Protein AF-0000000075319280 (afdb_homodimer)

Nearest PDB structures (foldseek):
  3gr5-assembly1_A  TM=8.467E-01  e=1.156E-09  Escherichia coli
  8axn-assembly1_0  TM=8.362E-01  e=7.769E-09  Shigella flexneri
  5tcr-assembly1_A  TM=8.462E-01  e=6.026E-09  Salmonella enterica subsp. enterica serovar Typhimurium
  7ahi-assembly1_5K  TM=8.072E-01  e=2.287E-08  Salmonella enterica subsp. enterica serovar Typhimurium str. LT2
  7ah9-assembly1_5N  TM=7.441E-01  e=2.437E-08  Salmonella enterica subsp. enterica serovar Typhimurium str. LT2

Solvent-accessible surface area (backbone atoms only — not comparable to full-atom values): 23270 Å² total; per-residue (Å²): 140,77,71,71,74,65,65,75,68,62,71,75,70,76,74,75,73,73,74,72,71,71,66,71,66,64,70,77,68,60,62,79,66,30,44,37,76,28,94,54,75,45,68,75,36,48,44,57,60,52,50,50,49,51,19,60,76,70,72,43,48,70,46,69,43,89,67,50,65,56,66,34,84,50,79,38,72,19,73,16,39,38,48,32,51,52,51,49,25,49,78,60,48,36,31,42,39,31,63,79,66,43,40,38,36,33,29,50,82,56,42,40,71,43,81,43,81,27,45,71,67,53,34,52,50,50,52,50,50,61,69,64,49,66,61,34,66,55,44,43,44,78,38,59,35,64,82,56,45,27,36,38,38,32,24,45,59,69,61,52,49,53,53,48,53,52,54,55,59,68,68,42,69,66,72,67,72,67,66,73,67,71,67,69,70,73,72,79,60,85,80,84,85,71,83,76,83,126,139,77,81,84,68,67,69,87,70,62,75,84,67,76,73,74,72,72,71,70,69,72,63,70,63,61,77,80,70,66,63,78,68,28,44,36,77,28,93,52,73,45,68,76,35,48,42,57,59,51,50,50,49,50,20,63,76,69,70,43,48,70,47,66,44,90,68,52,64,58,66,35,86,50,78,38,74,20,73,18,39,39,48,32,50,51,50,51,25,49,76,60,48,37,33,40,40,32,63,79,67,44,40,38,37,33,30,49,82,57,40,39,70,44,81,43,80,27,43,71,70,54,33,52,49,51,52,51,50,61,70,64,49,65,60,37,67,54,44,43,44,79,36,61,35,64,82,54,45,26,36,38,38,33,24,44,60,70,60,52,49,52,52,49,52,53,55,55,58,68,68,43,68,68,72,66,72,66,66,74,67,71,69,70,72,75,72,80,61,86,80,87,87,72,83,75,84,125

Sequence (396 aa):
MGKNYLVVCLLMLLMITTIARAQDEQADANPDWFAKPYAYVLVEQDVRSALEEFGHNLGLIVVMSDKVRGKSRSNVRGESAGEFLTLLCDSNGLSWYFDGNILHLTADSETGTRLFKAQGQALVQLQDYLASLDVYGKQMSVRPGPDGNELFVSGPPAYLAMIQQHVDHQQRPAPVQQVARERGVRVFRGGVVTEVSNMGKNYLVVCLLMLLMITTIARAQDEQADANPDWFAKPYAYVLVEQDVRSALEEFGHNLGLIVVMSDKVRGKSRSNVRGESAGEFLTLLCDSNGLSWYFDGNILHLTADSETGTRLFKAQGQALVQLQDYLASLDVYGKQMSVRPGPDGNELFVSGPPAYLAMIQQHVDHQQRPAPVQQVARERGVRVFRGGVVTEVSN

Structure (mmCIF, N/CA/C/O backbone):
data_AF-0000000075319280-model_v1
#
loop_
_entity.id
_entity.type
_entity.pdbx_description
1 polymer 'Type III secretion protein'
#
loop_
_atom_site.group_PDB
_atom_site.id
_atom_site.type_symbol
_atom_site.label_atom_id
_atom_site.label_alt_id
_atom_site.label_comp_id
_atom_site.label_asym_id
_atom_site.label_entity_id
_atom_site.label_seq_id
_atom_site.pdbx_PDB_ins_code
_atom_site.Cartn_x
_atom_site.Cartn_y
_atom_site.Cartn_z
_atom_site.occupancy
_atom_site.B_iso_or_equiv
_atom_site.auth_seq_id
_atom_site.auth_comp_id
_atom_site.auth_asym_id
_atom_site.auth_atom_id
_atom_site.pdbx_PDB_model_num
ATOM 1 N N . MET A 1 1 ? 69.75 13.477 35.125 1 29.97 1 MET A N 1
ATOM 2 C CA . MET A 1 1 ? 69.125 14.07 33.938 1 29.97 1 MET A CA 1
ATOM 3 C C . MET A 1 1 ? 67.875 13.258 33.531 1 29.97 1 MET A C 1
ATOM 5 O O . MET A 1 1 ? 67.938 12.594 32.5 1 29.97 1 MET A O 1
ATOM 9 N N . GLY A 1 2 ? 67.25 12.516 34.469 1 36.31 2 GLY A N 1
ATOM 10 C CA . GLY A 1 2 ? 66.25 11.492 34.656 1 36.31 2 GLY A CA 1
ATOM 11 C C . GLY A 1 2 ? 64.812 12 34.312 1 36.31 2 GLY A C 1
ATOM 12 O O . GLY A 1 2 ? 63.844 11.273 34.5 1 36.31 2 GLY A O 1
ATOM 13 N N . LYS A 1 3 ? 64.625 13.344 34.281 1 43 3 LYS A N 1
ATOM 14 C CA . LYS A 1 3 ? 63.344 14 34.375 1 43 3 LYS A CA 1
ATOM 15 C C . LYS A 1 3 ? 62.5 13.773 33.125 1 43 3 LYS A C 1
ATOM 17 O O . LYS A 1 3 ? 61.281 13.914 33.125 1 43 3 LYS A O 1
ATOM 22 N N . ASN A 1 4 ? 63.219 13.508 32 1 40.47 4 ASN A N 1
ATOM 23 C CA . ASN A 1 4 ? 62.5 13.781 30.766 1 40.47 4 ASN A CA 1
ATOM 24 C C . ASN A 1 4 ? 61.469 12.711 30.469 1 40.47 4 ASN A C 1
ATOM 26 O O . ASN A 1 4 ? 60.719 12.82 29.5 1 40.47 4 ASN A O 1
ATOM 30 N N . TYR A 1 5 ? 61.625 11.453 31.078 1 43.09 5 TYR A N 1
ATOM 31 C CA . TYR A 1 5 ? 60.812 10.391 30.484 1 43.09 5 TYR A CA 1
ATOM 32 C C . TYR A 1 5 ? 59.375 10.5 30.938 1 43.09 5 TYR A C 1
ATOM 34 O O . TYR A 1 5 ? 58.562 9.633 30.625 1 43.09 5 TYR A O 1
ATOM 42 N N . LEU A 1 6 ? 59.125 11.406 32 1 40.16 6 LEU A N 1
ATOM 43 C CA . LEU A 1 6 ? 57.812 11.477 32.594 1 40.16 6 LEU A CA 1
ATOM 44 C C . LEU A 1 6 ? 56.781 12 31.578 1 40.16 6 LEU A C 1
ATOM 46 O O . LEU A 1 6 ? 55.625 11.586 31.594 1 40.16 6 LEU A O 1
ATOM 50 N N . VAL A 1 7 ? 57.281 12.93 30.719 1 38.81 7 VAL A N 1
ATOM 51 C CA . VAL A 1 7 ? 56.312 13.805 30.078 1 38.81 7 VAL A CA 1
ATOM 52 C C . VAL A 1 7 ? 55.531 13.023 29.016 1 38.81 7 VAL A C 1
ATOM 54 O O . VAL A 1 7 ? 54.406 13.383 28.656 1 38.81 7 VAL A O 1
ATOM 57 N N . VAL A 1 8 ? 56.219 12 28.438 1 37.34 8 VAL A N 1
ATOM 58 C CA . VAL A 1 8 ? 55.625 11.555 27.188 1 37.34 8 VAL A CA 1
ATOM 59 C C . VAL A 1 8 ? 54.312 10.805 27.484 1 37.34 8 VAL A C 1
ATOM 61 O O . VAL A 1 8 ? 53.562 10.445 26.562 1 37.34 8 VAL A O 1
ATOM 64 N N . CYS A 1 9 ? 54.156 10.383 28.797 1 35.06 9 CYS A N 1
ATOM 65 C CA . CYS A 1 9 ? 53 9.484 29 1 35.06 9 CYS A CA 1
ATOM 66 C C . CYS A 1 9 ? 51.688 10.227 28.797 1 35.06 9 CYS A C 1
ATOM 68 O O . CYS A 1 9 ? 50.625 9.625 28.875 1 35.06 9 CYS A O 1
ATOM 70 N N . LEU A 1 10 ? 51.75 11.586 29.031 1 35.44 10 LEU A N 1
ATOM 71 C CA . LEU A 1 10 ? 50.438 12.172 29.312 1 35.44 10 LEU A CA 1
ATOM 72 C C . LEU A 1 10 ? 49.531 12.047 28.109 1 35.44 10 LEU A C 1
ATOM 74 O O . LEU A 1 10 ? 48.344 11.75 28.25 1 35.44 10 LEU A O 1
ATOM 78 N N . LEU A 1 11 ? 49.969 12.477 26.922 1 34.62 11 LEU A N 1
ATOM 79 C CA . LEU A 1 11 ? 48.969 13.031 26.031 1 34.62 11 LEU A CA 1
ATOM 80 C C . LEU A 1 11 ? 48.125 11.93 25.391 1 34.62 11 LEU A C 1
ATOM 82 O O . LEU A 1 11 ? 47.531 12.133 24.344 1 34.62 11 LEU A O 1
ATOM 86 N N . MET A 1 12 ? 48.281 10.648 25.828 1 35.75 12 MET A N 1
ATOM 87 C CA . MET A 1 12 ? 47.375 9.773 25.094 1 35.75 12 MET A CA 1
ATOM 88 C C . MET A 1 12 ? 45.938 10.266 25.234 1 35.75 12 MET A C 1
ATOM 90 O O . MET A 1 12 ? 45.375 10.203 26.328 1 35.75 12 MET A O 1
ATOM 94 N N . LEU A 1 13 ? 45.594 11.461 24.594 1 36.03 13 LEU A N 1
ATOM 95 C CA . LEU A 1 13 ? 44.281 11.992 24.25 1 36.03 13 LEU A CA 1
ATOM 96 C C . LEU A 1 13 ? 43.344 10.883 23.797 1 36.03 13 LEU A C 1
ATOM 98 O O . LEU A 1 13 ? 43.594 10.234 22.781 1 36.03 13 LEU A O 1
ATOM 102 N N . LEU A 1 14 ? 42.75 10.172 24.766 1 39.03 14 LEU A N 1
ATOM 103 C CA . LEU A 1 14 ? 41.531 9.352 24.641 1 39.03 14 LEU A CA 1
ATOM 104 C C . LEU A 1 14 ? 40.531 10.016 23.734 1 39.03 14 LEU A C 1
ATOM 106 O O . LEU A 1 14 ? 39.938 11.047 24.078 1 39.03 14 LEU A O 1
ATOM 110 N N . MET A 1 15 ? 40.875 10.117 22.391 1 35.78 15 MET A N 1
ATOM 111 C CA . MET A 1 15 ? 39.875 10.438 21.406 1 35.78 15 MET A CA 1
ATOM 112 C C . MET A 1 15 ? 38.594 9.633 21.656 1 35.78 15 MET A C 1
ATOM 114 O O . MET A 1 15 ? 38.594 8.414 21.5 1 35.78 15 MET A O 1
ATOM 118 N N . ILE A 1 16 ? 37.812 9.914 22.734 1 41 16 ILE A N 1
ATOM 119 C CA . ILE A 1 16 ? 36.438 9.492 22.828 1 41 16 ILE A CA 1
ATOM 120 C C . ILE A 1 16 ? 35.719 9.711 21.5 1 41 16 ILE A C 1
ATOM 122 O O . ILE A 1 16 ? 35.531 10.852 21.078 1 41 16 ILE A O 1
ATOM 126 N N . THR A 1 17 ? 36.094 8.906 20.438 1 40.72 17 THR A N 1
ATOM 127 C CA . THR A 1 17 ? 35.281 8.828 19.234 1 40.72 17 THR A CA 1
ATOM 128 C C . THR A 1 17 ? 33.812 8.727 19.609 1 40.72 17 THR A C 1
ATOM 130 O O . THR A 1 17 ? 33.375 7.773 20.281 1 40.72 17 THR A O 1
ATOM 133 N N . THR A 1 18 ? 33.188 9.805 20.047 1 43.16 18 THR A N 1
ATOM 134 C CA . THR A 1 18 ? 31.719 9.906 20.016 1 43.16 18 THR A CA 1
ATOM 135 C C . THR A 1 18 ? 31.172 9.32 18.703 1 43.16 18 THR A C 1
ATOM 137 O O . THR A 1 18 ? 31.422 9.859 17.625 1 43.16 18 THR A O 1
ATOM 140 N N . ILE A 1 19 ? 31.328 8.039 18.531 1 39.75 19 ILE A N 1
ATOM 141 C CA . ILE A 1 19 ? 30.484 7.477 17.484 1 39.75 19 ILE A CA 1
ATOM 142 C C . ILE A 1 19 ? 29.047 7.969 17.672 1 39.75 19 ILE A C 1
ATOM 144 O O . ILE A 1 19 ? 28.375 7.582 18.625 1 39.75 19 ILE A O 1
ATOM 148 N N . ALA A 1 20 ? 28.703 9.242 17.391 1 35.44 20 ALA A N 1
ATOM 149 C CA . ALA A 1 20 ? 27.328 9.617 17.125 1 35.44 20 ALA A CA 1
ATOM 150 C C . ALA A 1 20 ? 26.625 8.562 16.266 1 35.44 20 ALA A C 1
ATOM 152 O O . ALA A 1 20 ? 26.969 8.375 15.102 1 35.44 20 ALA A O 1
ATOM 153 N N . ARG A 1 21 ? 26.156 7.48 16.875 1 34.28 21 ARG A N 1
ATOM 154 C CA . ARG A 1 21 ? 25.172 6.66 16.188 1 34.28 21 ARG A CA 1
ATOM 155 C C . ARG A 1 21 ? 24.156 7.527 15.453 1 34.28 21 ARG A C 1
ATOM 157 O O . ARG A 1 21 ? 23.422 8.289 16.094 1 34.28 21 ARG A O 1
ATOM 164 N N . ALA A 1 22 ? 24.5 8.055 14.281 1 33.81 22 ALA A N 1
ATOM 165 C CA . ALA A 1 22 ? 23.438 8.539 13.391 1 33.81 22 ALA A CA 1
ATOM 166 C C . ALA A 1 22 ? 22.156 7.727 13.555 1 33.81 22 ALA A C 1
ATOM 168 O O . ALA A 1 22 ? 22.141 6.531 13.258 1 33.81 22 ALA A O 1
ATOM 169 N N . GLN A 1 23 ? 21.484 8.031 14.633 1 35.56 23 GLN A N 1
ATOM 170 C CA . GLN A 1 23 ? 20.125 7.48 14.656 1 35.56 23 GLN A CA 1
ATOM 171 C C . GLN A 1 23 ? 19.484 7.551 13.273 1 35.56 23 GLN A C 1
ATOM 173 O O . GLN A 1 23 ? 19.453 8.617 12.648 1 35.56 23 GLN A O 1
ATOM 178 N N . ASP A 1 24 ? 19.875 6.598 12.492 1 36.09 24 ASP A N 1
ATOM 179 C CA . ASP A 1 24 ? 19 6.492 11.32 1 36.09 24 ASP A CA 1
ATOM 180 C C . ASP A 1 24 ? 17.609 7.062 11.609 1 36.09 24 ASP A C 1
ATOM 182 O O . ASP A 1 24 ? 16.844 6.469 12.367 1 36.09 24 ASP A O 1
ATOM 186 N N . GLU A 1 25 ? 17.656 8.406 11.977 1 35.75 25 GLU A N 1
ATOM 187 C CA . GLU A 1 25 ? 16.312 8.977 11.898 1 35.75 25 GLU A CA 1
ATOM 188 C C . GLU A 1 25 ? 15.477 8.258 10.852 1 35.75 25 GLU A C 1
ATOM 190 O O . GLU A 1 25 ? 15.758 8.352 9.656 1 35.75 25 GLU A O 1
ATOM 195 N N . GLN A 1 26 ? 15.281 7.07 11.078 1 39.19 26 GLN A N 1
ATOM 196 C CA . GLN A 1 26 ? 14.211 6.504 10.273 1 39.19 26 GLN A CA 1
ATOM 197 C C . GLN A 1 26 ? 13.281 7.598 9.758 1 39.19 26 GLN A C 1
ATOM 199 O O . GLN A 1 26 ? 12.812 8.438 10.523 1 39.19 26 GLN A O 1
ATOM 204 N N . ALA A 1 27 ? 13.633 8.312 8.57 1 43.31 27 ALA A N 1
ATOM 205 C CA . ALA A 1 27 ? 12.797 9.258 7.848 1 43.31 27 ALA A CA 1
ATOM 206 C C . ALA A 1 27 ? 11.391 9.328 8.453 1 43.31 27 ALA A C 1
ATOM 208 O O . ALA A 1 27 ? 10.758 8.289 8.68 1 43.31 27 ALA A O 1
ATOM 209 N N . ASP A 1 28 ? 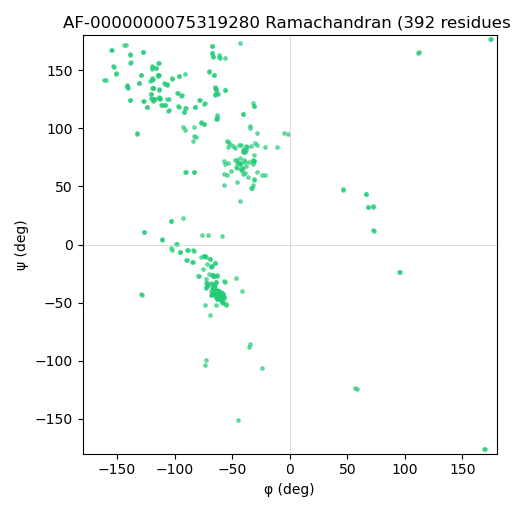11.25 10.25 9.242 1 51.38 28 ASP A N 1
ATOM 210 C CA . ASP A 1 28 ? 9.938 10.656 9.727 1 51.38 28 ASP A CA 1
ATOM 211 C C . ASP A 1 28 ? 8.852 10.352 8.695 1 51.38 28 ASP A C 1
ATOM 213 O O . ASP A 1 28 ? 8.906 10.844 7.57 1 51.38 28 ASP A O 1
ATOM 217 N N . ALA A 1 29 ? 8.016 9.07 8.75 1 63.09 29 ALA A N 1
ATOM 218 C CA . ALA A 1 29 ? 7.008 8.305 8.016 1 63.09 29 ALA A CA 1
ATOM 219 C C . ALA A 1 29 ? 5.941 9.227 7.43 1 63.09 29 ALA A C 1
ATOM 221 O O . ALA A 1 29 ? 5.609 9.125 6.246 1 63.09 29 ALA A O 1
ATOM 222 N N . ASN A 1 30 ? 5.445 10.414 8.258 1 80.31 30 ASN A N 1
ATOM 223 C CA . ASN A 1 30 ? 4.305 11.227 7.84 1 80.31 30 ASN A CA 1
ATOM 224 C C . ASN A 1 30 ? 4.695 12.688 7.641 1 80.31 30 ASN A C 1
ATOM 226 O O . ASN A 1 30 ? 5.645 13.172 8.258 1 80.31 30 ASN A O 1
ATOM 230 N N . PRO A 1 31 ? 4 13.438 6.719 1 87.69 31 PRO A N 1
ATOM 231 C CA . PRO A 1 31 ? 4.23 14.883 6.617 1 87.69 31 PRO A CA 1
ATOM 232 C C . PRO A 1 31 ? 3.895 15.625 7.906 1 87.69 31 PRO A C 1
ATOM 234 O O . PRO A 1 31 ? 3.072 15.156 8.695 1 87.69 31 PRO A O 1
ATOM 237 N N . ASP A 1 32 ? 4.43 16.891 8.086 1 87.69 32 ASP A N 1
ATOM 238 C CA . ASP A 1 32 ? 4.285 17.656 9.32 1 87.69 32 ASP A CA 1
ATOM 239 C C . ASP A 1 32 ? 2.814 17.953 9.609 1 87.69 32 ASP A C 1
ATOM 241 O O . ASP A 1 32 ? 2.385 17.922 10.766 1 87.69 32 ASP A O 1
ATOM 245 N N . TRP A 1 33 ? 2.092 18.312 8.617 1 92.75 33 TRP A N 1
ATOM 246 C CA . TRP A 1 33 ? 0.698 18.703 8.812 1 92.75 33 TRP A CA 1
ATOM 247 C C . TRP A 1 33 ? -0.131 17.516 9.305 1 92.75 33 TRP A C 1
ATOM 249 O O . TRP A 1 33 ? -1.254 17.703 9.781 1 92.75 33 TRP A O 1
ATOM 259 N N . PHE A 1 34 ? 0.363 16.344 9.18 1 91 34 PHE A N 1
ATOM 260 C CA . PHE A 1 34 ? -0.371 15.125 9.531 1 91 34 PHE A CA 1
ATOM 261 C C . PHE A 1 34 ? -0.691 15.102 11.023 1 91 34 PHE A C 1
ATOM 263 O O . PHE A 1 34 ? -1.72 14.562 11.43 1 91 34 PHE A O 1
ATOM 270 N N . ALA A 1 35 ? 0.093 15.766 11.812 1 89.88 35 ALA A N 1
ATOM 271 C CA . ALA A 1 35 ? -0.065 15.719 13.266 1 89.88 35 ALA A CA 1
ATOM 272 C C . ALA A 1 35 ? -0.895 16.891 13.766 1 89.88 35 ALA A C 1
ATOM 274 O O . ALA A 1 35 ? -1.281 16.938 14.938 1 89.88 35 ALA A O 1
ATOM 275 N N . LYS A 1 36 ? -1.22 17.797 12.898 1 93.44 36 LYS A N 1
ATOM 276 C CA . LYS A 1 36 ? -1.994 18.969 13.32 1 93.44 36 LYS A CA 1
ATOM 277 C C . LYS A 1 36 ? -3.379 18.562 13.812 1 93.44 36 LYS A C 1
ATOM 279 O O . LYS A 1 36 ? -4.047 17.734 13.195 1 93.44 36 LYS A O 1
ATOM 284 N N . PRO A 1 37 ? -3.754 19.125 14.969 1 92.19 37 PRO A N 1
ATOM 285 C CA . PRO A 1 37 ? -5.137 18.875 15.391 1 92.19 37 PRO A CA 1
ATOM 286 C C . PRO A 1 37 ? -6.156 19.297 14.336 1 92.19 37 PRO A C 1
ATOM 288 O O . PRO A 1 37 ? -5.984 20.328 13.68 1 92.19 37 PRO A O 1
ATOM 291 N N . TYR A 1 38 ? -7.027 18.422 14.141 1 91.94 38 TYR A N 1
ATOM 292 C CA . TYR A 1 38 ? -8.062 18.672 13.148 1 91.94 38 TYR A CA 1
ATOM 293 C C . TYR A 1 38 ? -9.445 18.328 13.711 1 91.94 38 TYR A C 1
ATOM 295 O O . TYR A 1 38 ? -9.875 17.188 13.656 1 91.94 38 TYR A O 1
ATOM 303 N N . ALA A 1 39 ? -10.141 19.25 14.211 1 84.75 39 ALA A N 1
ATOM 304 C CA . ALA A 1 39 ? -11.453 19.094 14.836 1 84.75 39 ALA A CA 1
ATOM 305 C C . ALA A 1 39 ? -12.57 19.281 13.812 1 84.75 39 ALA A C 1
ATOM 307 O O . ALA A 1 39 ? -13.289 20.281 13.844 1 84.75 39 ALA A O 1
ATOM 308 N N . TYR A 1 40 ? -12.586 18.469 12.898 1 85.12 40 TYR A N 1
ATOM 309 C CA . TYR A 1 40 ? -13.633 18.531 11.875 1 85.12 40 TYR A CA 1
ATOM 310 C C . TYR A 1 40 ? -14.438 17.234 11.859 1 85.12 40 TYR A C 1
ATOM 312 O O . TYR A 1 40 ? -13.875 16.141 11.883 1 85.12 40 TYR A O 1
ATOM 320 N N . VAL A 1 41 ? -15.719 17.391 11.992 1 84.88 41 VAL A N 1
ATOM 321 C CA . VAL A 1 41 ? -16.625 16.25 11.898 1 84.88 41 VAL A CA 1
ATOM 322 C C . VAL A 1 41 ? -17.406 16.328 10.594 1 84.88 41 VAL A C 1
ATOM 324 O O . VAL A 1 41 ? -18.078 17.328 10.32 1 84.88 41 VAL A O 1
ATOM 327 N N . LEU A 1 42 ? -17.219 15.328 9.836 1 85.69 42 LEU A N 1
ATOM 328 C CA . LEU A 1 42 ? -17.938 15.234 8.57 1 85.69 42 LEU A CA 1
ATOM 329 C C . LEU A 1 42 ? -19.25 14.484 8.758 1 85.69 42 LEU A C 1
ATOM 331 O O . LEU A 1 42 ? -19.266 13.344 9.234 1 85.69 42 LEU A O 1
ATOM 335 N N . VAL A 1 43 ? -20.406 15.266 8.469 1 80.62 43 VAL A N 1
ATOM 336 C CA . VAL A 1 43 ? -21.719 14.617 8.516 1 80.62 43 VAL A CA 1
ATOM 337 C C . VAL A 1 43 ? -22.422 14.797 7.176 1 80.62 43 VAL A C 1
ATOM 339 O O . VAL A 1 43 ? -22.734 15.922 6.777 1 80.62 43 VAL A O 1
ATOM 342 N N . GLU A 1 44 ? -22.703 13.664 6.504 1 75.44 44 GLU A N 1
ATOM 343 C CA . GLU A 1 44 ? -23.5 13.586 5.285 1 75.44 44 GLU A CA 1
ATOM 344 C C . GLU A 1 44 ? -23.078 14.656 4.285 1 75.44 44 GLU A C 1
ATOM 346 O O . GLU A 1 44 ? -23.922 15.383 3.756 1 75.44 44 GLU A O 1
ATOM 351 N N . GLN A 1 45 ? -21.891 14.781 4.082 1 79.62 45 GLN A N 1
ATOM 352 C CA . GLN A 1 45 ? -21.359 15.758 3.133 1 79.62 45 GLN A CA 1
ATOM 353 C C . GLN A 1 45 ? -20.703 15.07 1.939 1 79.62 45 GLN A C 1
ATOM 355 O O . GLN A 1 45 ? -20.328 13.898 2.023 1 79.62 45 GLN A O 1
ATOM 360 N N . ASP A 1 46 ? -20.688 15.883 0.897 1 90.5 46 ASP A N 1
ATOM 361 C CA . ASP A 1 46 ? -19.969 15.469 -0.304 1 90.5 46 ASP A CA 1
ATOM 362 C C . ASP A 1 46 ? -18.484 15.305 -0.02 1 90.5 46 ASP A C 1
ATOM 364 O O . ASP A 1 46 ? -17.859 16.172 0.603 1 90.5 46 ASP A O 1
ATOM 368 N N . VAL A 1 47 ? -17.922 14.203 -0.417 1 93.94 47 VAL A N 1
ATOM 369 C CA . VAL A 1 47 ? -16.531 13.867 -0.121 1 93.94 47 VAL A CA 1
ATOM 370 C C . VAL A 1 47 ? -15.609 14.875 -0.789 1 93.94 47 VAL A C 1
ATOM 372 O O . VAL A 1 47 ? -14.609 15.297 -0.195 1 93.94 47 VAL A O 1
ATOM 375 N N . ARG A 1 48 ? -15.891 15.281 -2.016 1 95.25 48 ARG A N 1
ATOM 376 C CA . ARG A 1 48 ? -15.047 16.234 -2.727 1 95.25 48 ARG A CA 1
ATOM 377 C C . ARG A 1 48 ? -14.984 17.562 -1.987 1 95.25 48 ARG A C 1
ATOM 379 O O . ARG A 1 48 ? -13.906 18.125 -1.798 1 95.25 48 ARG A O 1
ATOM 386 N N . SER A 1 49 ? -16.156 17.984 -1.573 1 94 49 SER A N 1
ATOM 387 C CA . SER A 1 49 ? -16.234 19.234 -0.832 1 94 49 SER A CA 1
ATOM 388 C C . SER A 1 49 ? -15.461 19.156 0.48 1 94 49 SER A C 1
ATOM 390 O O . SER A 1 49 ? -14.758 20.094 0.861 1 94 49 SER A O 1
ATOM 392 N N . ALA A 1 50 ? -15.602 18.047 1.162 1 93.75 50 ALA A N 1
ATOM 393 C CA . ALA A 1 50 ? -14.891 17.844 2.426 1 93.75 50 ALA A CA 1
ATOM 394 C C . ALA A 1 50 ? -13.383 17.859 2.219 1 93.75 50 ALA A C 1
ATOM 396 O O . ALA A 1 50 ? -12.648 18.453 3.016 1 93.75 50 ALA A O 1
ATOM 397 N N . LEU A 1 51 ? -12.953 17.25 1.14 1 96.25 51 LEU A N 1
ATOM 398 C CA . LEU A 1 51 ? -11.523 17.188 0.853 1 96.25 51 LEU A CA 1
ATOM 399 C C . LEU A 1 51 ? -10.992 18.547 0.427 1 96.25 51 LEU A C 1
ATOM 401 O O . LEU A 1 51 ? -9.867 18.922 0.774 1 96.25 51 LEU A O 1
ATOM 405 N N . GLU A 1 52 ? -11.789 19.297 -0.289 1 96 52 GLU A N 1
ATOM 406 C CA . GLU A 1 52 ? -11.422 20.672 -0.631 1 96 52 GLU A CA 1
ATOM 407 C C . GLU A 1 52 ? -11.273 21.531 0.621 1 96 52 GLU A C 1
ATOM 409 O O . GLU A 1 52 ? -10.305 22.281 0.75 1 96 52 GLU A O 1
ATOM 414 N N . GLU A 1 53 ? -12.242 21.391 1.493 1 94.81 53 GLU A N 1
ATOM 415 C CA . GLU A 1 53 ? -12.188 22.141 2.75 1 94.81 53 GLU A CA 1
ATOM 416 C C . GLU A 1 53 ? -10.969 21.734 3.574 1 94.81 53 GLU A C 1
ATOM 418 O O . GLU A 1 53 ? -10.312 22.594 4.18 1 94.81 53 GLU A O 1
ATOM 423 N N . PHE A 1 54 ? -10.656 20.5 3.602 1 96.31 54 PHE A N 1
ATOM 424 C CA . PHE A 1 54 ? -9.469 19.984 4.277 1 96.31 54 PHE A CA 1
ATOM 425 C C . PHE A 1 54 ? -8.211 20.672 3.76 1 96.31 54 PHE A C 1
ATOM 427 O O . PHE A 1 54 ? -7.406 21.188 4.543 1 96.31 54 PHE A O 1
ATOM 434 N N . GLY A 1 55 ? -8.062 20.688 2.422 1 97.44 55 GLY A N 1
ATOM 435 C CA . GLY A 1 55 ? -6.938 21.391 1.819 1 97.44 55 GLY A CA 1
ATOM 436 C C . GLY A 1 55 ? -6.875 22.859 2.191 1 97.44 55 GLY A C 1
ATOM 437 O O . GLY A 1 55 ? -5.812 23.375 2.541 1 97.44 55 GLY A O 1
ATOM 438 N N . HIS A 1 56 ? -8.008 23.531 2.125 1 96.69 56 HIS A N 1
ATOM 439 C CA . HIS A 1 56 ? -8.078 24.953 2.463 1 96.69 56 HIS A CA 1
ATOM 440 C C . HIS A 1 56 ? -7.668 25.203 3.91 1 96.69 56 HIS A C 1
ATOM 442 O O . HIS A 1 56 ? -6.855 26.078 4.188 1 96.69 56 HIS A O 1
ATOM 448 N N . ASN A 1 57 ? -8.164 24.391 4.781 1 95.75 57 ASN A N 1
ATOM 449 C CA . ASN A 1 57 ? -7.891 24.547 6.207 1 95.75 57 ASN A CA 1
ATOM 450 C C . ASN A 1 57 ? -6.41 24.359 6.52 1 95.75 57 ASN A C 1
ATOM 452 O O . ASN A 1 57 ? -5.879 24.984 7.43 1 95.75 57 ASN A O 1
ATOM 456 N N . LEU A 1 58 ? -5.797 23.516 5.758 1 96.25 58 LEU A N 1
ATOM 457 C CA . LEU A 1 58 ? -4.418 23.156 6.074 1 96.25 58 LEU A CA 1
ATOM 458 C C . LEU A 1 58 ? -3.443 23.891 5.156 1 96.25 58 LEU A C 1
ATOM 460 O O . LEU A 1 58 ? -2.227 23.766 5.312 1 96.25 58 LEU A O 1
ATOM 464 N N . GLY A 1 59 ? -3.986 24.609 4.223 1 96.56 59 GLY A N 1
ATOM 465 C CA . GLY A 1 59 ? -3.133 25.312 3.271 1 96.56 59 GLY A CA 1
ATOM 466 C C . GLY A 1 59 ? -2.463 24.375 2.279 1 96.56 59 GLY A C 1
ATOM 467 O O . GLY A 1 59 ? -1.322 24.609 1.874 1 96.56 59 GLY A O 1
ATOM 468 N N . LEU A 1 60 ? -3.152 23.328 1.945 1 97.06 60 LEU A N 1
ATOM 469 C CA . LEU A 1 60 ? -2.615 22.359 0.992 1 97.06 60 LEU A CA 1
ATOM 470 C C . LEU A 1 60 ? -3.25 22.547 -0.383 1 97.06 60 LEU A C 1
ATOM 472 O O . LEU A 1 60 ? -4.438 22.859 -0.487 1 97.06 60 LEU A O 1
ATOM 476 N N . ILE A 1 61 ? -2.434 22.359 -1.406 1 97.56 61 ILE A N 1
ATOM 477 C CA . ILE A 1 61 ? -3 22.188 -2.738 1 97.56 61 ILE A CA 1
ATOM 478 C C . ILE A 1 61 ? -3.529 20.766 -2.896 1 97.56 61 ILE A C 1
ATOM 480 O O . ILE A 1 61 ? -2.801 19.797 -2.668 1 97.56 61 ILE A O 1
ATOM 484 N N . VAL A 1 62 ? -4.816 20.672 -3.25 1 98 62 VAL A N 1
ATOM 485 C CA . VAL A 1 62 ? -5.469 19.375 -3.373 1 98 62 VAL A CA 1
ATOM 486 C C . VAL A 1 62 ? -5.832 19.109 -4.832 1 98 62 VAL A C 1
ATOM 488 O O . VAL A 1 62 ? -6.434 19.969 -5.492 1 98 62 VAL A O 1
ATOM 491 N N . VAL A 1 63 ? -5.398 17.984 -5.359 1 97.81 63 VAL A N 1
ATOM 492 C CA . VAL A 1 63 ? -5.777 17.531 -6.695 1 97.81 63 VAL A CA 1
ATOM 493 C C . VAL A 1 63 ? -6.543 16.219 -6.605 1 97.81 63 VAL A C 1
ATOM 495 O O . VAL A 1 63 ? -6.07 15.258 -5.988 1 97.81 63 VAL A O 1
ATOM 498 N N . MET A 1 64 ? -7.738 16.172 -7.176 1 97.62 64 MET A N 1
ATOM 499 C CA . MET A 1 64 ? -8.586 14.984 -7.121 1 97.62 64 MET A CA 1
ATOM 500 C C . MET A 1 64 ? -8.875 14.453 -8.523 1 97.62 64 MET A C 1
ATOM 502 O O . MET A 1 64 ? -9.109 15.227 -9.453 1 97.62 64 MET A O 1
ATOM 506 N N . SER A 1 65 ? -8.758 13.164 -8.648 1 96.88 65 SER A N 1
ATOM 507 C CA . SER A 1 65 ? -9.203 12.578 -9.906 1 96.88 65 SER A CA 1
ATOM 508 C C . SER A 1 65 ? -10.719 12.688 -10.07 1 96.88 65 SER A C 1
ATOM 510 O O . SER A 1 65 ? -11.422 12.992 -9.102 1 96.88 65 SER A O 1
ATOM 512 N N . ASP A 1 66 ? -11.188 12.352 -11.281 1 96.25 66 ASP A N 1
ATOM 513 C CA . ASP A 1 66 ? -12.617 12.414 -11.594 1 96.25 66 ASP A CA 1
ATOM 514 C C . ASP A 1 66 ? -13.391 11.344 -10.82 1 96.25 66 ASP A C 1
ATOM 516 O O . ASP A 1 66 ? -14.602 11.461 -10.633 1 96.25 66 ASP A O 1
ATOM 520 N N . LYS A 1 67 ? -12.688 10.352 -10.352 1 94.81 67 LYS A N 1
ATOM 521 C CA . LYS A 1 67 ? -13.375 9.227 -9.719 1 94.81 67 LYS A CA 1
ATOM 522 C C . LYS A 1 67 ? -13.57 9.477 -8.227 1 94.81 67 LYS A C 1
ATOM 524 O O . LYS A 1 67 ? -14.211 8.68 -7.539 1 94.81 67 LYS A O 1
ATOM 529 N N . VAL A 1 68 ? -13.039 10.547 -7.766 1 95.12 68 VAL A N 1
ATOM 530 C CA . VAL A 1 68 ? -13.367 10.945 -6.398 1 95.12 68 VAL A CA 1
ATOM 531 C C . VAL A 1 68 ? -14.781 11.516 -6.348 1 95.12 68 VAL A C 1
ATOM 533 O O . VAL A 1 68 ? -15.031 12.625 -6.832 1 95.12 68 VAL A O 1
ATOM 536 N N . ARG A 1 69 ? -15.672 10.633 -5.812 1 89.81 69 ARG A N 1
ATOM 537 C CA . ARG A 1 69 ? -17.062 11.047 -5.773 1 89.81 69 ARG A CA 1
ATOM 538 C C . ARG A 1 69 ? -17.828 10.328 -4.66 1 89.81 69 ARG A C 1
ATOM 540 O O . ARG A 1 69 ? -17.297 9.375 -4.066 1 89.81 69 ARG A O 1
ATOM 547 N N . GLY A 1 70 ? -19 10.867 -4.441 1 82.31 70 GLY A N 1
ATOM 548 C CA . GLY A 1 70 ? -19.906 10.234 -3.5 1 82.31 70 GLY A CA 1
ATOM 549 C C . GLY A 1 70 ? -20.125 11.047 -2.236 1 82.31 70 GLY A C 1
ATOM 550 O O . GLY A 1 70 ? -19.531 12.109 -2.07 1 82.31 70 GLY A O 1
ATOM 551 N N . LYS A 1 71 ? -21.188 10.609 -1.547 1 75.69 71 LYS A N 1
ATOM 552 C CA . LYS A 1 71 ? -21.5 11.188 -0.242 1 75.69 71 LYS A CA 1
ATOM 553 C C . LYS A 1 71 ? -20.875 10.367 0.884 1 75.69 71 LYS A C 1
ATOM 555 O O . LYS A 1 71 ? -20.859 9.133 0.829 1 75.69 71 LYS A O 1
ATOM 560 N N . SER A 1 72 ? -20.156 11.172 1.722 1 75.44 72 SER A N 1
ATOM 561 C CA . SER A 1 72 ? -19.672 10.461 2.9 1 75.44 72 SER A CA 1
ATOM 562 C C . SER A 1 72 ? -20.828 9.977 3.771 1 75.44 72 SER A C 1
ATOM 564 O O . SER A 1 72 ? -21.656 10.781 4.207 1 75.44 72 SER A O 1
ATOM 566 N N . ARG A 1 73 ? -21.031 8.781 3.768 1 69.94 73 ARG A N 1
ATOM 567 C CA . ARG A 1 73 ? -22.172 8.25 4.512 1 69.94 73 ARG A CA 1
ATOM 568 C C . ARG A 1 73 ? -21.812 8.062 5.984 1 69.94 73 ARG A C 1
ATOM 570 O O . ARG A 1 73 ? -22.688 7.738 6.797 1 69.94 73 ARG A O 1
ATOM 577 N N . SER A 1 74 ? -20.625 8.266 6.324 1 71.56 74 SER A N 1
ATOM 578 C CA . SER A 1 74 ? -20.25 8 7.707 1 71.56 74 SER A CA 1
ATOM 579 C C . SER A 1 74 ? -19.734 9.266 8.391 1 71.56 74 SER A C 1
ATOM 581 O O . SER A 1 74 ? -19.219 10.172 7.73 1 71.56 74 SER A O 1
ATOM 583 N N . ASN A 1 75 ? -20.156 9.297 9.609 1 83.81 75 ASN A N 1
ATOM 584 C CA . ASN A 1 75 ? -19.531 10.312 10.445 1 83.81 75 ASN A CA 1
ATOM 585 C C . ASN A 1 75 ? -18.031 10.062 10.609 1 83.81 75 ASN A C 1
ATOM 587 O O . ASN A 1 75 ? -17.625 8.992 11.086 1 83.81 75 ASN A O 1
ATOM 591 N N . VAL A 1 76 ? -17.281 10.945 10.008 1 87 76 VAL A N 1
ATOM 592 C CA . VAL A 1 76 ? -15.828 10.812 10.117 1 87 76 VAL A CA 1
ATOM 593 C C . VAL A 1 76 ? -15.281 11.875 11.062 1 87 76 VAL A C 1
ATOM 595 O O . VAL A 1 76 ? -15.57 13.062 10.898 1 87 76 VAL A O 1
ATOM 598 N N . ARG A 1 77 ? -14.531 11.414 12.086 1 87 77 ARG A N 1
ATOM 599 C CA . ARG A 1 77 ? -13.844 12.297 13.023 1 87 77 ARG A CA 1
ATOM 600 C C . ARG A 1 77 ? -12.445 11.773 13.344 1 87 77 ARG A C 1
ATOM 602 O O . ARG A 1 77 ? -12.273 10.594 13.656 1 87 77 ARG A O 1
ATOM 609 N N . GLY A 1 78 ? -11.523 12.656 13.102 1 85.81 78 GLY A N 1
ATOM 610 C CA . GLY A 1 78 ? -10.156 12.375 13.516 1 85.81 78 GLY A CA 1
ATOM 611 C C . GLY A 1 78 ? -9.609 13.391 14.492 1 85.81 78 GLY A C 1
ATOM 612 O O . GLY A 1 78 ? -10.055 14.539 14.523 1 85.81 78 GLY A O 1
ATOM 613 N N . GLU A 1 79 ? -8.672 12.906 15.281 1 87.81 79 GLU A N 1
ATOM 614 C CA . GLU A 1 79 ? -8.055 13.82 16.234 1 87.81 79 GLU A CA 1
ATOM 615 C C . GLU A 1 79 ? -7.004 14.695 15.555 1 87.81 79 GLU A C 1
ATOM 617 O O . GLU A 1 79 ? -6.703 15.789 16.031 1 87.81 79 GLU A O 1
ATOM 622 N N . SER A 1 80 ? -6.449 14.227 14.539 1 92.38 80 SER A N 1
ATOM 623 C CA . SER A 1 80 ? -5.453 14.953 13.758 1 92.38 80 SER A CA 1
ATOM 624 C C . SER A 1 80 ? -5.828 14.992 12.281 1 92.38 80 SER A C 1
ATOM 626 O O . SER A 1 80 ? -6.707 14.25 11.844 1 92.38 80 SER A O 1
ATOM 628 N N . ALA A 1 81 ? -5.172 15.852 11.562 1 94.38 81 ALA A N 1
ATOM 629 C CA . ALA A 1 81 ? -5.398 15.961 10.125 1 94.38 81 ALA A CA 1
ATOM 630 C C . ALA A 1 81 ? -5.148 14.633 9.43 1 94.38 81 ALA A C 1
ATOM 632 O O . ALA A 1 81 ? -5.938 14.211 8.578 1 94.38 81 ALA A O 1
ATOM 633 N N . GLY A 1 82 ? -4.105 13.969 9.812 1 92 82 GLY A N 1
ATOM 634 C CA . GLY A 1 82 ? -3.791 12.68 9.234 1 92 82 GLY A CA 1
ATOM 635 C C . GLY A 1 82 ? -4.832 11.617 9.531 1 92 82 GLY A C 1
ATOM 636 O O . GLY A 1 82 ? -5.195 10.836 8.648 1 92 82 GLY A O 1
ATOM 637 N N . GLU A 1 83 ? -5.27 11.586 10.703 1 88.62 83 GLU A N 1
ATOM 638 C CA . GLU A 1 83 ? -6.312 10.633 11.07 1 88.62 83 GLU A CA 1
ATOM 639 C C . GLU A 1 83 ? -7.605 10.914 10.32 1 88.62 83 GLU A C 1
ATOM 641 O O . GLU A 1 83 ? -8.25 9.992 9.805 1 88.62 83 GLU A O 1
ATOM 646 N N . PHE A 1 84 ? -7.961 12.133 10.281 1 92.88 84 PHE A N 1
ATOM 647 C CA . PHE A 1 84 ? -9.164 12.531 9.562 1 92.88 84 PHE A CA 1
ATOM 648 C C . PHE A 1 84 ? -9.086 12.109 8.094 1 92.88 84 PHE A C 1
ATOM 650 O O . PHE A 1 84 ? -10 11.469 7.578 1 92.88 84 PHE A O 1
ATOM 657 N N . LEU A 1 85 ? -7.98 12.445 7.473 1 93.88 85 LEU A N 1
ATOM 658 C CA . LEU A 1 85 ? -7.793 12.109 6.066 1 93.88 85 LEU A CA 1
ATOM 659 C C . LEU A 1 85 ? -7.867 10.594 5.855 1 93.88 85 LEU A C 1
ATOM 661 O O . LEU A 1 85 ? -8.555 10.125 4.949 1 93.88 85 LEU A O 1
ATOM 665 N N . THR A 1 86 ? -7.172 9.875 6.715 1 90.75 86 THR A N 1
ATOM 666 C CA . THR A 1 86 ? -7.113 8.422 6.598 1 90.75 86 THR A CA 1
ATOM 667 C C . THR A 1 86 ? -8.5 7.812 6.727 1 90.75 86 THR A C 1
ATOM 669 O O . THR A 1 86 ? -8.906 6.984 5.906 1 90.75 86 THR A O 1
ATOM 672 N N . LEU A 1 87 ? -9.211 8.25 7.684 1 88.88 87 LEU A N 1
ATOM 673 C CA . LEU A 1 87 ? -10.547 7.715 7.918 1 88.88 87 LEU A CA 1
ATOM 674 C C . LEU A 1 87 ? -11.492 8.094 6.781 1 88.88 87 LEU A C 1
ATOM 676 O O . LEU A 1 87 ? -12.297 7.273 6.336 1 88.88 87 LEU A O 1
ATOM 680 N N . LEU A 1 88 ? -11.43 9.281 6.34 1 92.38 88 LEU A N 1
ATOM 681 C CA . LEU A 1 88 ? -12.266 9.742 5.238 1 92.38 88 LEU A CA 1
ATOM 682 C C . LEU A 1 88 ? -11.992 8.93 3.975 1 92.38 88 LEU A C 1
ATOM 684 O O . LEU A 1 88 ? -12.922 8.508 3.287 1 92.38 88 LEU A O 1
ATOM 688 N N . CYS A 1 89 ? -10.734 8.695 3.693 1 92.31 89 CYS A N 1
ATOM 689 C CA . CYS A 1 89 ? -10.359 7.941 2.502 1 92.31 89 CYS A CA 1
ATOM 690 C C . CYS A 1 89 ? -10.812 6.488 2.619 1 92.31 89 CYS A C 1
ATOM 692 O O . CYS A 1 89 ? -11.375 5.934 1.678 1 92.31 89 CYS A O 1
ATOM 694 N N . ASP A 1 90 ? -10.656 5.949 3.727 1 88.56 90 ASP A N 1
ATOM 695 C CA . ASP A 1 90 ? -10.992 4.543 3.928 1 88.56 90 ASP A CA 1
ATOM 696 C C . ASP A 1 90 ? -12.5 4.312 3.777 1 88.56 90 ASP A C 1
ATOM 698 O O . ASP A 1 90 ? -12.922 3.338 3.152 1 88.56 90 ASP A O 1
ATOM 702 N N . SER A 1 91 ? -13.227 5.219 4.312 1 88.31 91 SER A N 1
ATOM 703 C CA . SER A 1 91 ? -14.68 5.043 4.328 1 88.31 91 SER A CA 1
ATOM 704 C C . SER A 1 91 ? -15.273 5.289 2.947 1 88.31 91 SER A C 1
ATOM 706 O O . SER A 1 91 ? -16.438 4.953 2.701 1 88.31 91 SER A O 1
ATOM 708 N N . ASN A 1 92 ? -14.492 5.797 2.035 1 90.44 92 ASN A N 1
ATOM 709 C CA . ASN A 1 92 ? -15.047 6.16 0.734 1 90.44 92 ASN A CA 1
ATOM 710 C C . ASN A 1 92 ? -14.266 5.52 -0.408 1 90.44 92 ASN A C 1
ATOM 712 O O . ASN A 1 92 ? -14.438 5.887 -1.57 1 90.44 92 ASN A O 1
ATOM 716 N N . GLY A 1 93 ? -13.398 4.613 -0.125 1 88.88 93 GLY A N 1
ATOM 717 C CA . GLY A 1 93 ? -12.656 3.893 -1.143 1 88.88 93 GLY A CA 1
ATOM 718 C C . GLY A 1 93 ? -11.703 4.777 -1.924 1 88.88 93 GLY A C 1
ATOM 719 O O . GLY A 1 93 ? -11.641 4.699 -3.152 1 88.88 93 GLY A O 1
ATOM 720 N N . LEU A 1 94 ? -11.008 5.641 -1.133 1 91.94 94 LEU A N 1
ATOM 721 C CA . LEU A 1 94 ? -10.078 6.574 -1.758 1 91.94 94 LEU A CA 1
ATOM 722 C C . LEU A 1 94 ? -8.648 6.301 -1.312 1 91.94 94 LEU A C 1
ATOM 724 O O . LEU A 1 94 ? -8.422 5.742 -0.234 1 91.94 94 LEU A O 1
ATOM 728 N N . SER A 1 95 ? -7.734 6.645 -2.211 1 91.81 95 SER A N 1
ATOM 729 C CA . SER A 1 95 ? -6.305 6.668 -1.927 1 91.81 95 SER A CA 1
ATOM 730 C C . SER A 1 95 ? -5.75 8.086 -1.978 1 91.81 95 SER A C 1
ATOM 732 O O . SER A 1 95 ? -6.289 8.945 -2.686 1 91.81 95 SER A O 1
ATOM 734 N N . TRP A 1 96 ? -4.77 8.312 -1.113 1 92.25 96 TRP A N 1
ATOM 735 C CA . TRP A 1 96 ? -4.121 9.625 -1.12 1 92.25 96 TRP A CA 1
ATOM 736 C C . TRP A 1 96 ? -2.605 9.477 -1.19 1 92.25 96 TRP A C 1
ATOM 738 O O . TRP A 1 96 ? -2.051 8.461 -0.764 1 92.25 96 TRP A O 1
ATOM 748 N N . TYR A 1 97 ? -1.987 10.359 -1.83 1 92.31 97 TYR A N 1
ATOM 749 C CA . TYR A 1 97 ? -0.535 10.484 -1.784 1 92.31 97 TYR A CA 1
ATOM 750 C C . TYR A 1 97 ? -0.12 11.953 -1.762 1 92.31 97 TYR A C 1
ATOM 752 O O . TYR A 1 97 ? -0.766 12.797 -2.387 1 92.31 97 TYR A O 1
ATOM 760 N N . PHE A 1 98 ? 0.847 12.289 -0.893 1 93.88 98 PHE A N 1
ATOM 761 C CA . PHE A 1 98 ? 1.388 13.633 -0.727 1 93.88 98 PHE A CA 1
ATOM 762 C C . PHE A 1 98 ? 2.84 13.695 -1.187 1 93.88 98 PHE A C 1
ATOM 764 O O . PHE A 1 98 ? 3.674 12.906 -0.728 1 93.88 98 PHE A O 1
ATOM 771 N N . ASP A 1 99 ? 3.113 14.648 -2.121 1 92 99 ASP A N 1
ATOM 772 C CA . ASP A 1 99 ? 4.449 14.672 -2.707 1 92 99 ASP A CA 1
ATOM 773 C C . ASP A 1 99 ? 5.293 15.797 -2.113 1 92 99 ASP A C 1
ATOM 775 O O . ASP A 1 99 ? 6.281 16.219 -2.715 1 92 99 ASP A O 1
ATOM 779 N N . GLY A 1 100 ? 4.922 16.25 -1.008 1 90.06 100 GLY A N 1
ATOM 780 C CA . GLY A 1 100 ? 5.609 17.375 -0.386 1 90.06 100 GLY A CA 1
ATOM 781 C C . GLY A 1 100 ? 4.957 18.703 -0.682 1 90.06 100 GLY A C 1
ATOM 782 O O . GLY A 1 100 ? 5.125 19.672 0.074 1 90.06 100 GLY A O 1
ATOM 783 N N . ASN A 1 101 ? 4.199 18.828 -1.774 1 91.06 101 ASN A N 1
ATOM 784 C CA . ASN A 1 101 ? 3.57 20.078 -2.188 1 91.06 101 ASN A CA 1
ATOM 785 C C . ASN A 1 101 ? 2.078 19.891 -2.459 1 91.06 101 ASN A C 1
ATOM 787 O O . ASN A 1 101 ? 1.263 20.719 -2.051 1 91.06 101 ASN A O 1
ATOM 791 N N . ILE A 1 102 ? 1.774 18.859 -3.1 1 95.75 102 ILE A N 1
ATOM 792 C CA . ILE A 1 102 ? 0.407 18.625 -3.553 1 95.75 102 ILE A CA 1
ATOM 793 C C . ILE A 1 102 ? -0.136 17.344 -2.92 1 95.75 102 ILE A C 1
ATOM 795 O O . ILE A 1 102 ? 0.568 16.344 -2.842 1 95.75 102 ILE A O 1
ATOM 799 N N . LEU A 1 103 ? -1.383 17.391 -2.4 1 96.75 103 LEU A N 1
ATOM 800 C CA . LEU A 1 103 ? -2.135 16.219 -1.961 1 96.75 103 LEU A CA 1
ATOM 801 C C . LEU A 1 103 ? -2.994 15.672 -3.094 1 96.75 103 LEU A C 1
ATOM 803 O O . LEU A 1 103 ? -3.951 16.328 -3.525 1 96.75 103 LEU A O 1
ATOM 807 N N . HIS A 1 104 ? -2.664 14.477 -3.537 1 96.88 104 HIS A N 1
ATOM 808 C CA . HIS A 1 104 ? -3.41 13.812 -4.602 1 96.88 104 HIS A CA 1
ATOM 809 C C . HIS A 1 104 ? -4.426 12.828 -4.027 1 96.88 104 HIS A C 1
ATOM 811 O O . HIS A 1 104 ? -4.094 12.031 -3.152 1 96.88 104 HIS A O 1
ATOM 817 N N . LEU A 1 105 ? -5.629 12.961 -4.523 1 97.25 105 LEU A N 1
ATOM 818 C CA . LEU A 1 105 ? -6.691 12.039 -4.125 1 97.25 105 LEU A CA 1
ATOM 819 C C . LEU A 1 105 ? -7.254 11.297 -5.332 1 97.25 105 LEU A C 1
ATOM 821 O O . LEU A 1 105 ? -7.582 11.922 -6.348 1 97.25 105 LEU A O 1
ATOM 825 N N . THR A 1 106 ? -7.312 9.914 -5.18 1 95.56 106 THR A N 1
ATOM 826 C CA . THR A 1 106 ? -7.84 9.07 -6.246 1 95.56 106 THR A CA 1
ATOM 827 C C . THR A 1 106 ? -8.719 7.961 -5.668 1 95.56 106 THR A C 1
ATOM 829 O O . THR A 1 106 ? -8.727 7.734 -4.457 1 95.56 106 THR A O 1
ATOM 832 N N . ALA A 1 107 ? -9.477 7.395 -6.566 1 93.56 107 ALA A N 1
ATOM 833 C CA . ALA A 1 107 ? -10.172 6.18 -6.152 1 93.56 107 ALA A CA 1
ATOM 834 C C . ALA A 1 107 ? -9.195 5.02 -5.98 1 93.56 107 ALA A C 1
ATOM 836 O O . ALA A 1 107 ? -8.195 4.93 -6.699 1 93.56 107 ALA A O 1
ATOM 837 N N . ASP A 1 108 ? -9.523 4.133 -5.066 1 90.44 108 ASP A N 1
ATOM 838 C CA . ASP A 1 108 ? -8.703 2.943 -4.867 1 90.44 108 ASP A CA 1
ATOM 839 C C . ASP A 1 108 ? -8.562 2.145 -6.16 1 90.44 108 ASP A C 1
ATOM 841 O O . ASP A 1 108 ? -7.512 1.561 -6.426 1 90.44 108 ASP A O 1
ATOM 845 N N . SER A 1 109 ? -9.578 2.18 -6.977 1 87.88 109 SER A N 1
ATOM 846 C CA . SER A 1 109 ? -9.609 1.401 -8.211 1 87.88 109 SER A CA 1
ATOM 847 C C . SER A 1 109 ? -8.609 1.937 -9.227 1 87.88 109 SER A C 1
ATOM 849 O O . SER A 1 109 ? -8.297 1.267 -10.211 1 87.88 109 SER A O 1
ATOM 851 N N . GLU A 1 110 ? -8.078 3.109 -8.969 1 92.06 110 GLU A N 1
ATOM 852 C CA . GLU A 1 110 ? -7.133 3.711 -9.906 1 92.06 110 GLU A CA 1
ATOM 853 C C . GLU A 1 110 ? -5.699 3.293 -9.578 1 92.06 110 GLU A C 1
ATOM 855 O O . GLU A 1 110 ? -4.789 3.51 -10.383 1 92.06 110 GLU A O 1
ATOM 860 N N . THR A 1 111 ? -5.578 2.725 -8.383 1 89.81 111 THR A N 1
ATOM 861 C CA . THR A 1 111 ? -4.254 2.234 -8.008 1 89.81 111 THR A CA 1
ATOM 862 C C . THR A 1 111 ? -3.83 1.086 -8.922 1 89.81 111 THR A C 1
ATOM 864 O O . THR A 1 111 ? -4.637 0.209 -9.242 1 89.81 111 THR A O 1
ATOM 867 N N . GLY A 1 112 ? -2.553 1.115 -9.398 1 90.19 112 GLY A N 1
ATOM 868 C CA . GLY A 1 112 ? -2.02 0.068 -10.258 1 90.19 112 GLY A CA 1
ATOM 869 C C . GLY A 1 112 ? -0.558 -0.235 -9.992 1 90.19 112 GLY A C 1
ATOM 870 O O . GLY A 1 112 ? 0.061 0.382 -9.117 1 90.19 112 GLY A O 1
ATOM 871 N N . THR A 1 113 ? -0.137 -1.296 -10.648 1 90.69 113 THR A N 1
ATOM 872 C CA . THR A 1 113 ? 1.268 -1.686 -10.57 1 90.69 113 THR A CA 1
ATOM 873 C C . THR A 1 113 ? 1.946 -1.518 -11.93 1 90.69 113 THR A C 1
ATOM 875 O O . THR A 1 113 ? 1.374 -1.87 -12.961 1 90.69 113 THR A O 1
ATOM 878 N N . ARG A 1 114 ? 3.092 -0.898 -11.828 1 92.88 114 ARG A N 1
ATOM 879 C CA . ARG A 1 114 ? 3.924 -0.775 -13.023 1 92.88 114 ARG A CA 1
ATOM 880 C C . ARG A 1 114 ? 5.262 -1.478 -12.828 1 92.88 114 ARG A C 1
ATOM 882 O O . ARG A 1 114 ? 5.824 -1.465 -11.734 1 92.88 114 ARG A O 1
ATOM 889 N N . LEU A 1 115 ? 5.637 -2.072 -13.945 1 90.62 115 LEU A N 1
ATOM 890 C CA . LEU A 1 115 ? 6.949 -2.709 -13.984 1 90.62 115 LEU A CA 1
ATOM 891 C C . LEU A 1 115 ? 7.988 -1.775 -14.594 1 90.62 115 LEU A C 1
ATOM 893 O O . LEU A 1 115 ? 7.84 -1.332 -15.734 1 90.62 115 LEU A O 1
ATOM 897 N N . PHE A 1 116 ? 8.977 -1.451 -13.797 1 93.94 116 PHE A N 1
ATOM 898 C CA . PHE A 1 116 ? 10.086 -0.646 -14.297 1 93.94 116 PHE A CA 1
ATOM 899 C C . PHE A 1 116 ? 11.328 -1.505 -14.508 1 93.94 116 PHE A C 1
ATOM 901 O O . PHE A 1 116 ? 11.914 -2.01 -13.547 1 93.94 116 PHE A O 1
ATOM 908 N N . LYS A 1 117 ? 11.703 -1.587 -15.734 1 91.44 117 LYS A N 1
ATOM 909 C CA . LYS A 1 117 ? 12.867 -2.404 -16.062 1 91.44 117 LYS A CA 1
ATOM 910 C C . LYS A 1 117 ? 14.164 -1.717 -15.641 1 91.44 117 LYS A C 1
ATOM 912 O O . LYS A 1 117 ? 14.383 -0.548 -15.969 1 91.44 117 LYS A O 1
ATOM 917 N N . ALA A 1 118 ? 14.875 -2.318 -14.836 1 90.56 118 ALA A N 1
ATOM 918 C CA . ALA A 1 118 ? 16.188 -1.865 -14.367 1 90.56 118 ALA A CA 1
ATOM 919 C C . ALA A 1 118 ? 17 -3.025 -13.805 1 90.56 118 ALA A C 1
ATOM 921 O O . ALA A 1 118 ? 16.438 -3.947 -13.203 1 90.56 118 ALA A O 1
ATOM 922 N N . GLN A 1 119 ? 18.344 -3.008 -14.094 1 87.12 119 GLN A N 1
ATOM 923 C CA . GLN A 1 119 ? 19.219 -4.055 -13.562 1 87.12 119 GLN A CA 1
ATOM 924 C C . GLN A 1 119 ? 20.531 -3.475 -13.062 1 87.12 119 GLN A C 1
ATOM 926 O O . GLN A 1 119 ? 20.891 -2.346 -13.398 1 87.12 119 GLN A O 1
ATOM 931 N N . GLY A 1 120 ? 21.156 -4.262 -12.141 1 88.62 120 GLY A N 1
ATOM 932 C CA . GLY A 1 120 ? 22.453 -3.836 -11.625 1 88.62 120 GLY A CA 1
ATOM 933 C C . GLY A 1 120 ? 22.422 -2.455 -11 1 88.62 120 GLY A C 1
ATOM 934 O O . GLY A 1 120 ? 21.594 -2.18 -10.133 1 88.62 120 GLY A O 1
ATOM 935 N N . GLN A 1 121 ? 23.266 -1.604 -11.523 1 90.75 121 GLN A N 1
ATOM 936 C CA . GLN A 1 121 ? 23.422 -0.266 -10.969 1 90.75 121 GLN A CA 1
ATOM 937 C C . GLN A 1 121 ? 22.172 0.571 -11.188 1 90.75 121 GLN A C 1
ATOM 939 O O . GLN A 1 121 ? 21.797 1.388 -10.344 1 90.75 121 GLN A O 1
ATOM 944 N N . ALA A 1 122 ? 21.562 0.3 -12.32 1 91.06 122 ALA A N 1
ATOM 945 C CA . ALA A 1 122 ? 20.359 1.06 -12.633 1 91.06 122 ALA A CA 1
ATOM 946 C C . ALA A 1 122 ? 19.234 0.755 -11.641 1 91.06 122 ALA A C 1
ATOM 948 O O . ALA A 1 122 ? 18.469 1.645 -11.273 1 91.06 122 ALA A O 1
ATOM 949 N N . LEU A 1 123 ? 19.172 -0.444 -11.25 1 91.38 123 LEU A N 1
ATOM 950 C CA . LEU A 1 123 ? 18.156 -0.829 -10.273 1 91.38 123 LEU A CA 1
ATOM 951 C C . LEU A 1 123 ? 18.438 -0.192 -8.914 1 91.38 123 LEU A C 1
ATOM 953 O O . LEU A 1 123 ? 17.516 0.323 -8.266 1 91.38 123 LEU A O 1
ATOM 957 N N . VAL A 1 124 ? 19.625 -0.21 -8.539 1 89.94 124 VAL A N 1
ATOM 958 C CA . VAL A 1 124 ? 20.016 0.384 -7.266 1 89.94 124 VAL A CA 1
ATOM 959 C C . VAL A 1 124 ? 19.734 1.883 -7.281 1 89.94 124 VAL A C 1
ATOM 961 O O . VAL A 1 124 ? 19.188 2.428 -6.32 1 89.94 124 VAL A O 1
ATOM 964 N N . GLN A 1 125 ? 20.047 2.477 -8.398 1 92.5 125 GLN A N 1
ATOM 965 C CA . GLN A 1 125 ? 19.828 3.91 -8.539 1 92.5 125 GLN A CA 1
ATOM 966 C C . GLN A 1 125 ? 18.328 4.238 -8.484 1 92.5 125 GLN A C 1
ATOM 968 O O . GLN A 1 125 ? 17.938 5.234 -7.887 1 92.5 125 GLN A O 1
ATOM 973 N N . LEU A 1 126 ? 17.562 3.445 -9.125 1 94.06 126 LEU A N 1
ATOM 974 C CA . LEU A 1 126 ? 16.109 3.656 -9.109 1 94.06 126 LEU A CA 1
ATOM 975 C C . LEU A 1 126 ? 15.562 3.492 -7.695 1 94.06 126 LEU A C 1
ATOM 977 O O . LEU A 1 126 ? 14.742 4.297 -7.246 1 94.06 126 LEU A O 1
ATOM 981 N N . GLN A 1 127 ? 16.016 2.506 -7.027 1 91.56 127 GLN A N 1
ATOM 982 C CA . GLN A 1 127 ? 15.602 2.289 -5.648 1 91.56 127 GLN A CA 1
ATOM 983 C C . GLN A 1 127 ? 16.016 3.453 -4.758 1 91.56 127 GLN A C 1
ATOM 985 O O . GLN A 1 127 ? 15.25 3.895 -3.9 1 91.56 127 GLN A O 1
ATOM 990 N N . ASP A 1 128 ? 17.203 3.961 -4.969 1 90.88 128 ASP A N 1
ATOM 991 C CA . ASP A 1 128 ? 17.688 5.113 -4.215 1 90.88 128 ASP A CA 1
ATOM 992 C C . ASP A 1 128 ? 16.844 6.348 -4.5 1 90.88 128 ASP A C 1
ATOM 994 O O . ASP A 1 128 ? 16.516 7.113 -3.586 1 90.88 128 ASP A O 1
ATOM 998 N N . TYR A 1 129 ? 16.531 6.48 -5.727 1 93.38 129 TYR A N 1
ATOM 999 C CA . TYR A 1 129 ? 15.664 7.59 -6.102 1 93.38 129 TYR A CA 1
ATOM 1000 C C . TYR A 1 129 ? 14.32 7.5 -5.391 1 93.38 129 TYR A C 1
ATOM 1002 O O . TYR A 1 129 ? 13.867 8.469 -4.773 1 93.38 129 TYR A O 1
ATOM 1010 N N . LEU A 1 130 ? 13.703 6.367 -5.414 1 92.38 130 LEU A N 1
ATOM 1011 C CA . LEU A 1 130 ? 12.391 6.184 -4.805 1 92.38 130 LEU A CA 1
ATOM 1012 C C . LEU A 1 130 ? 12.461 6.406 -3.297 1 92.38 130 LEU A C 1
ATOM 1014 O O . LEU A 1 130 ? 11.555 7.008 -2.713 1 92.38 130 LEU A O 1
ATOM 1018 N N . ALA A 1 131 ? 13.539 5.93 -2.707 1 85.94 131 ALA A N 1
ATOM 1019 C CA . ALA A 1 131 ? 13.727 6.086 -1.269 1 85.94 131 ALA A CA 1
ATOM 1020 C C . ALA A 1 131 ? 13.922 7.555 -0.899 1 85.94 131 ALA A C 1
ATOM 1022 O O . ALA A 1 131 ? 13.625 7.965 0.225 1 85.94 131 ALA A O 1
ATOM 1023 N N . SER A 1 132 ? 14.422 8.281 -1.827 1 88.25 132 SER A N 1
ATOM 1024 C CA . SER A 1 132 ? 14.734 9.688 -1.566 1 88.25 132 SER A CA 1
ATOM 1025 C C . SER A 1 132 ? 13.508 10.57 -1.752 1 88.25 132 SER A C 1
ATOM 1027 O O . SER A 1 132 ? 13.508 11.734 -1.349 1 88.25 132 SER A O 1
ATOM 1029 N N . LEU A 1 133 ? 12.547 9.938 -2.402 1 88 133 LEU A N 1
ATOM 1030 C CA . LEU A 1 133 ? 11.352 10.734 -2.633 1 88 133 LEU A CA 1
ATOM 1031 C C . LEU A 1 133 ? 10.672 11.086 -1.314 1 88 133 LEU A C 1
ATOM 1033 O O . LEU A 1 133 ? 10.562 10.242 -0.422 1 88 133 LEU A O 1
ATOM 1037 N N . ASP A 1 134 ? 10.352 12.273 -1.042 1 83.38 134 ASP A N 1
ATOM 1038 C CA . ASP A 1 134 ? 9.586 12.719 0.119 1 83.38 134 ASP A CA 1
ATOM 1039 C C . ASP A 1 134 ? 8.086 12.578 -0.127 1 83.38 134 ASP A C 1
ATOM 1041 O O . ASP A 1 134 ? 7.371 13.578 -0.202 1 83.38 134 ASP A O 1
ATOM 1045 N N . VAL A 1 135 ? 7.719 11.328 -0.328 1 86.88 135 VAL A N 1
ATOM 1046 C CA . VAL A 1 135 ? 6.309 11.07 -0.608 1 86.88 135 VAL A CA 1
ATOM 1047 C C . VAL A 1 135 ? 5.695 10.266 0.535 1 86.88 135 VAL A C 1
ATOM 1049 O O . VAL A 1 135 ? 6.371 9.445 1.158 1 86.88 135 VAL A O 1
ATOM 1052 N N . TYR A 1 136 ? 4.406 10.625 0.73 1 85.25 136 TYR A N 1
ATOM 1053 C CA . TYR A 1 136 ? 3.613 9.961 1.762 1 85.25 136 TYR A CA 1
ATOM 1054 C C . TYR A 1 136 ? 2.27 9.508 1.207 1 85.25 136 TYR A C 1
ATOM 1056 O O . TYR A 1 136 ? 1.644 10.211 0.414 1 85.25 136 TYR A O 1
ATOM 1064 N N . GLY A 1 137 ? 1.913 8.281 1.646 1 86.06 137 GLY A N 1
ATOM 1065 C CA . GLY A 1 137 ? 0.589 7.938 1.154 1 86.06 137 GLY A CA 1
ATOM 1066 C C . GLY A 1 137 ? 0.177 6.516 1.495 1 86.06 137 GLY A C 1
ATOM 1067 O O . GLY A 1 137 ? 0.936 5.781 2.129 1 86.06 137 GLY A O 1
ATOM 1068 N N . LYS A 1 138 ? -1.061 6.258 1.098 1 80.81 138 LYS A N 1
ATOM 1069 C CA . LYS A 1 138 ? -1.68 4.945 1.24 1 80.81 138 LYS A CA 1
ATOM 1070 C C . LYS A 1 138 ? -1.551 4.133 -0.046 1 80.81 138 LYS A C 1
ATOM 1072 O O . LYS A 1 138 ? -1.594 4.691 -1.145 1 80.81 138 LYS A O 1
ATOM 1077 N N . GLN A 1 139 ? -1.391 2.818 0.077 1 80.94 139 GLN A N 1
ATOM 1078 C CA . GLN A 1 139 ? -1.454 1.818 -0.984 1 80.94 139 GLN A CA 1
ATOM 1079 C C . GLN A 1 139 ? -0.283 1.968 -1.95 1 80.94 139 GLN A C 1
ATOM 1081 O O . GLN A 1 139 ? -0.447 1.81 -3.162 1 80.94 139 GLN A O 1
ATOM 1086 N N . MET A 1 140 ? 0.801 2.395 -1.424 1 85.56 140 MET A N 1
ATOM 1087 C CA . MET A 1 140 ? 2.027 2.434 -2.217 1 85.56 140 MET A CA 1
ATOM 1088 C C . MET A 1 140 ? 2.986 1.326 -1.793 1 85.56 140 MET A C 1
ATOM 1090 O O . MET A 1 140 ? 3.102 1.021 -0.604 1 85.56 140 MET A O 1
ATOM 1094 N N . SER A 1 141 ? 3.572 0.709 -2.795 1 84.94 141 SER A N 1
ATOM 1095 C CA . SER A 1 141 ? 4.555 -0.328 -2.494 1 84.94 141 SER A CA 1
ATOM 1096 C C . SER A 1 141 ? 5.602 -0.433 -3.598 1 84.94 141 SER A C 1
ATOM 1098 O O . SER A 1 141 ? 5.328 -0.108 -4.754 1 84.94 141 SER A O 1
ATOM 1100 N N . VAL A 1 142 ? 6.801 -0.773 -3.18 1 87.12 142 VAL A N 1
ATOM 1101 C CA . VAL A 1 142 ? 7.941 -0.995 -4.066 1 87.12 142 VAL A CA 1
ATOM 1102 C C . VAL A 1 142 ? 8.562 -2.359 -3.777 1 87.12 142 VAL A C 1
ATOM 1104 O O . VAL A 1 142 ? 8.93 -2.654 -2.637 1 87.12 142 VAL A O 1
ATOM 1107 N N . ARG A 1 143 ? 8.625 -3.199 -4.895 1 84.81 143 ARG A N 1
ATOM 1108 C CA . ARG A 1 143 ? 9.203 -4.523 -4.703 1 84.81 143 ARG A CA 1
ATOM 1109 C C . ARG A 1 143 ? 10.055 -4.93 -5.902 1 84.81 143 ARG A C 1
ATOM 1111 O O . ARG A 1 143 ? 9.672 -4.68 -7.051 1 84.81 143 ARG A O 1
ATOM 1118 N N . PRO A 1 144 ? 11.211 -5.508 -5.586 1 84.06 144 PRO A N 1
ATOM 1119 C CA . PRO A 1 144 ? 11.977 -6.035 -6.719 1 84.06 144 PRO A CA 1
ATOM 1120 C C . PRO A 1 144 ? 11.281 -7.203 -7.41 1 84.06 144 PRO A C 1
ATOM 1122 O O . PRO A 1 144 ? 10.594 -7.996 -6.754 1 84.06 144 PRO A O 1
ATOM 1125 N N . GLY A 1 145 ? 11.477 -7.23 -8.664 1 83.12 145 GLY A N 1
ATOM 1126 C CA . GLY A 1 145 ? 11.016 -8.391 -9.406 1 83.12 145 GLY A CA 1
ATOM 1127 C C . GLY A 1 145 ? 11.781 -9.656 -9.07 1 83.12 145 GLY A C 1
ATOM 1128 O O . GLY A 1 145 ? 12.867 -9.602 -8.492 1 83.12 145 GLY A O 1
ATOM 1129 N N . PRO A 1 146 ? 11.188 -10.688 -9.477 1 74.81 146 PRO A N 1
ATOM 1130 C CA . PRO A 1 146 ? 11.773 -11.984 -9.117 1 74.81 146 PRO A CA 1
ATOM 1131 C C . PRO A 1 146 ? 13.141 -12.211 -9.758 1 74.81 146 PRO A C 1
ATOM 1133 O O . PRO A 1 146 ? 13.977 -12.93 -9.203 1 74.81 146 PRO A O 1
ATOM 1136 N N . ASP A 1 147 ? 13.375 -11.586 -10.891 1 75.75 147 ASP A N 1
ATOM 1137 C CA . ASP A 1 147 ? 14.609 -11.859 -11.625 1 75.75 147 ASP A CA 1
ATOM 1138 C C . ASP A 1 147 ? 15.656 -10.781 -11.344 1 75.75 147 ASP A C 1
ATOM 1140 O O . ASP A 1 147 ? 16.766 -10.836 -11.875 1 75.75 147 ASP A O 1
ATOM 1144 N N . GLY A 1 148 ? 15.297 -9.844 -10.531 1 79.81 148 GLY A N 1
ATOM 1145 C CA . GLY A 1 148 ? 16.219 -8.773 -10.219 1 79.81 148 GLY A CA 1
ATOM 1146 C C . GLY A 1 148 ? 16.422 -7.785 -11.352 1 79.81 148 GLY A C 1
ATOM 1147 O O . GLY A 1 148 ? 17.344 -6.969 -11.328 1 79.81 148 GLY A O 1
ATOM 1148 N N . ASN A 1 149 ? 15.531 -7.926 -12.32 1 85.5 149 ASN A N 1
ATOM 1149 C CA . ASN A 1 149 ? 15.703 -7.066 -13.492 1 85.5 149 ASN A CA 1
ATOM 1150 C C . ASN A 1 149 ? 14.594 -6.027 -13.586 1 85.5 149 ASN A C 1
ATOM 1152 O O . ASN A 1 149 ? 14.469 -5.344 -14.609 1 85.5 149 ASN A O 1
ATOM 1156 N N . GLU A 1 150 ? 13.828 -6.031 -12.664 1 89.88 150 GLU A N 1
ATOM 1157 C CA . GLU A 1 150 ? 12.719 -5.078 -12.695 1 89.88 150 GLU A CA 1
ATOM 1158 C C . GLU A 1 150 ? 12.258 -4.723 -11.289 1 89.88 150 GLU A C 1
ATOM 1160 O O . GLU A 1 150 ? 12.539 -5.453 -10.336 1 89.88 150 GLU A O 1
ATOM 1165 N N . LEU A 1 151 ? 11.711 -3.533 -11.203 1 91.44 151 LEU A N 1
ATOM 1166 C CA . LEU A 1 151 ? 11.07 -3.047 -9.984 1 91.44 151 LEU A CA 1
ATOM 1167 C C . LEU A 1 151 ? 9.562 -2.928 -10.172 1 91.44 151 LEU A C 1
ATOM 1169 O O . LEU A 1 151 ? 9.102 -2.334 -11.148 1 91.44 151 LEU A O 1
ATOM 1173 N N . PHE A 1 152 ? 8.789 -3.691 -9.328 1 90.06 152 PHE A N 1
ATOM 1174 C CA . PHE A 1 152 ? 7.34 -3.518 -9.273 1 90.06 152 PHE A CA 1
ATOM 1175 C C . PHE A 1 152 ? 6.969 -2.352 -8.367 1 90.06 152 PHE A C 1
ATOM 1177 O O . PHE A 1 152 ? 7.293 -2.354 -7.18 1 90.06 152 PHE A O 1
ATOM 1184 N N . VAL A 1 153 ? 6.34 -1.353 -8.93 1 92.56 153 VAL A N 1
ATOM 1185 C CA . VAL A 1 153 ? 5.891 -0.214 -8.141 1 92.56 153 VAL A CA 1
ATOM 1186 C C . VAL A 1 153 ? 4.371 -0.089 -8.227 1 92.56 153 VAL A C 1
ATOM 1188 O O . VAL A 1 153 ? 3.807 -0.069 -9.32 1 92.56 153 VAL A O 1
ATOM 1191 N N . SER A 1 154 ? 3.693 -0.095 -7.008 1 90.75 154 SER A N 1
ATOM 1192 C CA . SER A 1 154 ? 2.246 0.08 -6.93 1 90.75 154 SER A CA 1
ATOM 1193 C C . SER A 1 154 ? 1.885 1.441 -6.348 1 90.75 154 SER A C 1
ATOM 1195 O O . SER A 1 154 ? 2.527 1.91 -5.406 1 90.75 154 SER A O 1
ATOM 1197 N N . GLY A 1 155 ? 0.902 2.07 -6.914 1 91.38 155 GLY A N 1
ATOM 1198 C CA . GLY A 1 155 ? 0.419 3.336 -6.383 1 91.38 155 GLY A CA 1
ATOM 1199 C C . GLY A 1 155 ? -0.548 4.043 -7.312 1 91.38 155 GLY A C 1
ATOM 1200 O O . GLY A 1 155 ? -0.978 3.475 -8.32 1 91.38 155 GLY A O 1
ATOM 1201 N N . PRO A 1 156 ? -0.926 5.223 -6.902 1 92.19 156 PRO A N 1
ATOM 1202 C CA . PRO A 1 156 ? -1.814 6.035 -7.738 1 92.19 156 PRO A CA 1
ATOM 1203 C C . PRO A 1 156 ? -1.151 6.484 -9.039 1 92.19 156 PRO A C 1
ATOM 1205 O O . PRO A 1 156 ? 0.078 6.523 -9.125 1 92.19 156 PRO A O 1
ATOM 1208 N N . PRO A 1 157 ? -1.982 6.887 -10 1 92.88 157 PRO A N 1
ATOM 1209 C CA . PRO A 1 157 ? -1.468 7.191 -11.336 1 92.88 157 PRO A CA 1
ATOM 1210 C C . PRO A 1 157 ? -0.435 8.312 -11.328 1 92.88 157 PRO A C 1
ATOM 1212 O O . PRO A 1 157 ? 0.598 8.219 -12 1 92.88 157 PRO A O 1
ATOM 1215 N N . ALA A 1 158 ? -0.622 9.352 -10.641 1 93.38 158 ALA A N 1
ATOM 1216 C CA . ALA A 1 158 ? 0.303 10.484 -10.641 1 93.38 158 ALA A CA 1
ATOM 1217 C C . ALA A 1 158 ? 1.669 10.078 -10.094 1 93.38 158 ALA A C 1
ATOM 1219 O O . ALA A 1 158 ? 2.703 10.539 -10.586 1 93.38 158 ALA A O 1
ATOM 1220 N N . TYR A 1 159 ? 1.68 9.312 -9.094 1 94.5 159 TYR A N 1
ATOM 1221 C CA . TYR A 1 159 ? 2.916 8.797 -8.516 1 94.5 159 TYR A CA 1
ATOM 1222 C C . TYR A 1 159 ? 3.678 7.945 -9.523 1 94.5 159 TYR A C 1
ATOM 1224 O O . TYR A 1 159 ? 4.879 8.141 -9.734 1 94.5 159 TYR A O 1
ATOM 1232 N N . LEU A 1 160 ? 2.984 7.055 -10.203 1 95.38 160 LEU A N 1
ATOM 1233 C CA . LEU A 1 160 ? 3.604 6.172 -11.188 1 95.38 160 LEU A CA 1
ATOM 1234 C C . LEU A 1 160 ? 4.109 6.965 -12.383 1 95.38 160 LEU A C 1
ATOM 1236 O O . LEU A 1 160 ? 5.168 6.656 -12.938 1 95.38 160 LEU A O 1
ATOM 1240 N N . ALA A 1 161 ? 3.354 7.945 -12.742 1 94.75 161 ALA A N 1
ATOM 1241 C CA . ALA A 1 161 ? 3.758 8.797 -13.852 1 94.75 161 ALA A CA 1
ATOM 1242 C C . ALA A 1 161 ? 5.035 9.562 -13.523 1 94.75 161 ALA A C 1
ATOM 1244 O O . ALA A 1 161 ? 5.906 9.727 -14.383 1 94.75 161 ALA A O 1
ATOM 1245 N N . MET A 1 162 ? 5.102 10.047 -12.344 1 92.94 162 MET A N 1
ATOM 1246 C CA . MET A 1 162 ? 6.301 10.758 -11.898 1 92.94 162 MET A CA 1
ATOM 1247 C C . MET A 1 162 ? 7.527 9.867 -11.984 1 92.94 162 MET A C 1
ATOM 1249 O O . MET A 1 162 ? 8.586 10.297 -12.461 1 92.94 162 MET A O 1
ATOM 1253 N N . ILE A 1 163 ? 7.43 8.641 -11.531 1 95.06 163 ILE A N 1
ATOM 1254 C CA . ILE A 1 163 ? 8.531 7.691 -11.57 1 95.06 163 ILE A CA 1
ATOM 1255 C C . ILE A 1 163 ? 8.906 7.395 -13.023 1 95.06 163 ILE A C 1
ATOM 1257 O O . ILE A 1 163 ? 10.086 7.344 -13.375 1 95.06 163 ILE A O 1
ATOM 1261 N N . GLN A 1 164 ? 7.871 7.227 -13.852 1 95.88 164 GLN A N 1
ATOM 1262 C CA . GLN A 1 164 ? 8.102 6.973 -15.273 1 95.88 164 GLN A CA 1
ATOM 1263 C C . GLN A 1 164 ? 8.906 8.102 -15.906 1 95.88 164 GLN A C 1
ATOM 1265 O O . GLN A 1 164 ? 9.82 7.855 -16.703 1 95.88 164 GLN A O 1
ATOM 1270 N N . GLN A 1 165 ? 8.555 9.289 -15.602 1 94.44 165 GLN A N 1
ATOM 1271 C CA . GLN A 1 165 ? 9.266 10.445 -16.125 1 94.44 165 GLN A CA 1
ATOM 1272 C C . GLN A 1 165 ? 10.734 10.414 -15.727 1 94.44 165 GLN A C 1
ATOM 1274 O O . GLN A 1 165 ? 11.609 10.727 -16.547 1 94.44 165 GLN A O 1
ATOM 1279 N N . HIS A 1 166 ? 11.008 10.07 -14.547 1 93.5 166 HIS A N 1
ATOM 1280 C CA . HIS A 1 166 ? 12.375 9.969 -14.062 1 93.5 166 HIS A CA 1
ATOM 1281 C C . HIS A 1 166 ? 13.148 8.891 -14.82 1 93.5 166 HIS A C 1
ATOM 1283 O O . HIS A 1 166 ? 14.281 9.117 -15.25 1 93.5 166 HIS A O 1
ATOM 1289 N N . VAL A 1 167 ? 12.562 7.715 -14.992 1 93.94 167 VAL A N 1
ATOM 1290 C CA . VAL A 1 167 ? 13.195 6.594 -15.68 1 93.94 167 VAL A CA 1
ATOM 1291 C C . VAL A 1 167 ? 13.469 6.977 -17.141 1 93.94 167 VAL A C 1
ATOM 1293 O O . VAL A 1 167 ? 14.547 6.676 -17.672 1 93.94 167 VAL A O 1
ATOM 1296 N N . ASP A 1 168 ? 12.5 7.668 -17.719 1 92.69 168 ASP A N 1
ATOM 1297 C CA . ASP A 1 168 ? 12.648 8.094 -19.109 1 92.69 168 ASP A CA 1
ATOM 1298 C C . ASP A 1 168 ? 13.789 9.086 -19.266 1 92.69 168 ASP A C 1
ATOM 1300 O O . ASP A 1 168 ? 14.5 9.078 -20.281 1 92.69 168 ASP A O 1
ATOM 1304 N N . HIS A 1 169 ? 14.023 9.906 -18.359 1 89.25 169 HIS A N 1
ATOM 1305 C CA . HIS A 1 169 ? 15.078 10.914 -18.406 1 89.25 169 HIS A CA 1
ATOM 1306 C C . HIS A 1 169 ? 16.453 10.281 -18.234 1 89.25 169 HIS A C 1
ATOM 1308 O O . HIS A 1 169 ? 17.453 10.797 -18.75 1 89.25 169 HIS A O 1
ATOM 1314 N N . GLN A 1 170 ? 16.578 9.227 -17.469 1 84 170 GLN A N 1
ATOM 1315 C CA . GLN A 1 170 ? 17.844 8.555 -17.266 1 84 170 GLN A CA 1
ATOM 1316 C C . GLN A 1 170 ? 18.266 7.762 -18.5 1 84 170 GLN A C 1
ATOM 1318 O O . GLN A 1 170 ? 19.453 7.551 -18.734 1 84 170 GLN A O 1
ATOM 1323 N N . GLN A 1 171 ? 17.266 7.188 -19.125 1 72.19 171 GLN A N 1
ATOM 1324 C CA . GLN A 1 171 ? 17.562 6.395 -20.312 1 72.19 171 GLN A CA 1
ATOM 1325 C C . GLN A 1 171 ? 17.938 7.285 -21.5 1 72.19 171 GLN A C 1
ATOM 1327 O O . GLN A 1 171 ? 18.453 6.805 -22.516 1 72.19 171 GLN A O 1
ATOM 1332 N N . ARG A 1 172 ? 17.734 8.508 -21.344 1 64.81 172 ARG A N 1
ATOM 1333 C CA . ARG A 1 172 ? 18.156 9.383 -22.422 1 64.81 172 ARG A CA 1
ATOM 1334 C C . ARG A 1 172 ? 19.672 9.594 -22.406 1 64.81 172 ARG A C 1
ATOM 1336 O O . ARG A 1 172 ? 20.234 9.961 -21.391 1 64.81 172 ARG A O 1
ATOM 1343 N N . PRO A 1 173 ? 20.266 8.875 -23.422 1 55.72 173 PRO A N 1
ATOM 1344 C CA . PRO A 1 173 ? 21.703 9.094 -23.531 1 55.72 173 PRO A CA 1
ATOM 1345 C C . PRO A 1 173 ? 22.094 10.555 -23.328 1 55.72 173 PRO A C 1
ATOM 1347 O O . PRO A 1 173 ? 21.344 11.461 -23.688 1 55.72 173 PRO A O 1
ATOM 1350 N N . ALA A 1 174 ? 22.828 10.828 -22.156 1 52.78 174 ALA A N 1
ATOM 1351 C CA . ALA A 1 174 ? 23.391 12.18 -22.109 1 52.78 174 ALA A CA 1
ATOM 1352 C C . ALA A 1 174 ? 23.719 12.68 -23.516 1 52.78 174 ALA A C 1
ATOM 1354 O O . ALA A 1 174 ? 24.125 11.898 -24.375 1 52.78 174 ALA A O 1
ATOM 1355 N N . PRO A 1 175 ? 23.047 13.758 -23.812 1 49.34 175 PRO A N 1
ATOM 1356 C CA . PRO A 1 175 ? 23.469 14.219 -25.141 1 49.34 175 PRO A CA 1
ATOM 1357 C C . PRO A 1 175 ? 24.953 13.961 -25.391 1 49.34 175 PRO A C 1
ATOM 1359 O O . PRO A 1 175 ? 25.781 14.102 -24.484 1 49.34 175 PRO A O 1
ATOM 1362 N N . VAL A 1 176 ? 25.234 13.078 -26.047 1 44.31 176 VAL A N 1
ATOM 1363 C CA . VAL A 1 176 ? 26.625 12.984 -26.5 1 44.31 176 VAL A CA 1
ATOM 1364 C C . VAL A 1 176 ? 27.219 14.383 -26.641 1 44.31 176 VAL A C 1
ATOM 1366 O O . VAL A 1 176 ? 26.609 15.266 -27.25 1 44.31 176 VAL A O 1
ATOM 1369 N N . GLN A 1 177 ? 27.75 14.859 -25.547 1 43.5 177 GLN A N 1
ATOM 1370 C CA . GLN A 1 177 ? 28.5 16.062 -25.844 1 43.5 177 GLN A CA 1
ATOM 1371 C C . GLN A 1 177 ? 29.109 15.992 -27.25 1 43.5 177 GLN A C 1
ATOM 1373 O O . GLN A 1 177 ? 29.953 15.125 -27.516 1 43.5 177 GLN A O 1
ATOM 1378 N N . GLN A 1 178 ? 28.312 16.109 -28.188 1 43.59 178 GLN A N 1
ATOM 1379 C CA . GLN A 1 178 ? 28.938 16.281 -29.5 1 43.59 178 GLN A CA 1
ATOM 1380 C C . GLN A 1 178 ? 30.266 17.031 -29.391 1 43.59 178 GLN A C 1
ATOM 1382 O O . GLN A 1 178 ? 30.297 18.188 -28.969 1 43.59 178 GLN A O 1
ATOM 1387 N N . VAL A 1 179 ? 31.203 16.359 -28.875 1 41.38 179 VAL A N 1
ATOM 1388 C CA . VAL A 1 179 ? 32.469 17.016 -29.125 1 41.38 179 VAL A CA 1
ATOM 1389 C C . VAL A 1 179 ? 32.469 17.625 -30.531 1 41.38 179 VAL A C 1
ATOM 1391 O O . VAL A 1 179 ? 32.25 16.922 -31.516 1 41.38 179 VAL A O 1
ATOM 1394 N N . ALA A 1 180 ? 31.891 18.844 -30.531 1 39.41 180 ALA A N 1
ATOM 1395 C CA . ALA A 1 180 ? 32.094 19.594 -31.766 1 39.41 180 ALA A CA 1
ATOM 1396 C C . ALA A 1 180 ? 33.438 19.219 -32.406 1 39.41 180 ALA A C 1
ATOM 1398 O O . ALA A 1 180 ? 34.5 19.594 -31.906 1 39.41 180 ALA A O 1
ATOM 1399 N N . ARG A 1 181 ? 33.594 17.891 -32.656 1 39.06 181 ARG A N 1
ATOM 1400 C CA . ARG A 1 181 ? 34.781 17.703 -33.531 1 39.06 181 ARG A CA 1
ATOM 1401 C C . ARG A 1 181 ? 34.812 18.766 -34.625 1 39.06 181 ARG A C 1
ATOM 1403 O O . ARG A 1 181 ? 33.906 18.812 -35.469 1 39.06 181 ARG A O 1
ATOM 1410 N N . GLU A 1 182 ? 34.969 20.016 -34.125 1 38.69 182 GLU A N 1
ATOM 1411 C CA . GLU A 1 182 ? 35.344 21.016 -35.125 1 38.69 182 GLU A CA 1
ATOM 1412 C C . GLU A 1 182 ? 36.219 20.375 -36.219 1 38.69 182 GLU A C 1
ATOM 1414 O O . GLU A 1 182 ? 37.406 20.172 -36 1 38.69 182 GLU A O 1
ATOM 1419 N N . ARG A 1 183 ? 35.719 19.203 -36.719 1 37 183 ARG A N 1
ATOM 1420 C CA . ARG A 1 183 ? 36.438 18.844 -37.938 1 37 183 ARG A CA 1
ATOM 1421 C C . ARG A 1 183 ? 36.594 20.031 -38.875 1 37 183 ARG A C 1
ATOM 1423 O O . ARG A 1 183 ? 35.594 20.516 -39.406 1 37 183 ARG A O 1
ATOM 1430 N N . GLY A 1 184 ? 37.375 20.984 -38.375 1 35.38 184 GLY A N 1
ATOM 1431 C CA . GLY A 1 184 ? 37.875 21.953 -39.344 1 35.38 184 GLY A CA 1
ATOM 1432 C C . GLY A 1 184 ? 38.188 21.328 -40.688 1 35.38 184 GLY A C 1
ATOM 1433 O O . GLY A 1 184 ? 39.094 20.5 -40.812 1 35.38 184 GLY A O 1
ATOM 1434 N N . VAL A 1 185 ? 37.219 20.734 -41.281 1 37.5 185 VAL A N 1
ATOM 1435 C CA . VAL A 1 185 ? 37.5 20.391 -42.656 1 37.5 185 VAL A CA 1
ATOM 1436 C C . VAL A 1 185 ? 38.188 21.547 -43.375 1 37.5 185 VAL A C 1
ATOM 1438 O O . VAL A 1 185 ? 37.625 22.656 -43.438 1 37.5 185 VAL A O 1
ATOM 1441 N N . ARG A 1 186 ? 39.5 21.547 -43.219 1 36.28 186 ARG A N 1
ATOM 1442 C CA . ARG A 1 186 ? 40.344 22.438 -44.031 1 36.28 186 ARG A CA 1
ATOM 1443 C C . ARG A 1 186 ? 40.094 22.266 -45.5 1 36.28 186 ARG A C 1
ATOM 1445 O O . ARG A 1 186 ? 40.188 21.156 -46.031 1 36.28 186 ARG A O 1
ATOM 1452 N N . VAL A 1 187 ? 38.938 22.734 -45.812 1 36.03 187 VAL A N 1
ATOM 1453 C CA . VAL A 1 187 ? 38.844 22.812 -47.25 1 36.03 187 VAL A CA 1
ATOM 1454 C C . VAL A 1 187 ? 40.031 23.594 -47.812 1 36.03 187 VAL A C 1
ATOM 1456 O O . VAL A 1 187 ? 40.281 24.734 -47.438 1 36.03 187 VAL A O 1
ATOM 1459 N N . PHE A 1 188 ? 41.125 22.938 -48.094 1 33.12 188 PHE A N 1
ATOM 1460 C CA . PHE A 1 188 ? 42.281 23.469 -48.812 1 33.12 188 PHE A CA 1
ATOM 1461 C C . PHE A 1 188 ? 41.875 24.062 -50.156 1 33.12 188 PHE A C 1
ATOM 1463 O O . PHE A 1 188 ? 41.469 23.328 -51.062 1 33.12 188 PHE A O 1
ATOM 1470 N N . ARG A 1 189 ? 41 25.062 -50.125 1 31.75 189 ARG A N 1
ATOM 1471 C CA . ARG A 1 189 ? 41.094 25.75 -51.406 1 31.75 189 ARG A CA 1
ATOM 1472 C C . ARG A 1 189 ? 42.5 26.312 -51.625 1 31.75 189 ARG A C 1
ATOM 1474 O O . ARG A 1 189 ? 43.25 26.547 -50.688 1 31.75 189 ARG A O 1
ATOM 1481 N N . GLY A 1 190 ? 42.938 26.641 -52.844 1 35.25 190 GLY A N 1
ATOM 1482 C CA . GLY A 1 190 ? 44.219 27.219 -53.156 1 35.25 190 GLY A CA 1
ATOM 1483 C C . GLY A 1 190 ? 44.75 28.172 -52.094 1 35.25 190 GLY A C 1
ATOM 1484 O O . GLY A 1 190 ? 45.875 28.031 -51.625 1 35.25 190 GLY A O 1
ATOM 1485 N N . GLY A 1 191 ? 44.344 29.438 -52.156 1 33.53 191 GLY A N 1
ATOM 1486 C CA . GLY A 1 191 ? 45.188 30.438 -51.5 1 33.53 191 GLY A CA 1
ATOM 1487 C C . GLY A 1 191 ? 45.125 30.391 -50 1 33.53 191 GLY A C 1
ATOM 1488 O O . GLY A 1 191 ? 46 29.812 -49.344 1 33.53 191 GLY A O 1
ATOM 1489 N N . VAL A 1 192 ? 44.281 31.328 -49.156 1 36.75 192 VAL A N 1
ATOM 1490 C CA . VAL A 1 192 ? 44.469 31.875 -47.812 1 36.75 192 VAL A CA 1
ATOM 1491 C C . VAL A 1 192 ? 43.781 30.969 -46.812 1 36.75 192 VAL A C 1
ATOM 1493 O O . VAL A 1 192 ? 42.594 30.656 -46.938 1 36.75 192 VAL A O 1
ATOM 1496 N N . VAL A 1 193 ? 44.406 30.047 -46.031 1 40.06 193 VAL A N 1
ATOM 1497 C CA . VAL A 1 193 ? 44.094 29.125 -44.938 1 40.06 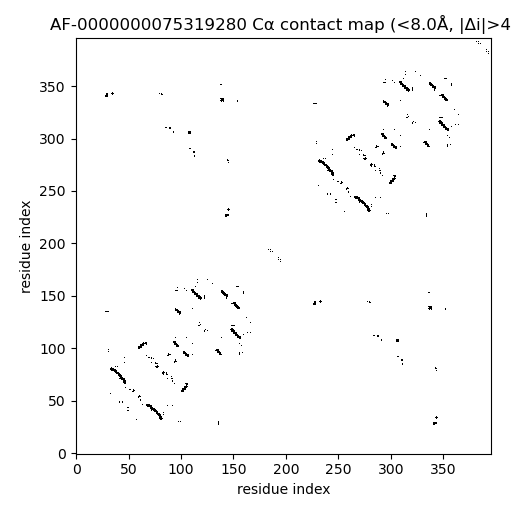193 VAL A CA 1
ATOM 1498 C C . VAL A 1 193 ? 43.25 29.844 -43.875 1 40.06 193 VAL A C 1
ATOM 1500 O O . VAL A 1 193 ? 43.719 30.781 -43.219 1 40.06 193 VAL A O 1
ATOM 1503 N N . THR A 1 194 ? 42.062 30.516 -44.125 1 38.06 194 THR A N 1
ATOM 1504 C CA . THR A 1 194 ? 41.562 31.234 -42.969 1 38.06 194 THR A CA 1
ATOM 1505 C C . THR A 1 194 ? 40.781 30.281 -42.062 1 38.06 194 THR A C 1
ATOM 1507 O O . THR A 1 194 ? 39.906 29.531 -42.531 1 38.06 194 THR A O 1
ATOM 1510 N N . GLU A 1 195 ? 41.344 29.797 -40.969 1 38.88 195 GLU A N 1
ATOM 1511 C CA . GLU A 1 195 ? 40.781 29.062 -39.844 1 38.88 195 GLU A CA 1
ATOM 1512 C C . GLU A 1 195 ? 39.5 29.734 -39.312 1 38.88 195 GLU A C 1
ATOM 1514 O O . GLU A 1 195 ? 39.5 30.922 -38.969 1 38.88 195 GLU A O 1
ATOM 1519 N N . VAL A 1 196 ? 38.281 29.531 -39.875 1 37.38 196 VAL A N 1
ATOM 1520 C CA . VAL A 1 196 ? 37.125 30.234 -39.312 1 37.38 196 VAL A CA 1
ATOM 1521 C C . VAL A 1 196 ? 36.594 29.484 -38.125 1 37.38 196 VAL A C 1
ATOM 1523 O O . VAL A 1 196 ? 36.281 28.297 -38.219 1 37.38 196 VAL A O 1
ATOM 1526 N N . SER A 1 197 ? 37.031 29.828 -36.969 1 39.25 197 SER A N 1
ATOM 1527 C CA . SER A 1 197 ? 36.469 29.484 -35.656 1 39.25 197 SER A CA 1
ATOM 1528 C C . SER A 1 197 ? 35 29.844 -35.562 1 39.25 197 SER A C 1
ATOM 1530 O O . SER A 1 197 ? 34.625 31 -35.781 1 39.25 197 SER A O 1
ATOM 1532 N N . ASN A 1 198 ? 34.062 28.953 -36.062 1 32.88 198 ASN A N 1
ATOM 1533 C CA . ASN A 1 198 ? 32.719 29.359 -35.688 1 32.88 198 ASN A CA 1
ATOM 1534 C C . ASN A 1 198 ? 32.406 29.078 -34.219 1 32.88 198 ASN A C 1
ATOM 1536 O O . ASN A 1 198 ? 32.812 28.031 -33.719 1 32.88 198 ASN A O 1
ATOM 1540 N N . MET B 1 1 ? 78.438 -12.312 20.297 1 30.3 1 MET B N 1
ATOM 1541 C CA . MET B 1 1 ? 77.5 -11.492 21.047 1 30.3 1 MET B CA 1
ATOM 1542 C C . MET B 1 1 ? 76.438 -10.891 20.125 1 30.3 1 MET B C 1
ATOM 1544 O O . MET B 1 1 ? 75.812 -9.867 20.453 1 30.3 1 MET B O 1
ATOM 1548 N N . GLY B 1 2 ? 76.5 -11.289 18.812 1 32.94 2 GLY B N 1
ATOM 1549 C CA . GLY B 1 2 ? 75.688 -11.062 17.625 1 32.94 2 GLY B CA 1
ATOM 1550 C C . GLY B 1 2 ? 74.188 -11.156 17.891 1 32.94 2 GLY B C 1
ATOM 1551 O O . GLY B 1 2 ? 73.75 -11.625 18.938 1 32.94 2 GLY B O 1
ATOM 1552 N N . LYS B 1 3 ? 73.438 -10.781 16.766 1 39.88 3 LYS B N 1
ATOM 1553 C CA . LYS B 1 3 ? 72.188 -10.445 16.109 1 39.88 3 LYS B CA 1
ATOM 1554 C C . LYS B 1 3 ? 71.188 -11.578 16.25 1 39.88 3 LYS B C 1
ATOM 1556 O O . LYS B 1 3 ? 71.312 -12.617 15.609 1 39.88 3 LYS B O 1
ATOM 1561 N N . ASN B 1 4 ? 71 -12.047 17.562 1 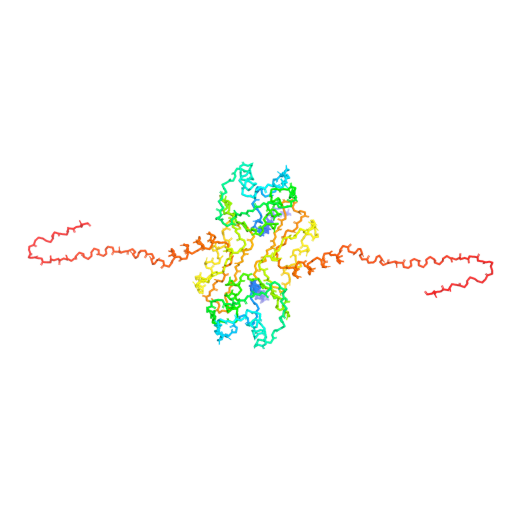40.47 4 ASN B N 1
ATOM 1562 C CA . ASN B 1 4 ? 69.688 -12.602 17.953 1 40.47 4 ASN B CA 1
ATOM 1563 C C . ASN B 1 4 ? 68.562 -11.766 17.422 1 40.47 4 ASN B C 1
ATOM 1565 O O . ASN B 1 4 ? 68.125 -10.773 18.031 1 40.47 4 ASN B O 1
ATOM 1569 N N . TYR B 1 5 ? 68.812 -11.25 16.125 1 41.44 5 TYR B N 1
ATOM 1570 C CA . TYR B 1 5 ? 67.875 -10.633 15.156 1 41.44 5 TYR B CA 1
ATOM 1571 C C . TYR B 1 5 ? 66.625 -11.445 15.016 1 41.44 5 TYR B C 1
ATOM 1573 O O . TYR B 1 5 ? 65.625 -10.984 14.398 1 41.44 5 TYR B O 1
ATOM 1581 N N . LEU B 1 6 ? 66.75 -12.797 15.242 1 37.62 6 LEU B N 1
ATOM 1582 C CA . LEU B 1 6 ? 65.75 -13.633 14.586 1 37.62 6 LEU B CA 1
ATOM 1583 C C . LEU B 1 6 ? 64.375 -13.422 15.203 1 37.62 6 LEU B C 1
ATOM 1585 O O . LEU B 1 6 ? 63.375 -13.32 14.484 1 37.62 6 LEU B O 1
ATOM 1589 N N . VAL B 1 7 ? 64.25 -13.719 16.531 1 35.72 7 VAL B N 1
ATOM 1590 C CA . VAL B 1 7 ? 63.031 -14.375 17 1 35.72 7 VAL B CA 1
ATOM 1591 C C . VAL B 1 7 ? 61.875 -13.383 17 1 35.72 7 VAL B C 1
ATOM 1593 O O . VAL B 1 7 ? 60.75 -13.742 16.656 1 35.72 7 VAL B O 1
ATOM 1596 N N . VAL B 1 8 ? 62.125 -12.25 17.641 1 35.41 8 VAL B N 1
ATOM 1597 C CA . VAL B 1 8 ? 60.906 -11.609 18.141 1 35.41 8 VAL B CA 1
ATOM 1598 C C . VAL B 1 8 ? 60.094 -11.039 16.984 1 35.41 8 VAL B C 1
ATOM 1600 O O . VAL B 1 8 ? 59.219 -10.188 17.188 1 35.41 8 VAL B O 1
ATOM 1603 N N . CYS B 1 9 ? 60.531 -11.367 15.711 1 35.88 9 CYS B N 1
ATOM 1604 C CA . CYS B 1 9 ? 59.688 -10.945 14.594 1 35.88 9 CYS B CA 1
ATOM 1605 C C . CYS B 1 9 ? 58.281 -11.547 14.711 1 35.88 9 CYS B C 1
ATOM 1607 O O . CYS B 1 9 ? 57.562 -11.633 13.719 1 35.88 9 CYS B O 1
ATOM 1609 N N . LEU B 1 10 ? 58 -12.234 15.922 1 31.7 10 LEU B N 1
ATOM 1610 C CA . LEU B 1 10 ? 56.75 -12.961 15.969 1 31.7 10 LEU B CA 1
ATOM 1611 C C . LEU B 1 10 ? 55.625 -12.109 15.391 1 31.7 10 LEU B C 1
ATOM 1613 O O . LEU B 1 10 ? 55.844 -11.266 14.531 1 31.7 10 LEU B O 1
ATOM 1617 N N . LEU B 1 11 ? 54.281 -12.359 15.93 1 31.7 11 LEU B N 1
ATOM 1618 C CA . LEU B 1 11 ? 52.875 -12.656 15.68 1 31.7 11 LEU B CA 1
ATOM 1619 C C . LEU B 1 11 ? 52.062 -11.375 15.586 1 31.7 11 LEU B C 1
ATOM 1621 O O . LEU B 1 11 ? 50.938 -11.32 16.078 1 31.7 11 LEU B O 1
ATOM 1625 N N . MET B 1 12 ? 52.688 -10.203 15.273 1 35.06 12 MET B N 1
ATOM 1626 C CA . MET B 1 12 ? 51.625 -9.219 15.062 1 35.06 12 MET B CA 1
ATOM 1627 C C . MET B 1 12 ? 50.562 -9.734 14.094 1 35.06 12 MET B C 1
ATOM 1629 O O . MET B 1 12 ? 50.844 -9.867 12.898 1 35.06 12 MET B O 1
ATOM 1633 N N . LEU B 1 13 ? 49.844 -10.844 14.5 1 34.5 13 LEU B N 1
ATOM 1634 C CA . LEU B 1 13 ? 48.594 -11.289 13.914 1 34.5 13 LEU B CA 1
ATOM 1635 C C . LEU B 1 13 ? 47.688 -10.102 13.578 1 34.5 13 LEU B C 1
ATOM 1637 O O . LEU B 1 13 ? 47.281 -9.352 14.477 1 34.5 13 LEU B O 1
ATOM 1641 N N . LEU B 1 14 ? 47.938 -9.461 12.406 1 37.75 14 LEU B N 1
ATOM 1642 C CA . LEU B 1 14 ? 47 -8.641 11.656 1 37.75 14 LEU B CA 1
ATOM 1643 C C . LEU B 1 14 ? 45.594 -9.203 11.758 1 37.75 14 LEU B C 1
ATOM 1645 O O . LEU B 1 14 ? 45.312 -10.289 11.242 1 37.75 14 LEU B O 1
ATOM 1649 N N . MET B 1 15 ? 45 -9.055 13 1 34.25 15 MET B N 1
ATOM 1650 C CA . MET B 1 15 ? 43.531 -9.234 13.117 1 34.25 15 MET B CA 1
ATOM 1651 C C . MET B 1 15 ? 42.812 -8.57 11.953 1 34.25 15 MET B C 1
ATOM 1653 O O . MET B 1 15 ? 42.812 -7.348 11.836 1 34.25 15 MET B O 1
ATOM 1657 N N . ILE B 1 16 ? 42.938 -9.125 10.711 1 40.5 16 ILE B N 1
ATOM 1658 C CA . ILE B 1 16 ? 41.969 -8.852 9.664 1 40.5 16 ILE B CA 1
ATOM 1659 C C . ILE B 1 16 ? 40.562 -8.867 10.266 1 40.5 16 ILE B C 1
ATOM 1661 O O . ILE B 1 16 ? 40.062 -9.914 10.688 1 40.5 16 ILE B O 1
ATOM 1665 N N . THR B 1 17 ? 40.281 -7.887 11.211 1 39.03 17 THR B N 1
ATOM 1666 C CA . THR B 1 17 ? 38.875 -7.672 11.516 1 39.03 17 THR B CA 1
ATOM 1667 C C . THR B 1 17 ? 38 -7.746 10.242 1 39.03 17 THR B C 1
ATOM 1669 O O . THR B 1 17 ? 38.219 -6.965 9.312 1 39.03 17 THR B O 1
ATOM 1672 N N . THR B 1 18 ? 37.812 -8.969 9.695 1 41.72 18 THR B N 1
ATOM 1673 C CA . THR B 1 18 ? 36.688 -9.18 8.797 1 41.72 18 THR B CA 1
ATOM 1674 C C . THR B 1 18 ? 35.469 -8.43 9.281 1 41.72 18 THR B C 1
ATOM 1676 O O . THR B 1 18 ? 34.875 -8.766 10.32 1 41.72 18 THR B O 1
ATOM 1679 N N . ILE B 1 19 ? 35.531 -7.145 9.375 1 37.09 19 ILE B N 1
ATOM 1680 C CA . ILE B 1 19 ? 34.219 -6.523 9.453 1 37.09 19 ILE B CA 1
ATOM 1681 C C . ILE B 1 19 ? 33.312 -7.133 8.406 1 37.09 19 ILE B C 1
ATOM 1683 O O . ILE B 1 19 ? 33.5 -6.914 7.203 1 37.09 19 ILE B O 1
ATOM 1687 N N . ALA B 1 20 ? 32.844 -8.398 8.57 1 34.47 20 ALA B N 1
ATOM 1688 C CA . ALA B 1 20 ? 31.641 -8.805 7.848 1 34.47 20 ALA B CA 1
ATOM 1689 C C . ALA B 1 20 ? 30.609 -7.68 7.836 1 34.47 20 ALA B C 1
ATOM 1691 O O . ALA B 1 20 ? 30.109 -7.285 8.891 1 34.47 20 ALA B O 1
ATOM 1692 N N . ARG B 1 21 ? 30.781 -6.719 6.98 1 35.84 21 ARG B N 1
ATOM 1693 C CA . ARG B 1 21 ? 29.641 -5.867 6.691 1 35.84 21 ARG B CA 1
ATOM 1694 C C . ARG B 1 21 ? 28.344 -6.66 6.746 1 35.84 21 ARG B C 1
ATOM 1696 O O . ARG B 1 21 ? 28.172 -7.648 6.023 1 35.84 21 ARG B O 1
ATOM 1703 N N . ALA B 1 22 ? 27.766 -6.828 7.906 1 33.62 22 ALA B N 1
ATOM 1704 C CA . ALA B 1 22 ? 26.359 -7.223 7.93 1 33.62 22 ALA B CA 1
ATOM 1705 C C . ALA B 1 22 ? 25.609 -6.668 6.719 1 33.62 22 ALA B C 1
ATOM 1707 O O . ALA B 1 22 ? 25.484 -5.449 6.566 1 33.62 22 ALA B O 1
ATOM 1708 N N . GLN B 1 23 ? 25.953 -7.281 5.602 1 35.06 23 GLN B N 1
ATOM 1709 C CA . GLN B 1 23 ? 25.016 -6.945 4.535 1 35.06 23 GLN B CA 1
ATOM 1710 C C . GLN B 1 23 ? 23.578 -6.875 5.062 1 35.06 23 GLN B C 1
ATOM 1712 O O . GLN B 1 23 ? 23.094 -7.836 5.652 1 35.06 23 GLN B O 1
ATOM 1717 N N . ASP B 1 24 ? 23.359 -5.863 5.809 1 34.56 24 ASP B N 1
ATOM 1718 C CA . ASP B 1 24 ? 21.922 -5.699 5.996 1 34.56 24 ASP B CA 1
ATOM 1719 C C . ASP B 1 24 ? 21.141 -6.395 4.879 1 34.56 24 ASP B C 1
ATOM 1721 O O . ASP B 1 24 ? 21.125 -5.922 3.742 1 34.56 24 ASP B O 1
ATOM 1725 N N . GLU B 1 25 ? 21.438 -7.785 4.855 1 34.88 25 GLU B N 1
ATOM 1726 C CA . GLU B 1 25 ? 20.422 -8.422 4.035 1 34.88 25 GLU B CA 1
ATOM 1727 C C . GLU B 1 25 ? 19.078 -7.688 4.145 1 34.88 25 GLU B C 1
ATOM 1729 O O . GLU B 1 25 ? 18.453 -7.691 5.199 1 34.88 25 GLU B O 1
ATOM 1734 N N . GLN B 1 26 ? 19.156 -6.477 3.945 1 40.16 26 GLN B N 1
ATOM 1735 C CA . GLN B 1 26 ? 17.828 -5.938 3.703 1 40.16 26 GLN B CA 1
ATOM 1736 C C . GLN B 1 26 ? 16.812 -7.055 3.502 1 40.16 26 GLN B C 1
ATOM 1738 O O . GLN B 1 26 ? 17.031 -7.969 2.705 1 40.16 26 GLN B O 1
ATOM 1743 N N . ALA B 1 27 ? 16.234 -7.652 4.719 1 41.16 27 ALA B N 1
ATOM 1744 C CA . ALA B 1 27 ? 15.109 -8.578 4.617 1 41.16 27 ALA B CA 1
ATOM 1745 C C . ALA B 1 27 ? 14.68 -8.758 3.164 1 41.16 27 ALA B C 1
ATOM 1747 O O . ALA B 1 27 ? 14.391 -7.785 2.471 1 41.16 27 ALA B O 1
ATOM 1748 N N . ASP B 1 28 ? 15.094 -9.617 2.613 1 47.53 28 ASP B N 1
ATOM 1749 C CA . ASP B 1 28 ? 14.688 -10.133 1.312 1 47.53 28 ASP B CA 1
ATOM 1750 C C . ASP B 1 28 ? 13.188 -9.922 1.081 1 47.53 28 ASP B C 1
ATOM 1752 O O . ASP B 1 28 ? 12.375 -10.227 1.952 1 47.53 28 ASP B O 1
ATOM 1756 N N . ALA B 1 29 ? 12.586 -9.117 -0.128 1 62.5 29 ALA B N 1
ATOM 1757 C CA . ALA B 1 29 ? 11.547 -8.656 -1.048 1 62.5 29 ALA B CA 1
ATOM 1758 C C . ALA B 1 29 ? 10.391 -9.656 -1.113 1 62.5 29 ALA B C 1
ATOM 1760 O O . ALA B 1 29 ? 9.727 -9.914 -0.106 1 62.5 29 ALA B O 1
ATOM 1761 N N . ASN B 1 30 ? 10.227 -10.43 -2.184 1 80.5 30 ASN B N 1
ATOM 1762 C CA . ASN B 1 30 ? 9.18 -11.312 -2.672 1 80.5 30 ASN B CA 1
ATOM 1763 C C . ASN B 1 30 ? 9.383 -12.742 -2.195 1 80.5 30 ASN B C 1
ATOM 1765 O O . ASN B 1 30 ? 10.516 -13.164 -1.941 1 80.5 30 ASN B O 1
ATOM 1769 N N . PRO B 1 31 ? 8.289 -13.516 -1.943 1 87.94 31 PRO B N 1
ATOM 1770 C CA . PRO B 1 31 ? 8.445 -14.945 -1.663 1 87.94 31 PRO B CA 1
ATOM 1771 C C . PRO B 1 31 ? 9.188 -15.688 -2.77 1 87.94 31 PRO B C 1
ATOM 1773 O O . PRO B 1 31 ? 9.18 -15.258 -3.926 1 87.94 31 PRO B O 1
ATOM 1776 N N . ASP B 1 32 ? 9.75 -16.906 -2.459 1 87.94 32 ASP B N 1
ATOM 1777 C CA . ASP B 1 32 ? 10.578 -17.672 -3.396 1 87.94 32 ASP B CA 1
ATOM 1778 C C . ASP B 1 32 ? 9.789 -18.031 -4.652 1 87.94 32 ASP B C 1
ATOM 1780 O O . ASP B 1 32 ? 10.336 -18 -5.762 1 87.94 32 ASP B O 1
ATOM 1784 N N . TRP B 1 33 ? 8.586 -18.438 -4.488 1 93 33 TRP B N 1
ATOM 1785 C CA . TRP B 1 33 ? 7.785 -18.891 -5.625 1 93 33 TRP B CA 1
ATOM 1786 C C . TRP B 1 33 ? 7.531 -17.734 -6.59 1 93 33 TRP B C 1
ATOM 1788 O O . TRP B 1 33 ? 7.113 -17.953 -7.73 1 93 33 TRP B O 1
ATOM 1798 N N . PHE B 1 34 ? 7.738 -16.547 -6.16 1 91.25 34 PHE B N 1
ATOM 1799 C CA . PHE B 1 34 ? 7.438 -15.352 -6.957 1 91.25 34 PHE B CA 1
ATOM 1800 C C . PHE B 1 34 ? 8.297 -15.32 -8.219 1 91.25 34 PHE B C 1
ATOM 1802 O O . PHE B 1 34 ? 7.863 -14.812 -9.25 1 91.25 34 PHE B O 1
ATOM 1809 N N . ALA B 1 35 ? 9.445 -15.93 -8.18 1 90.19 35 ALA B N 1
ATOM 1810 C CA . ALA B 1 35 ? 10.383 -15.859 -9.289 1 90.19 35 ALA B CA 1
ATOM 1811 C C . ALA B 1 35 ? 10.234 -17.062 -10.211 1 90.19 35 ALA B C 1
ATOM 1813 O O . ALA B 1 35 ? 10.82 -17.109 -11.297 1 90.19 35 ALA B O 1
ATOM 1814 N N . LYS B 1 36 ? 9.414 -18.016 -9.836 1 93.69 36 LYS B N 1
ATOM 1815 C CA . LYS B 1 36 ? 9.234 -19.203 -10.656 1 93.69 36 LYS B CA 1
ATOM 1816 C C . LYS B 1 36 ? 8.625 -18.844 -12.008 1 93.69 36 LYS B C 1
ATOM 1818 O O . LYS B 1 36 ? 7.68 -18.062 -12.086 1 93.69 36 LYS B O 1
ATOM 1823 N N . PRO B 1 37 ? 9.227 -19.422 -13.047 1 92.44 37 PRO B N 1
ATOM 1824 C CA . PRO B 1 37 ? 8.578 -19.234 -14.352 1 92.44 37 PRO B CA 1
ATOM 1825 C C . PRO B 1 37 ? 7.121 -19.703 -14.352 1 92.44 37 PRO B C 1
ATOM 1827 O O . PRO B 1 37 ? 6.801 -20.734 -13.75 1 92.44 37 PRO B O 1
ATOM 1830 N N . TYR B 1 38 ? 6.359 -18.875 -14.875 1 92.06 38 TYR B N 1
ATOM 1831 C CA . TYR B 1 38 ? 4.938 -19.188 -14.945 1 92.06 38 TYR B CA 1
ATOM 1832 C C . TYR B 1 38 ? 4.387 -18.906 -16.344 1 92.06 38 TYR B C 1
ATOM 1834 O O . TYR B 1 38 ? 4 -17.781 -16.641 1 92.06 38 TYR B O 1
ATOM 1842 N N . ALA B 1 39 ? 4.312 -19.828 -17.156 1 84.88 39 ALA B N 1
ATOM 1843 C CA . ALA B 1 39 ? 3.857 -19.734 -18.547 1 84.88 39 ALA B CA 1
ATOM 1844 C C . ALA B 1 39 ? 2.355 -19.969 -18.656 1 84.88 39 ALA B C 1
ATOM 1846 O O . ALA B 1 39 ? 1.92 -21 -19.172 1 84.88 39 ALA B O 1
ATOM 1847 N N . TYR B 1 40 ? 1.646 -19.172 -18.078 1 85.31 40 TYR B N 1
ATOM 1848 C CA . TYR B 1 40 ? 0.192 -19.281 -18.141 1 85.31 40 TYR B CA 1
ATOM 1849 C C . TYR B 1 40 ? -0.418 -18.016 -18.734 1 85.31 40 TYR B C 1
ATOM 1851 O O . TYR B 1 40 ? -0.044 -16.906 -18.375 1 85.31 40 TYR B O 1
ATOM 1859 N N . VAL B 1 41 ? -1.188 -18.219 -19.734 1 85.06 41 VAL B N 1
ATOM 1860 C CA . VAL B 1 41 ? -1.924 -17.109 -20.344 1 85.06 41 VAL B CA 1
ATOM 1861 C C . VAL B 1 41 ? -3.41 -17.234 -20.016 1 85.06 41 VAL B C 1
ATOM 1863 O O . VAL B 1 41 ? -4.027 -18.266 -20.297 1 85.06 41 VAL B O 1
ATOM 1866 N N . LEU B 1 42 ? -3.875 -16.25 -19.375 1 85.62 42 LEU B N 1
ATOM 1867 C CA . LEU B 1 42 ? -5.293 -16.203 -19.047 1 85.62 42 LEU B CA 1
ATOM 1868 C C . LEU B 1 42 ? -6.094 -15.516 -20.141 1 85.62 42 LEU B C 1
ATOM 1870 O O . LEU B 1 42 ? -5.805 -14.367 -20.484 1 85.62 42 LEU B O 1
ATOM 1874 N N . VAL B 1 43 ? -7.047 -16.344 -20.75 1 80.44 43 VAL B N 1
ATOM 1875 C CA . VAL B 1 43 ? -7.938 -15.758 -21.75 1 80.44 43 VAL B CA 1
ATOM 1876 C C . VAL B 1 43 ? -9.391 -15.984 -21.344 1 80.44 43 VAL B C 1
ATOM 1878 O O . VAL B 1 43 ? -9.852 -17.125 -21.281 1 80.44 43 VAL B O 1
ATOM 1881 N N . GLU B 1 44 ? -10.102 -14.883 -21.125 1 75.44 44 GLU B N 1
ATOM 1882 C CA . GLU B 1 44 ? -11.539 -14.859 -20.875 1 75.44 44 GLU B CA 1
ATOM 1883 C C . GLU B 1 44 ? -11.938 -15.922 -19.859 1 75.44 44 GLU B C 1
ATOM 1885 O O . GLU B 1 44 ? -12.875 -16.688 -20.094 1 75.44 44 GLU B O 1
ATOM 1890 N N . GLN B 1 45 ? -11.273 -15.992 -18.844 1 79.56 45 GLN B N 1
ATOM 1891 C CA . GLN B 1 45 ? -11.562 -16.953 -17.797 1 79.56 45 GLN B CA 1
ATOM 1892 C C . GLN B 1 45 ? -12 -16.25 -16.516 1 79.56 45 GLN B C 1
ATOM 1894 O O . GLN B 1 45 ? -11.727 -15.062 -16.328 1 79.56 45 GLN B O 1
ATOM 1899 N N . ASP B 1 46 ? -12.727 -17.078 -15.758 1 90.5 46 ASP B N 1
ATOM 1900 C CA . ASP B 1 46 ? -13.117 -16.656 -14.422 1 90.5 46 ASP B CA 1
ATOM 1901 C C . ASP B 1 46 ? -11.898 -16.422 -13.531 1 90.5 46 ASP B C 1
ATOM 1903 O O . ASP B 1 46 ? -10.984 -17.266 -13.492 1 90.5 46 ASP B O 1
ATOM 1907 N N . VAL B 1 47 ? -11.844 -15.305 -12.891 1 94.06 47 VAL B N 1
ATOM 1908 C CA . VAL B 1 47 ? -10.695 -14.906 -12.086 1 94.06 47 VAL B CA 1
ATOM 1909 C C . VAL B 1 47 ? -10.5 -15.883 -10.93 1 94.06 47 VAL B C 1
ATOM 1911 O O . VAL B 1 47 ? -9.375 -16.266 -10.609 1 94.06 47 VAL B O 1
ATOM 1914 N N . ARG B 1 48 ? -11.57 -16.312 -10.281 1 95.31 48 ARG B N 1
ATOM 1915 C CA . ARG B 1 48 ? -11.477 -17.25 -9.164 1 95.31 48 ARG B CA 1
ATOM 1916 C C . ARG B 1 48 ? -10.852 -18.562 -9.602 1 95.31 48 ARG B C 1
ATOM 1918 O O . ARG B 1 48 ? -9.945 -19.078 -8.93 1 95.31 48 ARG B O 1
ATOM 1925 N N . SER B 1 49 ? -11.344 -19.031 -10.727 1 94.06 49 SER B N 1
ATOM 1926 C CA . SER B 1 49 ? -10.812 -20.281 -11.258 1 94.06 49 SER B CA 1
ATOM 1927 C C . SER B 1 49 ? -9.328 -20.141 -11.602 1 94.06 49 SER B C 1
ATOM 1929 O O . SER B 1 49 ? -8.539 -21.047 -11.344 1 94.06 49 SER B O 1
ATOM 1931 N N . ALA B 1 50 ? -8.977 -19.031 -12.203 1 93.88 50 ALA B N 1
ATOM 1932 C CA . ALA B 1 50 ? -7.582 -18.781 -12.57 1 93.88 50 ALA B CA 1
ATOM 1933 C C . ALA B 1 50 ? -6.695 -18.75 -11.328 1 93.88 50 ALA B C 1
ATOM 1935 O O . ALA B 1 50 ? -5.59 -19.297 -11.328 1 93.88 50 ALA B O 1
ATOM 1936 N N . LEU B 1 51 ? -7.195 -18.125 -10.281 1 96.38 51 LEU B N 1
ATOM 1937 C CA . LEU B 1 51 ? -6.422 -18.016 -9.055 1 96.38 51 LEU B CA 1
ATOM 1938 C C . LEU B 1 51 ? -6.316 -19.359 -8.344 1 96.38 51 LEU B C 1
ATOM 1940 O O . LEU B 1 51 ? -5.281 -19.672 -7.758 1 96.38 51 LEU B O 1
ATOM 1944 N N . GLU B 1 52 ? -7.363 -20.156 -8.414 1 96.12 52 GLU B N 1
ATOM 1945 C CA . GLU B 1 52 ? -7.309 -21.516 -7.891 1 96.12 52 GLU B CA 1
ATOM 1946 C C . GLU B 1 52 ? -6.262 -22.344 -8.625 1 96.12 52 GLU B C 1
ATOM 1948 O O . GLU B 1 52 ? -5.477 -23.062 -7.992 1 96.12 52 GLU B O 1
ATOM 1953 N N . GLU B 1 53 ? -6.297 -22.234 -9.93 1 94.94 53 GLU B N 1
ATOM 1954 C CA . GLU B 1 53 ? -5.316 -22.953 -10.734 1 94.94 53 GLU B CA 1
ATOM 1955 C C . GLU B 1 53 ? -3.896 -22.5 -10.422 1 94.94 53 GLU B C 1
ATOM 1957 O O . GLU B 1 53 ? -2.977 -23.312 -10.344 1 94.94 53 GLU B O 1
ATOM 1962 N N . PHE B 1 54 ? -3.717 -21.25 -10.234 1 96.44 54 PHE B N 1
ATOM 1963 C CA . PHE B 1 54 ? -2.432 -20.672 -9.844 1 96.44 54 PHE B CA 1
ATOM 1964 C C . PHE B 1 54 ? -1.917 -21.328 -8.562 1 96.44 54 PHE B C 1
ATOM 1966 O O . PHE B 1 54 ? -0.776 -21.781 -8.508 1 96.44 54 PHE B O 1
ATOM 1973 N N . GLY B 1 55 ? -2.789 -21.344 -7.539 1 97.56 55 GLY B N 1
ATOM 1974 C CA . GLY B 1 55 ? -2.426 -22 -6.297 1 97.56 55 GLY B CA 1
ATOM 1975 C C . GLY B 1 55 ? -2.061 -23.469 -6.48 1 97.56 55 GLY B C 1
ATOM 1976 O O . GLY B 1 55 ? -1.055 -23.938 -5.938 1 97.56 55 GLY B O 1
ATOM 1977 N N . HIS B 1 56 ? -2.859 -24.203 -7.242 1 96.81 56 HIS B N 1
ATOM 1978 C CA . HIS B 1 56 ? -2.611 -25.609 -7.496 1 96.81 56 HIS B CA 1
ATOM 1979 C C . HIS B 1 56 ? -1.268 -25.828 -8.188 1 96.81 56 HIS B C 1
ATOM 1981 O O . HIS B 1 56 ? -0.474 -26.672 -7.773 1 96.81 56 HIS B O 1
ATOM 1987 N N . ASN B 1 57 ? -1.006 -25.016 -9.164 1 95.94 57 ASN B N 1
ATOM 1988 C CA . ASN B 1 57 ? 0.221 -25.141 -9.945 1 95.94 57 ASN B CA 1
ATOM 1989 C C . ASN B 1 57 ? 1.458 -24.891 -9.094 1 95.94 57 ASN B C 1
ATOM 1991 O O . ASN B 1 57 ? 2.51 -25.5 -9.32 1 95.94 57 ASN B O 1
ATOM 1995 N N . LEU B 1 58 ? 1.308 -24.031 -8.125 1 96.38 58 LEU B N 1
ATOM 1996 C CA . LEU B 1 58 ? 2.471 -23.625 -7.355 1 96.38 58 LEU B CA 1
ATOM 1997 C C . LEU B 1 58 ? 2.502 -24.312 -5.996 1 96.38 58 LEU B C 1
ATOM 1999 O O . LEU B 1 58 ? 3.445 -24.141 -5.227 1 96.38 58 LEU B O 1
ATOM 2003 N N . GLY B 1 59 ? 1.468 -25.078 -5.727 1 96.62 59 GLY B N 1
ATOM 2004 C CA . GLY B 1 59 ? 1.39 -25.734 -4.438 1 96.62 59 GLY B CA 1
ATOM 2005 C C . GLY B 1 59 ? 1.091 -24.797 -3.291 1 96.62 59 GLY B C 1
ATOM 2006 O O . GLY B 1 59 ? 1.586 -24.984 -2.178 1 96.62 59 GLY B O 1
ATOM 2007 N N . LEU B 1 60 ? 0.342 -23.797 -3.594 1 97.19 60 LEU B N 1
ATOM 2008 C CA . LEU B 1 60 ? -0.02 -22.812 -2.568 1 97.19 60 LEU B CA 1
ATOM 2009 C C . LEU B 1 60 ? -1.445 -23.047 -2.078 1 97.19 60 LEU B C 1
ATOM 2011 O O . LEU B 1 60 ? -2.324 -23.422 -2.861 1 97.19 60 LEU B O 1
ATOM 2015 N N . ILE B 1 61 ? -1.644 -22.844 -0.788 1 97.56 61 ILE B N 1
ATOM 2016 C CA . ILE B 1 61 ? -3.008 -22.719 -0.285 1 97.56 61 ILE B CA 1
ATOM 2017 C C . ILE B 1 61 ? -3.537 -21.328 -0.587 1 97.56 61 ILE B C 1
ATOM 2019 O O . ILE B 1 61 ? -2.908 -20.328 -0.231 1 97.56 61 ILE B O 1
ATOM 2023 N N . VAL B 1 62 ? -4.68 -21.281 -1.273 1 98.06 62 VAL B N 1
ATOM 2024 C CA . VAL B 1 62 ? -5.266 -20.016 -1.685 1 98.06 62 VAL B CA 1
ATOM 2025 C C . VAL B 1 62 ? -6.586 -19.797 -0.949 1 98.06 62 VAL B C 1
ATOM 2027 O O . VAL B 1 62 ? -7.441 -20.672 -0.916 1 98.06 62 VAL B O 1
ATOM 2030 N N . VAL B 1 63 ? -6.707 -18.641 -0.304 1 97.88 63 VAL B N 1
ATOM 2031 C CA . VAL B 1 63 ? -7.953 -18.234 0.332 1 97.88 63 VAL B CA 1
ATOM 2032 C C . VAL B 1 63 ? -8.469 -16.953 -0.312 1 97.88 63 VAL B C 1
ATOM 2034 O O . VAL B 1 63 ? -7.73 -15.961 -0.411 1 97.88 63 VAL B O 1
ATOM 2037 N N . MET B 1 64 ? -9.703 -16.953 -0.791 1 97.69 64 MET B N 1
ATOM 2038 C CA . MET B 1 64 ? -10.297 -15.812 -1.471 1 97.69 64 MET B CA 1
ATOM 2039 C C . MET B 1 64 ? -11.531 -15.312 -0.724 1 97.69 64 MET B C 1
ATOM 2041 O O . MET B 1 64 ? -12.328 -16.109 -0.242 1 97.69 64 MET B O 1
ATOM 2045 N N . SER B 1 65 ? -11.578 -14.016 -0.583 1 96.94 65 SER B N 1
ATOM 2046 C CA . SER B 1 65 ? -12.82 -13.469 -0.051 1 96.94 65 SER B CA 1
ATOM 2047 C C . SER B 1 65 ? -13.977 -13.648 -1.036 1 96.94 65 SER B C 1
ATOM 2049 O O . SER B 1 65 ? -13.75 -13.961 -2.209 1 96.94 65 SER B O 1
ATOM 2051 N N . ASP B 1 66 ? -15.203 -13.359 -0.56 1 96.25 66 ASP B N 1
ATOM 2052 C CA . ASP B 1 66 ? -16.406 -13.484 -1.379 1 96.25 66 ASP B CA 1
ATOM 2053 C C . ASP B 1 66 ? -16.422 -12.438 -2.492 1 96.25 66 ASP B C 1
ATOM 2055 O O . ASP B 1 66 ? -17.125 -12.594 -3.492 1 96.25 66 ASP B O 1
ATOM 2059 N N . LYS B 1 67 ? -15.633 -11.414 -2.32 1 94.81 67 LYS B N 1
ATOM 2060 C CA . LYS B 1 67 ? -15.688 -10.305 -3.271 1 94.81 67 LYS B CA 1
ATOM 2061 C C . LYS B 1 67 ? -14.727 -10.531 -4.438 1 94.81 67 LYS B C 1
ATOM 2063 O O . LYS B 1 67 ? -14.703 -9.75 -5.387 1 94.81 67 LYS B O 1
ATOM 2068 N N . VAL B 1 68 ? -13.984 -11.578 -4.355 1 95.19 68 VAL B N 1
ATOM 2069 C CA . VAL B 1 68 ? -13.195 -11.969 -5.52 1 95.19 68 VAL B CA 1
ATOM 2070 C C . VAL B 1 68 ? -14.102 -12.586 -6.574 1 95.19 68 VAL B C 1
ATOM 2072 O O . VAL B 1 68 ? -14.578 -13.711 -6.41 1 95.19 68 VAL B O 1
ATOM 2075 N N . ARG B 1 69 ? -14.352 -11.727 -7.609 1 89.88 69 ARG B N 1
ATOM 2076 C CA . ARG B 1 69 ? -15.266 -12.195 -8.648 1 89.88 69 ARG B CA 1
ATOM 2077 C C . ARG B 1 69 ? -14.992 -11.492 -9.969 1 89.88 69 ARG B C 1
ATOM 2079 O O . ARG B 1 69 ? -14.234 -10.516 -10.023 1 89.88 69 ARG B O 1
ATOM 2086 N N . GLY B 1 70 ? -15.617 -12.078 -10.977 1 82.44 70 GLY B N 1
ATOM 2087 C CA . GLY B 1 70 ? -15.578 -11.461 -12.297 1 82.44 70 GLY B CA 1
ATOM 2088 C C . GLY B 1 70 ? -14.781 -12.273 -13.305 1 82.44 70 GLY B C 1
ATOM 2089 O O . GLY B 1 70 ? -14.227 -13.32 -12.969 1 82.44 70 GLY B O 1
ATOM 2090 N N . LYS B 1 71 ? -15.016 -11.859 -14.555 1 75.69 71 LYS B N 1
ATOM 2091 C CA . LYS B 1 71 ? -14.273 -12.43 -15.672 1 75.69 71 LYS B CA 1
ATOM 2092 C C . LYS B 1 71 ? -13.055 -11.578 -16.016 1 75.69 71 LYS B C 1
ATOM 2094 O O . LYS B 1 71 ? -13.125 -10.344 -16 1 75.69 71 LYS B O 1
ATOM 2099 N N . SER B 1 72 ? -11.922 -12.336 -16.047 1 75.56 72 SER B N 1
ATOM 2100 C CA . SER B 1 72 ? -10.75 -11.602 -16.531 1 75.56 72 SER B CA 1
ATOM 2101 C C . SER B 1 72 ? -10.938 -11.148 -17.969 1 75.56 72 SER B C 1
ATOM 2103 O O . SER B 1 72 ? -11.18 -11.961 -18.859 1 75.56 72 SER B O 1
ATOM 2105 N N . ARG B 1 73 ? -11.117 -9.945 -18.156 1 70 73 ARG B N 1
ATOM 2106 C CA . ARG B 1 73 ? -11.375 -9.438 -19.5 1 70 73 ARG B CA 1
ATOM 2107 C C . ARG B 1 73 ? -10.07 -9.211 -20.25 1 70 73 ARG B C 1
ATOM 2109 O O . ARG B 1 73 ? -10.086 -8.891 -21.453 1 70 73 ARG B O 1
ATOM 2116 N N . SER B 1 74 ? -8.992 -9.391 -19.625 1 71.5 74 SER B N 1
ATOM 2117 C CA . SER B 1 74 ? -7.734 -9.086 -20.297 1 71.5 74 SER B CA 1
ATOM 2118 C C . SER B 1 74 ? -6.832 -10.312 -20.375 1 71.5 74 SER B C 1
ATOM 2120 O O . SER B 1 74 ? -6.934 -11.211 -19.531 1 71.5 74 SER B O 1
ATOM 2122 N N . ASN B 1 75 ? -6.242 -10.344 -21.5 1 83.56 75 ASN B N 1
ATOM 2123 C CA . ASN B 1 75 ? -5.168 -11.32 -21.609 1 83.56 75 ASN B CA 1
ATOM 2124 C C . ASN B 1 75 ? -4.031 -11.008 -20.641 1 83.56 75 ASN B C 1
ATOM 2126 O O . ASN B 1 75 ? -3.43 -9.938 -20.703 1 83.56 75 ASN B O 1
ATOM 2130 N N . VAL B 1 76 ? -3.936 -11.859 -19.641 1 86.75 76 VAL B N 1
ATOM 2131 C CA . VAL B 1 76 ? -2.869 -11.672 -18.656 1 86.75 76 VAL B CA 1
ATOM 2132 C C . VAL B 1 76 ? -1.769 -12.703 -18.891 1 86.75 76 VAL B C 1
ATOM 2134 O O . VAL B 1 76 ? -2.043 -13.906 -18.984 1 86.75 76 VAL B O 1
ATOM 2137 N N . ARG B 1 77 ? -0.536 -12.188 -19.062 1 87 77 ARG B N 1
ATOM 2138 C CA . ARG B 1 77 ? 0.646 -13.039 -19.188 1 87 77 ARG B CA 1
ATOM 2139 C C . ARG B 1 77 ? 1.818 -12.461 -18.406 1 87 77 ARG B C 1
ATOM 2141 O O . ARG B 1 77 ? 2.125 -11.266 -18.531 1 87 77 ARG B O 1
ATOM 2148 N N . GLY B 1 78 ? 2.299 -13.305 -17.547 1 85.88 78 GLY B N 1
ATOM 2149 C CA . GLY B 1 78 ? 3.523 -12.969 -16.844 1 85.88 78 GLY B CA 1
ATOM 2150 C C . GLY B 1 78 ? 4.652 -13.945 -17.094 1 85.88 78 GLY B C 1
ATOM 2151 O O . GLY B 1 78 ? 4.41 -15.109 -17.422 1 85.88 78 GLY B O 1
ATOM 2152 N N . GLU B 1 79 ? 5.844 -13.414 -16.969 1 87.81 79 GLU B N 1
ATOM 2153 C CA . GLU B 1 79 ? 7 -14.289 -17.156 1 87.81 79 GLU B CA 1
ATOM 2154 C C . GLU B 1 79 ? 7.258 -15.133 -15.906 1 87.81 79 GLU B C 1
ATOM 2156 O O . GLU B 1 79 ? 7.844 -16.219 -15.992 1 87.81 79 GLU B O 1
ATOM 2161 N N . SER B 1 80 ? 6.883 -14.656 -14.82 1 92.62 80 SER B N 1
ATOM 2162 C CA . SER B 1 80 ? 7.031 -15.344 -13.539 1 92.62 80 SER B CA 1
ATOM 2163 C C . SER B 1 80 ? 5.703 -15.422 -12.797 1 92.62 80 SER B C 1
ATOM 2165 O O . SER B 1 80 ? 4.746 -14.727 -13.148 1 92.62 80 SER B O 1
ATOM 2167 N N . ALA B 1 81 ? 5.664 -16.25 -11.805 1 94.56 81 ALA B N 1
ATOM 2168 C CA . ALA B 1 81 ? 4.469 -16.391 -10.977 1 94.56 81 ALA B CA 1
ATOM 2169 C C . ALA B 1 81 ? 4.082 -15.062 -10.344 1 94.56 81 ALA B C 1
ATOM 2171 O O . ALA B 1 81 ? 2.91 -14.68 -10.344 1 94.56 81 ALA B O 1
ATOM 2172 N N . GLY B 1 82 ? 5.062 -14.367 -9.883 1 92.25 82 GLY B N 1
ATOM 2173 C CA . GLY B 1 82 ? 4.805 -13.07 -9.273 1 92.25 82 GLY B CA 1
ATOM 2174 C C . GLY B 1 82 ? 4.266 -12.047 -10.258 1 92.25 82 GLY B C 1
ATOM 2175 O O . GLY B 1 82 ? 3.35 -11.289 -9.93 1 92.25 82 GLY B O 1
ATOM 2176 N N . GLU B 1 83 ? 4.809 -12.016 -11.383 1 88.94 83 GLU B N 1
ATOM 2177 C CA . GLU B 1 83 ? 4.324 -11.102 -12.414 1 88.94 83 GLU B CA 1
ATOM 2178 C C . GLU B 1 83 ? 2.896 -11.445 -12.828 1 88.94 83 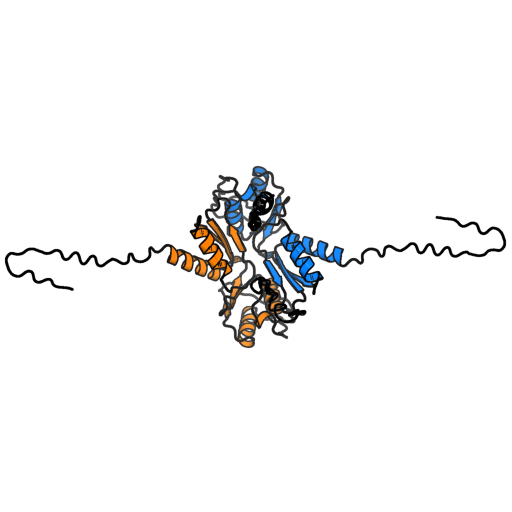GLU B C 1
ATOM 2180 O O . GLU B 1 83 ? 2.053 -10.555 -12.961 1 88.94 83 GLU B O 1
ATOM 2185 N N . PHE B 1 84 ? 2.672 -12.688 -13.031 1 93.06 84 PHE B N 1
ATOM 2186 C CA . PHE B 1 84 ? 1.336 -13.141 -13.398 1 93.06 84 PHE B CA 1
ATOM 2187 C C . PHE B 1 84 ? 0.315 -12.734 -12.344 1 93.06 84 PHE B C 1
ATOM 2189 O O . PHE B 1 84 ? -0.712 -12.133 -12.664 1 93.06 84 PHE B O 1
ATOM 2196 N N . LEU B 1 85 ? 0.64 -13.016 -11.117 1 94 85 LEU B N 1
ATOM 2197 C CA . LEU B 1 85 ? -0.266 -12.688 -10.016 1 94 85 LEU B CA 1
ATOM 2198 C C . LEU B 1 85 ? -0.524 -11.188 -9.953 1 94 85 LEU B C 1
ATOM 2200 O O . LEU B 1 85 ? -1.673 -10.758 -9.828 1 94 85 LEU B O 1
ATOM 2204 N N . THR B 1 86 ? 0.541 -10.43 -10.055 1 90.88 86 THR B N 1
ATOM 2205 C CA . THR B 1 86 ? 0.443 -8.984 -9.961 1 90.88 86 THR B CA 1
ATOM 2206 C C . THR B 1 86 ? -0.443 -8.422 -11.07 1 90.88 86 THR B C 1
ATOM 2208 O O . THR B 1 86 ? -1.347 -7.625 -10.812 1 90.88 86 THR B O 1
ATOM 2211 N N . LEU B 1 87 ? -0.217 -8.875 -12.227 1 89 87 LEU B N 1
ATOM 2212 C CA . LEU B 1 87 ? -0.984 -8.391 -13.367 1 89 87 LEU B CA 1
ATOM 2213 C C . LEU B 1 87 ? -2.443 -8.828 -13.266 1 89 87 LEU B C 1
ATOM 2215 O O . LEU B 1 87 ? -3.35 -8.047 -13.562 1 89 87 LEU B O 1
ATOM 2219 N N 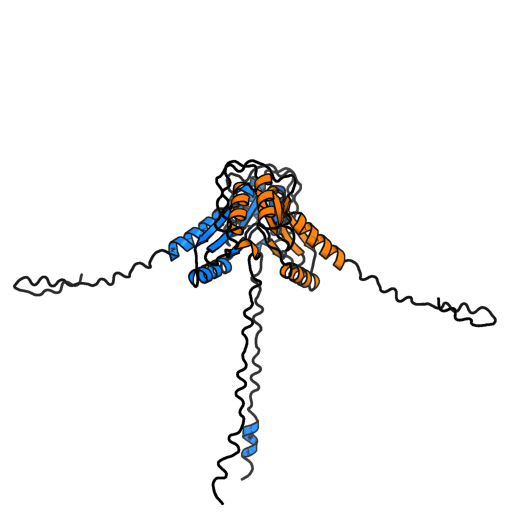. LEU B 1 88 ? -2.674 -10.023 -12.898 1 92.44 88 LEU B N 1
ATOM 2220 C CA . LEU B 1 88 ? -4.035 -10.531 -12.742 1 92.44 88 LEU B CA 1
ATOM 2221 C C . LEU B 1 88 ? -4.793 -9.734 -11.688 1 92.44 88 LEU B C 1
ATOM 2223 O O . LEU B 1 88 ? -5.949 -9.352 -11.898 1 92.44 88 LEU B O 1
ATOM 2227 N N . CYS B 1 89 ? -4.141 -9.445 -10.586 1 92.44 89 CYS B N 1
ATOM 2228 C CA . CYS B 1 89 ? -4.785 -8.695 -9.516 1 92.44 89 CYS B CA 1
ATOM 2229 C C . CYS B 1 89 ? -5.059 -7.258 -9.938 1 92.44 89 CYS B C 1
ATOM 2231 O O . CYS B 1 89 ? -6.156 -6.734 -9.719 1 92.44 89 CYS B O 1
ATOM 2233 N N . ASP B 1 90 ? -4.176 -6.695 -10.609 1 88.69 90 ASP B N 1
ATOM 2234 C CA . ASP B 1 90 ? -4.316 -5.301 -11.016 1 88.69 90 ASP B CA 1
ATOM 2235 C C . ASP B 1 90 ? -5.465 -5.129 -12.008 1 88.69 90 ASP B C 1
ATOM 2237 O O . ASP B 1 90 ? -6.246 -4.18 -11.898 1 88.69 90 ASP B O 1
ATOM 2241 N N . SER B 1 91 ? -5.535 -6.062 -12.891 1 88.44 91 SER B N 1
ATOM 2242 C CA . SER B 1 91 ? -6.527 -5.941 -13.953 1 88.44 91 SER B CA 1
ATOM 2243 C C . SER B 1 91 ? -7.93 -6.23 -13.43 1 88.44 91 SER B C 1
ATOM 2245 O O . SER B 1 91 ? -8.922 -5.949 -14.109 1 88.44 91 SER B O 1
ATOM 2247 N N . ASN B 1 92 ? -8.039 -6.719 -12.227 1 90.56 92 ASN B N 1
ATOM 2248 C CA . ASN B 1 92 ? -9.352 -7.125 -11.727 1 90.56 92 ASN B CA 1
ATOM 2249 C C . ASN B 1 92 ? -9.664 -6.473 -10.391 1 90.56 92 ASN B C 1
ATOM 2251 O O . ASN B 1 92 ? -10.609 -6.871 -9.711 1 90.56 92 ASN B O 1
ATOM 2255 N N . GLY B 1 93 ? -8.914 -5.535 -9.961 1 88.88 93 GLY B N 1
ATOM 2256 C CA . GLY B 1 93 ? -9.164 -4.801 -8.734 1 88.88 93 GLY B CA 1
ATOM 2257 C C . GLY B 1 93 ? -9.047 -5.656 -7.488 1 88.88 93 GLY B C 1
ATOM 2258 O O . GLY B 1 93 ? -9.898 -5.602 -6.602 1 88.88 93 GLY B O 1
ATOM 2259 N N . LEU B 1 94 ? -7.957 -6.473 -7.52 1 92.12 94 LEU B N 1
ATOM 2260 C CA . LEU B 1 94 ? -7.742 -7.383 -6.402 1 92.12 94 LEU B CA 1
ATOM 2261 C C . LEU B 1 94 ? -6.445 -7.043 -5.668 1 92.12 94 LEU B C 1
ATOM 2263 O O . LEU B 1 94 ? -5.531 -6.465 -6.254 1 92.12 94 LEU B O 1
ATOM 2267 N N . SER B 1 95 ? -6.461 -7.371 -4.383 1 91.88 95 SER B N 1
ATOM 2268 C CA . SER B 1 95 ? -5.27 -7.332 -3.537 1 91.88 95 SER B CA 1
ATOM 2269 C C . SER B 1 95 ? -4.875 -8.727 -3.076 1 91.88 95 SER B C 1
ATOM 2271 O O . SER B 1 95 ? -5.723 -9.617 -2.965 1 91.88 95 SER B O 1
ATOM 2273 N N . TRP B 1 96 ? -3.564 -8.891 -2.955 1 92.38 96 TRP B N 1
ATOM 2274 C CA . TRP B 1 96 ? -3.072 -10.172 -2.457 1 92.38 96 TRP B CA 1
ATOM 2275 C C . TRP B 1 96 ? -2.09 -9.969 -1.308 1 92.38 96 TRP B C 1
ATOM 2277 O O . TRP B 1 96 ? -1.445 -8.922 -1.212 1 92.38 96 TRP B O 1
ATOM 2287 N N . TYR B 1 97 ? -2.107 -10.844 -0.412 1 92.38 97 TYR B N 1
ATOM 2288 C CA . TYR B 1 97 ? -1.09 -10.914 0.63 1 92.38 97 TYR B CA 1
ATOM 2289 C C . TYR B 1 97 ? -0.72 -12.359 0.938 1 92.38 97 TYR B C 1
ATOM 2291 O O . TYR B 1 97 ? -1.579 -13.242 0.916 1 92.38 97 TYR B O 1
ATOM 2299 N N . PHE B 1 98 ? 0.604 -12.625 1.045 1 94.06 98 PHE B N 1
ATOM 2300 C CA . PHE B 1 98 ? 1.149 -13.945 1.352 1 94.06 98 PHE B CA 1
ATOM 2301 C C . PHE 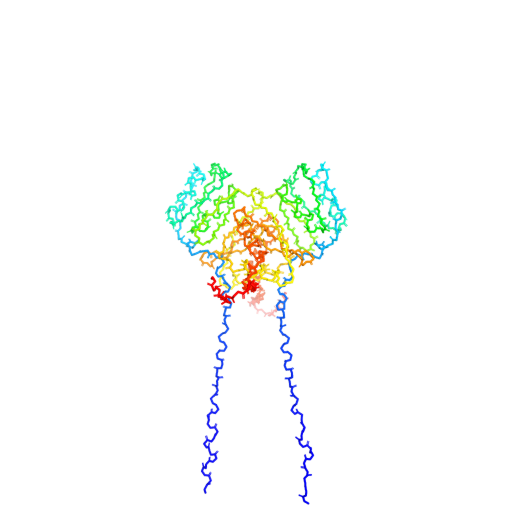B 1 98 ? 1.812 -13.953 2.723 1 94.06 98 PHE B C 1
ATOM 2303 O O . PHE B 1 98 ? 2.689 -13.133 2.998 1 94.06 98 PHE B O 1
ATOM 2310 N N . ASP B 1 99 ? 1.364 -14.914 3.582 1 92.25 99 ASP B N 1
ATOM 2311 C CA . ASP B 1 99 ? 1.855 -14.891 4.957 1 92.25 99 ASP B CA 1
ATOM 2312 C C . ASP B 1 99 ? 2.912 -15.969 5.184 1 92.25 99 ASP B C 1
ATOM 2314 O O . ASP B 1 99 ? 3.18 -16.344 6.324 1 92.25 99 ASP B O 1
ATOM 2318 N N . GLY B 1 100 ? 3.475 -16.422 4.16 1 90.44 100 GLY B N 1
ATOM 2319 C CA . GLY B 1 100 ? 4.445 -17.5 4.25 1 90.44 100 GLY B CA 1
ATOM 2320 C C . GLY B 1 100 ? 3.84 -18.859 4.004 1 90.44 100 GLY B C 1
ATOM 2321 O O . GLY B 1 100 ? 4.547 -19.797 3.627 1 90.44 100 GLY B O 1
ATOM 2322 N N . ASN B 1 101 ? 2.521 -19.047 4.199 1 91.56 101 ASN B N 1
ATOM 2323 C CA . ASN B 1 101 ? 1.844 -20.328 4.047 1 91.56 101 ASN B CA 1
ATOM 2324 C C . ASN B 1 101 ? 0.614 -20.203 3.152 1 91.56 101 ASN B C 1
ATOM 2326 O O . ASN B 1 101 ? 0.382 -21.062 2.293 1 91.56 101 ASN B O 1
ATOM 2330 N N . ILE B 1 102 ? -0.094 -19.203 3.348 1 95.88 102 ILE B N 1
ATOM 2331 C CA . ILE B 1 102 ? -1.373 -19.031 2.668 1 95.88 102 ILE B CA 1
ATOM 2332 C C . ILE B 1 102 ? -1.341 -17.766 1.814 1 95.88 102 ILE B C 1
ATOM 2334 O O . ILE B 1 102 ? -0.839 -16.734 2.252 1 95.88 102 ILE B O 1
ATOM 2338 N N . LEU B 1 103 ? -1.82 -17.844 0.562 1 96.81 103 LEU B N 1
ATOM 2339 C CA . LEU B 1 103 ? -2.064 -16.703 -0.306 1 96.81 103 LEU B CA 1
ATOM 2340 C C . LEU B 1 103 ? -3.498 -16.203 -0.162 1 96.81 103 LEU B C 1
ATOM 2342 O O . LEU B 1 103 ? -4.441 -16.906 -0.544 1 96.81 103 LEU B O 1
ATOM 2346 N N . HIS B 1 104 ? -3.639 -15 0.358 1 97 104 HIS B N 1
ATOM 2347 C CA . HIS B 1 104 ? -4.949 -14.383 0.535 1 97 104 HIS B CA 1
ATOM 2348 C C . HIS B 1 104 ? -5.266 -13.43 -0.61 1 97 104 HIS B C 1
ATOM 2350 O O . HIS B 1 104 ? -4.434 -12.602 -0.982 1 97 104 HIS B O 1
ATOM 2356 N N . LEU B 1 105 ? -6.457 -13.625 -1.146 1 97.31 105 LEU B N 1
ATOM 2357 C CA . LEU B 1 105 ? -6.93 -12.742 -2.209 1 97.31 105 LEU B CA 1
ATOM 2358 C C . LEU B 1 105 ? -8.219 -12.039 -1.799 1 97.31 105 LEU B C 1
ATOM 2360 O O . LEU B 1 105 ? -9.156 -12.688 -1.327 1 97.31 105 LEU B O 1
ATOM 2364 N N . THR B 1 106 ? -8.211 -10.664 -1.974 1 95.69 106 THR B N 1
ATOM 2365 C CA . THR B 1 106 ? -9.375 -9.859 -1.641 1 95.69 106 THR B CA 1
ATOM 2366 C C . THR B 1 106 ? -9.609 -8.781 -2.695 1 95.69 106 THR B C 1
ATOM 2368 O O . THR B 1 106 ? -8.742 -8.523 -3.533 1 95.69 106 THR B O 1
ATOM 2371 N N . ALA B 1 107 ? -10.797 -8.266 -2.645 1 93.62 107 ALA B N 1
ATOM 2372 C CA . ALA B 1 107 ? -11.023 -7.066 -3.455 1 93.62 107 ALA B CA 1
ATOM 2373 C C . ALA B 1 107 ? -10.273 -5.867 -2.887 1 93.62 107 ALA B C 1
ATOM 2375 O O . ALA B 1 107 ? -10.102 -5.754 -1.669 1 93.62 107 ALA B O 1
ATOM 2376 N N . ASP B 1 108 ? -9.867 -4.98 -3.764 1 90.56 108 ASP B N 1
ATOM 2377 C CA . ASP B 1 108 ? -9.195 -3.76 -3.326 1 90.56 108 ASP B CA 1
ATOM 2378 C C . ASP B 1 108 ? -10.07 -2.977 -2.348 1 90.56 108 ASP B C 1
ATOM 2380 O O . ASP B 1 108 ? -9.555 -2.355 -1.413 1 90.56 108 ASP B O 1
ATOM 2384 N N . SER B 1 109 ? -11.367 -3.064 -2.514 1 87.81 109 SER B N 1
ATOM 2385 C CA . SER B 1 109 ? -12.312 -2.305 -1.699 1 87.81 109 SER B CA 1
ATOM 2386 C C . SER B 1 109 ? -12.336 -2.816 -0.262 1 87.81 109 SER B C 1
ATOM 2388 O O . SER B 1 109 ? -12.867 -2.148 0.629 1 87.81 109 SER B O 1
ATOM 2390 N N . GLU B 1 110 ? -11.742 -3.957 -0.039 1 92.06 110 GLU B N 1
ATOM 2391 C CA . GLU B 1 110 ? -11.742 -4.535 1.301 1 92.06 110 GLU B CA 1
ATOM 2392 C C . GLU B 1 110 ? -10.539 -4.062 2.111 1 92.06 110 GLU B C 1
ATOM 2394 O O . GLU B 1 110 ? -10.484 -4.258 3.328 1 92.06 110 GLU B O 1
ATOM 2399 N N . THR B 1 111 ? -9.609 -3.473 1.373 1 89.75 111 THR B N 1
ATOM 2400 C CA . THR B 1 111 ? -8.453 -2.924 2.072 1 89.75 111 THR B CA 1
ATOM 2401 C C . THR B 1 111 ? -8.867 -1.779 2.99 1 89.75 111 THR B C 1
ATOM 2403 O O . THR B 1 111 ? -9.68 -0.935 2.609 1 89.75 111 THR B O 1
ATOM 2406 N N . GLY B 1 112 ? -8.352 -1.77 4.254 1 89.88 112 GLY B N 1
ATOM 2407 C CA . GLY B 1 112 ? -8.648 -0.719 5.211 1 89.88 112 GLY B CA 1
ATOM 2408 C C . GLY B 1 112 ? -7.465 -0.349 6.082 1 89.88 112 GLY B C 1
ATOM 2409 O O . GLY B 1 112 ? -6.379 -0.92 5.934 1 89.88 112 GLY B O 1
ATOM 2410 N N . THR B 1 113 ? -7.688 0.71 6.824 1 90.38 113 THR B N 1
ATOM 2411 C CA . THR B 1 113 ? -6.684 1.159 7.785 1 90.38 113 THR B CA 1
ATOM 2412 C C . THR B 1 113 ? -7.195 1.001 9.211 1 90.38 113 THR B C 1
ATOM 2414 O O . THR B 1 113 ? -8.359 1.306 9.5 1 90.38 113 THR B O 1
ATOM 2417 N N . ARG B 1 114 ? -6.301 0.454 9.984 1 92.69 114 ARG B N 1
ATOM 2418 C CA . ARG B 1 114 ? -6.594 0.346 11.406 1 92.69 114 ARG B CA 1
ATOM 2419 C C . ARG B 1 114 ? -5.559 1.104 12.234 1 92.69 114 ARG B C 1
ATOM 2421 O O . ARG B 1 114 ? -4.379 1.134 11.891 1 92.69 114 ARG B O 1
ATOM 2428 N N . LEU B 1 115 ? -6.148 1.675 13.266 1 90.31 115 LEU B N 1
ATOM 2429 C CA . LEU B 1 115 ? -5.297 2.363 14.234 1 90.31 115 LEU B CA 1
ATOM 2430 C C . LEU B 1 115 ? -4.984 1.459 15.422 1 90.31 115 LEU B C 1
ATOM 2432 O O . LEU B 1 115 ? -5.895 0.982 16.094 1 90.31 115 LEU B O 1
ATOM 2436 N N . PHE B 1 116 ? -3.721 1.2 15.594 1 93.81 116 PHE B N 1
ATOM 2437 C CA . PHE B 1 116 ? -3.285 0.432 16.75 1 93.81 116 PHE B CA 1
ATOM 2438 C C . PHE B 1 116 ? -2.617 1.336 17.781 1 93.81 116 PHE B C 1
ATOM 2440 O O . PHE B 1 116 ? -1.538 1.877 17.531 1 93.81 116 PHE B O 1
ATOM 2447 N N . LYS B 1 117 ? -3.256 1.421 18.891 1 91.25 117 LYS B N 1
ATOM 2448 C CA . LYS B 1 117 ? -2.729 2.279 19.953 1 91.25 117 LYS B CA 1
ATOM 2449 C C . LYS B 1 117 ? -1.503 1.652 20.609 1 91.25 117 LYS B C 1
ATOM 2451 O O . LYS B 1 117 ? -1.536 0.488 21.016 1 91.25 117 LYS B O 1
ATOM 2456 N N . ALA B 1 118 ? -0.451 2.307 20.578 1 90.5 118 ALA B N 1
ATOM 2457 C CA . ALA B 1 118 ? 0.803 1.911 21.203 1 90.5 118 ALA B CA 1
ATOM 2458 C C . ALA B 1 118 ? 1.731 3.109 21.375 1 90.5 118 ALA B C 1
ATOM 2460 O O . ALA B 1 118 ? 1.747 4.016 20.547 1 90.5 118 ALA B O 1
ATOM 2461 N N . GLN B 1 119 ? 2.469 3.139 22.562 1 87.06 119 GLN B N 1
ATOM 2462 C CA . GLN B 1 119 ? 3.41 4.227 22.812 1 87.06 119 GLN B CA 1
ATOM 2463 C C . GLN B 1 119 ? 4.703 3.705 23.438 1 87.06 119 GLN B C 1
ATOM 2465 O O . GLN B 1 119 ? 4.742 2.584 23.938 1 87.06 119 GLN B O 1
ATOM 2470 N N . GLY B 1 120 ? 5.762 4.523 23.234 1 88.75 120 GLY B N 1
ATOM 2471 C CA . GLY B 1 120 ? 7.031 4.152 23.844 1 88.75 120 GLY B CA 1
ATOM 2472 C C . GLY B 1 120 ? 7.52 2.783 23.406 1 88.75 120 GLY B C 1
ATOM 2473 O O . GLY B 1 120 ? 7.586 2.488 22.219 1 88.75 120 GLY B O 1
ATOM 2474 N N . GLN B 1 121 ? 7.754 1.977 24.406 1 90.81 121 GLN B N 1
ATOM 2475 C CA . GLN B 1 121 ? 8.32 0.653 24.156 1 90.81 121 GLN B CA 1
ATOM 2476 C C . GLN B 1 121 ? 7.32 -0.237 23.422 1 90.81 121 GLN B C 1
ATOM 2478 O O . GLN B 1 121 ? 7.715 -1.057 22.578 1 90.81 121 GLN B O 1
ATOM 2483 N N . ALA B 1 122 ? 6.078 -0.013 23.734 1 91.19 122 ALA B N 1
ATOM 2484 C CA . ALA B 1 122 ? 5.047 -0.827 23.094 1 91.19 122 ALA B CA 1
ATOM 2485 C C . ALA B 1 122 ? 4.988 -0.553 21.594 1 91.19 122 ALA B C 1
ATOM 2487 O O . ALA B 1 122 ? 4.766 -1.468 20.797 1 91.19 122 ALA B O 1
ATOM 2488 N N . LEU B 1 123 ? 5.172 0.658 21.25 1 91.5 123 LEU B N 1
ATOM 2489 C CA . LEU B 1 123 ? 5.168 1.014 19.844 1 91.5 123 LEU B CA 1
ATOM 2490 C C . LEU B 1 123 ? 6.371 0.408 19.125 1 91.5 123 LEU B C 1
ATOM 2492 O O . LEU B 1 123 ? 6.234 -0.136 18.031 1 91.5 123 LEU B O 1
ATOM 2496 N N . VAL B 1 124 ? 7.465 0.486 19.719 1 90.12 124 VAL B N 1
ATOM 2497 C CA . VAL B 1 124 ? 8.688 -0.073 19.156 1 90.12 124 VAL B CA 1
ATOM 2498 C C . VAL B 1 124 ? 8.531 -1.583 18.984 1 90.12 124 VAL B C 1
ATOM 2500 O O . VAL B 1 124 ? 8.875 -2.135 17.938 1 90.12 124 VAL B O 1
ATOM 2503 N N . GLN B 1 125 ? 7.969 -2.193 19.984 1 92.75 125 GLN B N 1
ATOM 2504 C CA . GLN B 1 125 ? 7.766 -3.639 19.938 1 92.75 125 GLN B CA 1
ATOM 2505 C C . GLN B 1 125 ? 6.789 -4.02 18.828 1 92.75 125 GLN B C 1
ATOM 2507 O O . GLN B 1 125 ? 6.988 -5.023 18.141 1 92.75 125 GLN B O 1
ATOM 2512 N N . LEU B 1 126 ? 5.766 -3.275 18.688 1 94.19 126 LEU B N 1
ATOM 2513 C CA . LEU B 1 126 ? 4.797 -3.539 17.641 1 94.19 126 LEU B CA 1
ATOM 2514 C C . LEU B 1 126 ? 5.43 -3.375 16.266 1 94.19 126 LEU B C 1
ATOM 2516 O O . LEU B 1 126 ? 5.219 -4.203 15.367 1 94.19 126 LEU B O 1
ATOM 2520 N N . GLN B 1 127 ? 6.199 -2.354 16.125 1 91.62 127 GLN B N 1
ATOM 2521 C CA . GLN B 1 127 ? 6.898 -2.137 14.859 1 91.62 127 GLN B CA 1
ATOM 2522 C C . GLN B 1 127 ? 7.879 -3.27 14.57 1 91.62 127 GLN B C 1
ATOM 2524 O O . GLN B 1 127 ? 7.988 -3.73 13.43 1 91.62 127 GLN B O 1
ATOM 2529 N N . ASP B 1 128 ? 8.562 -3.725 15.594 1 91.31 128 ASP B N 1
ATOM 2530 C CA . ASP B 1 128 ? 9.484 -4.848 15.445 1 91.31 128 ASP B CA 1
ATOM 2531 C C . ASP B 1 128 ? 8.742 -6.121 15.047 1 91.31 128 ASP B C 1
ATOM 2533 O O . ASP B 1 128 ? 9.211 -6.883 14.203 1 91.31 128 ASP B O 1
ATOM 2537 N N . TYR B 1 129 ? 7.66 -6.297 15.672 1 93.62 129 TYR B N 1
ATOM 2538 C CA . TYR B 1 129 ? 6.836 -7.445 15.32 1 93.62 129 TYR B CA 1
ATOM 2539 C C . TYR B 1 129 ? 6.43 -7.398 13.852 1 93.62 129 TYR B C 1
ATOM 2541 O O . TYR B 1 129 ? 6.605 -8.375 13.117 1 93.62 129 TYR B O 1
ATOM 2549 N N . LEU B 1 130 ? 5.934 -6.289 13.391 1 92.44 130 LEU B N 1
ATOM 2550 C CA . LEU B 1 130 ? 5.473 -6.145 12.016 1 92.44 130 LEU B CA 1
ATOM 2551 C C . LEU B 1 130 ? 6.625 -6.34 11.031 1 92.44 130 LEU B C 1
ATOM 2553 O O . LEU B 1 130 ? 6.453 -6.973 9.984 1 92.44 130 LEU B O 1
ATOM 2557 N N . ALA B 1 131 ? 7.773 -5.805 11.398 1 86.19 131 ALA B N 1
ATOM 2558 C CA . ALA B 1 131 ? 8.953 -5.93 10.547 1 86.19 131 ALA B CA 1
ATOM 2559 C C . ALA B 1 131 ? 9.422 -7.383 10.469 1 86.19 131 ALA B C 1
ATOM 2561 O O . ALA B 1 131 ? 10.047 -7.785 9.484 1 86.19 131 ALA B O 1
ATOM 2562 N N . SER B 1 132 ? 9.109 -8.102 11.484 1 88.75 132 SER B N 1
ATOM 2563 C CA . SER B 1 132 ? 9.57 -9.484 11.555 1 88.75 132 SER B CA 1
ATOM 2564 C C . SER B 1 132 ? 8.625 -10.422 10.805 1 88.75 132 SER B C 1
ATOM 2566 O O . SER B 1 132 ? 8.969 -11.578 10.547 1 88.75 132 SER B O 1
ATOM 2568 N N . LEU B 1 133 ? 7.469 -9.859 10.539 1 88.31 133 LEU B N 1
ATOM 2569 C CA . LEU B 1 133 ? 6.508 -10.703 9.844 1 88.31 133 LEU B CA 1
ATOM 2570 C C . LEU B 1 133 ? 7.008 -11.062 8.445 1 88.31 133 LEU B C 1
ATOM 2572 O O . LEU B 1 133 ? 7.539 -10.203 7.734 1 88.31 133 LEU B O 1
ATOM 2576 N N . ASP B 1 134 ? 7.031 -12.25 8.055 1 84.25 134 ASP B N 1
ATOM 2577 C CA . ASP B 1 134 ? 7.363 -12.711 6.707 1 84.25 134 ASP B CA 1
ATOM 2578 C C . ASP B 1 134 ? 6.148 -12.633 5.785 1 84.25 134 ASP B C 1
ATOM 2580 O O . ASP B 1 134 ? 5.633 -13.664 5.344 1 84.25 134 ASP B O 1
ATOM 2584 N N . VAL B 1 135 ? 5.703 -11.398 5.633 1 87.5 135 VAL B N 1
ATOM 2585 C CA . VAL B 1 135 ? 4.52 -11.195 4.801 1 87.5 135 VAL B CA 1
ATOM 2586 C C . VAL B 1 135 ? 4.895 -10.398 3.553 1 87.5 135 VAL B C 1
ATOM 2588 O O . VAL B 1 135 ? 5.781 -9.547 3.6 1 87.5 135 VAL B O 1
ATOM 2591 N N . TYR B 1 136 ? 4.168 -10.805 2.482 1 85.75 136 TYR B N 1
ATOM 2592 C CA . TYR B 1 136 ? 4.344 -10.156 1.188 1 85.75 136 TYR B CA 1
ATOM 2593 C C . TYR B 1 136 ? 2.998 -9.766 0.587 1 85.75 136 TYR B C 1
ATOM 2595 O O . TYR B 1 136 ? 2.021 -10.508 0.702 1 85.75 136 TYR B O 1
ATOM 2603 N N . GLY B 1 137 ? 3.027 -8.555 -0.004 1 86.38 137 GLY B N 1
ATOM 2604 C CA . GLY B 1 137 ? 1.746 -8.266 -0.629 1 86.38 137 GLY B CA 1
ATOM 2605 C C . GLY B 1 137 ? 1.654 -6.863 -1.189 1 86.38 137 GLY B C 1
ATOM 2606 O O . GLY B 1 137 ? 2.605 -6.086 -1.089 1 86.38 137 GLY B O 1
ATOM 2607 N N . LYS B 1 138 ? 0.503 -6.672 -1.812 1 80.94 138 LYS B N 1
ATOM 2608 C CA . LYS B 1 138 ? 0.125 -5.387 -2.385 1 80.94 138 LYS B CA 1
ATOM 2609 C C . LYS B 1 138 ? -0.752 -4.59 -1.422 1 80.94 138 LYS B C 1
ATOM 2611 O O . LYS B 1 138 ? -1.555 -5.168 -0.686 1 80.94 138 LYS B O 1
ATOM 2616 N N . GLN B 1 139 ? -0.614 -3.271 -1.401 1 81.25 139 GLN B N 1
ATOM 2617 C CA . GLN B 1 139 ? -1.467 -2.295 -0.732 1 81.25 139 GLN B CA 1
ATOM 2618 C C . GLN B 1 139 ? -1.352 -2.41 0.785 1 81.25 139 GLN B C 1
ATOM 2620 O O . GLN B 1 139 ? -2.348 -2.281 1.501 1 81.25 139 GLN B O 1
ATOM 2625 N N . MET B 1 140 ? -0.203 -2.773 1.216 1 85.56 140 MET B N 1
ATOM 2626 C CA . MET B 1 140 ? 0.068 -2.771 2.65 1 85.56 140 MET B CA 1
ATOM 2627 C C . MET B 1 140 ? 0.989 -1.617 3.029 1 85.56 140 MET B C 1
ATOM 2629 O O . MET B 1 140 ? 1.913 -1.284 2.283 1 85.56 140 MET B O 1
ATOM 2633 N N . SER B 1 141 ? 0.644 -0.989 4.137 1 84.81 141 SER B N 1
ATOM 2634 C CA . SER B 1 141 ? 1.494 0.093 4.621 1 84.81 141 SER B CA 1
ATOM 2635 C C . SER B 1 141 ? 1.41 0.224 6.141 1 84.81 141 SER B C 1
ATOM 2637 O O . SER B 1 141 ? 0.395 -0.13 6.742 1 84.81 141 SER B O 1
ATOM 2639 N N . VAL B 1 142 ? 2.531 0.611 6.734 1 86.94 142 VAL B N 1
ATOM 2640 C CA . VAL B 1 142 ? 2.662 0.863 8.164 1 86.94 142 VAL B CA 1
ATOM 2641 C C . VAL B 1 142 ? 3.246 2.256 8.391 1 86.94 142 VAL B C 1
ATOM 2643 O O . VAL B 1 142 ? 4.312 2.582 7.867 1 86.94 142 VAL B O 1
ATOM 2646 N N . ARG B 1 143 ? 2.441 3.092 9.195 1 84.31 143 ARG B N 1
ATOM 2647 C CA . ARG B 1 143 ? 2.928 4.441 9.461 1 84.31 143 ARG B CA 1
ATOM 2648 C C . ARG B 1 143 ? 2.627 4.863 10.891 1 84.31 143 ARG B C 1
ATOM 2650 O O . ARG B 1 143 ? 1.544 4.586 11.414 1 84.31 143 ARG B O 1
ATOM 2657 N N . PRO B 1 144 ? 3.627 5.48 11.508 1 83.81 144 PRO B N 1
ATOM 2658 C CA . PRO B 1 144 ? 3.314 6.02 12.836 1 83.81 144 PRO B CA 1
ATOM 2659 C C . PRO B 1 144 ? 2.293 7.152 12.781 1 83.81 144 PRO B C 1
ATOM 2661 O O . PRO B 1 144 ? 2.271 7.93 11.828 1 83.81 144 PRO B O 1
ATOM 2664 N N . GLY B 1 145 ? 1.53 7.168 13.781 1 82.75 145 GLY B N 1
ATOM 2665 C CA . GLY B 1 145 ? 0.634 8.297 13.938 1 82.75 145 GLY B CA 1
ATOM 2666 C C . GLY B 1 145 ? 1.361 9.594 14.242 1 82.75 145 GLY B C 1
ATOM 2667 O O . GLY B 1 145 ? 2.533 9.586 14.625 1 82.75 145 GLY B O 1
ATOM 2668 N N . PRO B 1 146 ? 0.628 10.609 14.078 1 74.12 146 PRO B N 1
ATOM 2669 C CA . PRO B 1 146 ? 1.25 11.93 14.234 1 74.12 146 PRO B CA 1
ATOM 2670 C C . PRO B 1 146 ? 1.709 12.195 15.664 1 74.12 146 PRO B C 1
ATOM 2672 O O . PRO B 1 146 ? 2.664 12.945 15.883 1 74.12 146 PRO B O 1
ATOM 2675 N N . ASP B 1 147 ? 1.053 11.57 16.625 1 75.31 147 ASP B N 1
ATOM 2676 C CA . ASP B 1 147 ? 1.362 11.867 18.016 1 75.31 147 ASP B CA 1
ATOM 2677 C C . ASP B 1 147 ? 2.318 10.836 18.594 1 75.31 147 ASP B C 1
ATOM 2679 O O . ASP B 1 147 ? 2.691 10.922 19.766 1 75.31 147 ASP B O 1
ATOM 2683 N N . GLY B 1 148 ? 2.699 9.891 17.781 1 79.56 148 GLY B N 1
ATOM 2684 C CA . GLY B 1 148 ? 3.602 8.859 18.266 1 79.56 148 GLY B CA 1
ATOM 2685 C C . GLY B 1 148 ? 2.934 7.871 19.203 1 79.56 148 GLY B C 1
ATOM 2686 O O . GLY B 1 148 ? 3.609 7.082 19.875 1 79.56 148 GLY B O 1
ATOM 2687 N N . ASN B 1 149 ? 1.623 7.965 19.234 1 85.12 149 ASN B N 1
ATOM 2688 C CA . ASN B 1 149 ? 0.919 7.105 20.188 1 85.12 149 ASN B CA 1
ATOM 2689 C C . ASN B 1 149 ? 0.121 6.02 19.469 1 85.12 149 ASN B C 1
ATOM 2691 O O . ASN B 1 149 ? -0.675 5.316 20.094 1 85.12 149 ASN B O 1
ATOM 2695 N N . GLU B 1 150 ? 0.269 5.996 18.266 1 89.5 150 GLU B N 1
ATOM 2696 C CA . GLU B 1 150 ? -0.474 4.996 17.5 1 89.5 150 GLU B CA 1
ATOM 2697 C C . GLU B 1 150 ? 0.245 4.648 16.203 1 89.5 150 GLU B C 1
ATOM 2699 O O . GLU B 1 150 ? 1.107 5.398 15.742 1 89.5 150 GLU B O 1
ATOM 2704 N N . LEU B 1 151 ? -0.032 3.439 15.758 1 91.19 151 LEU B N 1
ATOM 2705 C CA . LEU B 1 151 ? 0.43 2.945 14.469 1 91.19 151 LEU B CA 1
ATOM 2706 C C . LEU B 1 151 ? -0.74 2.762 13.508 1 91.19 151 LEU B C 1
ATOM 2708 O O . LEU B 1 151 ? -1.741 2.131 13.852 1 91.19 151 LEU B O 1
ATOM 2712 N N . PHE B 1 152 ? -0.687 3.508 12.352 1 89.81 152 PHE B N 1
ATOM 2713 C CA . PHE B 1 152 ? -1.638 3.277 11.266 1 89.81 152 PHE B CA 1
ATOM 2714 C C . PHE B 1 152 ? -1.191 2.111 10.398 1 89.81 152 PHE B C 1
ATOM 2716 O O . PHE B 1 152 ? -0.107 2.148 9.812 1 89.81 152 PHE B O 1
ATOM 2723 N N . VAL B 1 153 ? -1.989 1.077 10.344 1 92.5 153 VAL B N 1
ATOM 2724 C CA . VAL B 1 153 ? -1.678 -0.065 9.484 1 92.5 153 VAL B CA 1
ATOM 2725 C C . VAL B 1 153 ? -2.781 -0.251 8.445 1 92.5 153 VAL B C 1
ATOM 2727 O O . VAL B 1 153 ? -3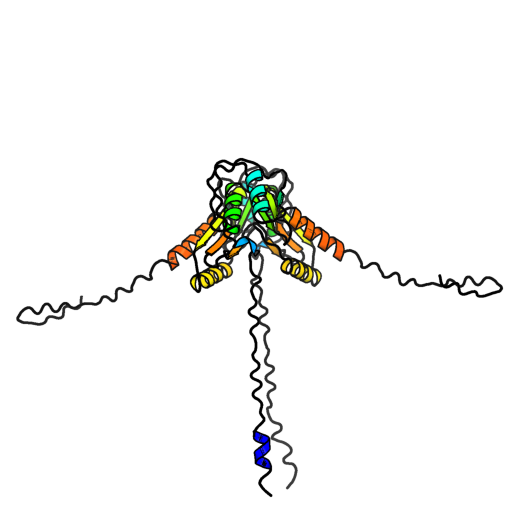.965 -0.308 8.797 1 92.5 153 VAL B O 1
ATOM 2730 N N . SER B 1 154 ? -2.359 -0.256 7.117 1 90.56 154 SER B N 1
ATOM 2731 C CA . SER B 1 154 ? -3.293 -0.49 6.02 1 90.56 154 SER B CA 1
ATOM 2732 C C . SER B 1 154 ? -3.066 -1.856 5.383 1 90.56 154 SER B C 1
ATOM 2734 O O . SER B 1 154 ? -1.923 -2.285 5.211 1 90.56 154 SER B O 1
ATOM 2736 N N . GLY B 1 155 ? -4.125 -2.527 5.066 1 91.25 155 GLY B N 1
ATOM 2737 C CA . GLY B 1 155 ? -4.02 -3.803 4.371 1 91.25 155 GLY B CA 1
ATOM 2738 C C . GLY B 1 155 ? -5.332 -4.562 4.32 1 91.25 155 GLY B C 1
ATOM 2739 O O . GLY B 1 155 ? -6.379 -4.027 4.691 1 91.25 155 GLY B O 1
ATOM 2740 N N . PRO B 1 156 ? -5.25 -5.754 3.773 1 92.19 156 PRO B N 1
ATOM 2741 C CA . PRO B 1 156 ? -6.438 -6.609 3.723 1 92.19 156 PRO B CA 1
ATOM 2742 C C . PRO B 1 156 ? -6.906 -7.055 5.105 1 92.19 156 PRO B C 1
ATOM 2744 O O . PRO B 1 156 ? -6.121 -7.047 6.059 1 92.19 156 PRO B O 1
ATOM 2747 N N . PRO B 1 157 ? -8.164 -7.508 5.172 1 92.94 157 PRO B N 1
ATOM 2748 C CA . PRO B 1 157 ? -8.766 -7.816 6.469 1 92.94 157 PRO B CA 1
ATOM 2749 C C . PRO B 1 157 ? -8.008 -8.898 7.23 1 92.94 157 PRO B C 1
ATOM 2751 O O . PRO B 1 157 ? -7.785 -8.773 8.438 1 92.94 157 PRO B O 1
ATOM 2754 N N . ALA B 1 158 ? -7.582 -9.93 6.637 1 93.5 158 ALA B N 1
ATOM 2755 C CA . ALA B 1 158 ? -6.898 -11.023 7.324 1 93.5 158 ALA B CA 1
ATOM 2756 C C . ALA B 1 158 ? -5.582 -10.555 7.934 1 93.5 158 ALA B C 1
ATOM 2758 O O . ALA B 1 158 ? -5.207 -10.977 9.031 1 93.5 158 ALA B O 1
ATOM 2759 N N . TYR B 1 159 ? -4.879 -9.766 7.246 1 94.62 159 TYR B N 1
ATOM 2760 C CA . TYR B 1 159 ? -3.631 -9.195 7.734 1 94.62 159 TYR B CA 1
ATOM 2761 C C . TYR B 1 159 ? -3.871 -8.328 8.969 1 94.62 159 TYR B C 1
ATOM 2763 O O . TYR B 1 159 ? -3.188 -8.477 9.984 1 94.62 159 TYR B O 1
ATOM 2771 N N . LEU B 1 160 ? -4.887 -7.48 8.914 1 95.5 160 LEU B N 1
ATOM 2772 C CA . LEU B 1 160 ? -5.207 -6.594 10.031 1 95.5 160 LEU B CA 1
ATOM 2773 C C . LEU B 1 160 ? -5.695 -7.387 11.234 1 95.5 160 LEU B C 1
ATOM 2775 O O . LEU B 1 160 ? -5.379 -7.047 12.375 1 95.5 160 LEU B O 1
ATOM 2779 N N . ALA B 1 161 ? 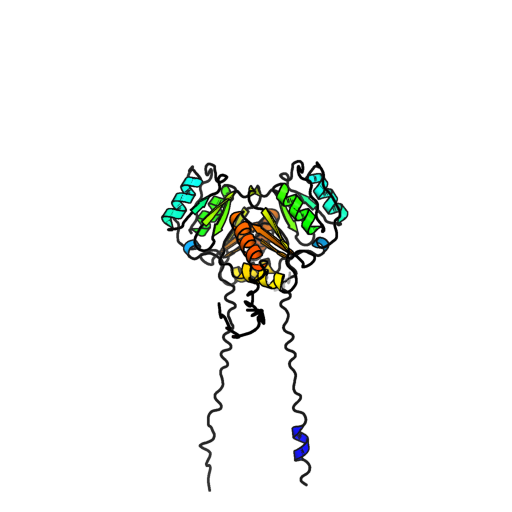-6.434 -8.406 10.945 1 94.81 161 ALA B N 1
ATOM 2780 C CA . ALA B 1 161 ? -6.93 -9.266 12.023 1 94.81 161 ALA B CA 1
ATOM 2781 C C . ALA B 1 161 ? -5.777 -9.977 12.734 1 94.81 161 ALA B C 1
ATOM 2783 O O . ALA B 1 161 ? -5.793 -10.117 13.953 1 94.81 161 ALA B O 1
ATOM 2784 N N . MET B 1 162 ? -4.859 -10.43 11.977 1 93 162 MET B N 1
ATOM 2785 C CA . MET B 1 162 ? -3.688 -11.086 12.547 1 93 162 MET B CA 1
ATOM 2786 C C . MET B 1 162 ? -2.939 -10.141 13.484 1 93 162 MET B C 1
ATOM 2788 O O . MET B 1 162 ? -2.539 -10.531 14.586 1 93 162 MET B O 1
ATOM 2792 N N . ILE B 1 163 ? -2.725 -8.906 13.078 1 95.19 163 ILE B N 1
ATOM 2793 C CA . ILE B 1 163 ? -2.033 -7.91 13.891 1 95.19 163 ILE B CA 1
ATOM 2794 C C . ILE B 1 163 ? -2.842 -7.621 15.156 1 95.19 163 ILE B C 1
ATOM 2796 O O . ILE B 1 163 ? -2.283 -7.531 16.25 1 95.19 163 ILE B O 1
ATOM 2800 N N . GLN B 1 164 ? -4.16 -7.516 14.969 1 95.94 164 GLN B N 1
ATOM 2801 C CA . GLN B 1 164 ? -5.035 -7.277 16.109 1 95.94 164 GLN B CA 1
ATOM 2802 C C . GLN B 1 164 ? -4.898 -8.383 17.141 1 95.94 164 GLN B C 1
ATOM 2804 O O . GLN B 1 164 ? -4.859 -8.109 18.344 1 95.94 164 GLN B O 1
ATOM 2809 N N . GLN B 1 165 ? -4.871 -9.578 16.688 1 94.5 165 GLN B N 1
ATOM 2810 C CA . GLN B 1 165 ? -4.719 -10.719 17.594 1 94.5 165 GLN B CA 1
ATOM 2811 C C . GLN B 1 165 ? -3.416 -10.617 18.375 1 94.5 165 GLN B C 1
ATOM 2813 O O . GLN B 1 165 ? -3.389 -10.906 19.578 1 94.5 165 GLN B O 1
ATOM 2818 N N . HIS B 1 166 ? -2.391 -10.234 17.766 1 93.69 166 HIS B N 1
ATOM 2819 C CA . HIS B 1 166 ? -1.103 -10.062 18.422 1 93.69 166 HIS B CA 1
ATOM 2820 C C . HIS B 1 166 ? -1.172 -8.969 19.484 1 93.69 166 HIS B C 1
ATOM 2822 O O . HIS B 1 166 ? -0.693 -9.156 20.609 1 93.69 166 HIS B O 1
ATOM 2828 N N . VAL B 1 167 ? -1.75 -7.828 19.156 1 94.06 167 VAL B N 1
ATOM 2829 C CA . VAL B 1 167 ? -1.864 -6.695 20.062 1 94.06 167 VAL B CA 1
ATOM 2830 C C . VAL B 1 167 ? -2.713 -7.09 21.281 1 94.06 167 VAL B C 1
ATOM 2832 O O . VAL B 1 167 ? -2.377 -6.758 22.422 1 94.06 167 VAL B O 1
ATOM 2835 N N . ASP B 1 168 ? -3.758 -7.844 20.984 1 92.81 168 ASP B N 1
ATOM 2836 C CA . ASP B 1 168 ? -4.652 -8.281 22.047 1 92.81 168 ASP B CA 1
ATOM 2837 C C . ASP B 1 168 ? -3.938 -9.234 23.016 1 92.81 168 ASP B C 1
ATOM 2839 O O . ASP B 1 168 ? -4.184 -9.211 24.219 1 92.81 168 ASP B O 1
ATOM 2843 N N . HIS B 1 169 ? -3.09 -10.031 22.547 1 89.38 169 HIS B N 1
ATOM 2844 C CA . HIS B 1 169 ? -2.359 -10.992 23.359 1 89.38 169 HIS B CA 1
ATOM 2845 C C . HIS B 1 169 ? -1.319 -10.305 24.234 1 89.38 169 HIS B C 1
ATOM 2847 O O . HIS B 1 169 ? -0.996 -10.789 25.328 1 89.38 169 HIS B O 1
ATOM 2853 N N . GLN B 1 170 ? -0.721 -9.234 23.781 1 83.94 170 GLN B N 1
ATOM 2854 C CA . GLN B 1 170 ? 0.277 -8.5 24.562 1 83.94 170 GLN B CA 1
ATOM 2855 C C . GLN B 1 170 ? -0.371 -7.715 25.703 1 83.94 170 GLN B C 1
ATOM 2857 O O . GLN B 1 170 ? 0.263 -7.465 26.719 1 83.94 170 GLN B O 1
ATOM 2862 N N . GLN B 1 171 ? -1.541 -7.199 25.391 1 72.75 171 GLN B N 1
ATOM 2863 C CA . GLN B 1 171 ? -2.229 -6.41 26.422 1 72.75 171 GLN B CA 1
ATOM 2864 C C . GLN B 1 171 ? -2.801 -7.309 27.5 1 72.75 171 GLN B C 1
ATOM 2866 O O . GLN B 1 171 ? -3.215 -6.824 28.562 1 72.75 171 GLN B O 1
ATOM 2871 N N . ARG B 1 172 ? -2.771 -8.539 27.266 1 65 172 ARG B N 1
ATOM 2872 C CA . ARG B 1 172 ? -3.244 -9.414 28.328 1 65 172 ARG B CA 1
ATOM 2873 C C . ARG B 1 172 ? -2.191 -9.555 29.422 1 65 172 ARG B C 1
ATOM 2875 O O . ARG B 1 172 ? -1.039 -9.883 29.156 1 65 172 ARG B O 1
ATOM 2882 N N . PRO B 1 173 ? -2.523 -8.828 30.531 1 54.91 173 PRO B N 1
ATOM 2883 C CA . PRO B 1 173 ? -1.608 -8.992 31.656 1 54.91 173 PRO B CA 1
ATOM 2884 C C . PRO B 1 173 ? -1.145 -10.438 31.844 1 54.91 173 PRO B C 1
ATOM 2886 O O . PRO B 1 173 ? -1.902 -11.367 31.578 1 54.91 173 PRO B O 1
ATOM 2889 N N . ALA B 1 174 ? 0.206 -10.688 31.594 1 53.31 174 ALA B N 1
ATOM 2890 C CA . ALA B 1 174 ? 0.674 -12.008 32 1 53.31 174 ALA B CA 1
ATOM 2891 C C . ALA B 1 174 ? -0.101 -12.508 33.219 1 53.31 174 ALA B C 1
ATOM 2893 O O . ALA B 1 174 ? -0.481 -11.711 34.094 1 53.31 174 ALA B O 1
ATOM 2894 N N . PRO B 1 175 ? -0.747 -13.617 32.938 1 49.12 175 PRO B N 1
ATOM 2895 C CA . PRO B 1 175 ? -1.396 -14.07 34.156 1 49.12 175 PRO B CA 1
ATOM 2896 C C . PRO B 1 175 ? -0.578 -13.758 35.406 1 49.12 175 PRO B C 1
ATOM 2898 O O . PRO B 1 175 ? 0.652 -13.859 35.375 1 49.12 175 PRO B O 1
ATOM 2901 N N . VAL B 1 176 ? -0.876 -12.859 36.031 1 44.22 176 VAL B N 1
ATOM 2902 C CA . VAL B 1 176 ? -0.259 -12.719 37.344 1 44.22 176 VAL B CA 1
ATOM 2903 C C . VAL B 1 176 ? 0.1 -14.094 37.906 1 44.22 176 VAL B C 1
ATOM 2905 O O . VAL B 1 176 ? -0.725 -15.008 37.875 1 44.22 176 VAL B O 1
ATOM 2908 N N . GLN B 1 177 ? 1.253 -14.539 37.531 1 44.69 177 GLN B N 1
ATOM 2909 C CA . GLN B 1 177 ? 1.61 -15.711 38.312 1 44.69 177 GLN B CA 1
ATOM 2910 C C . GLN B 1 177 ? 1.034 -15.633 39.719 1 44.69 177 GLN B C 1
ATOM 2912 O O . GLN B 1 177 ? 1.391 -14.734 40.469 1 44.69 177 GLN B O 1
ATOM 2917 N N . GLN B 1 178 ? -0.176 -15.781 39.812 1 44.56 178 GLN B N 1
ATOM 2918 C CA . GLN B 1 178 ? -0.687 -15.945 41.156 1 44.56 178 GLN B CA 1
ATOM 2919 C C . GLN B 1 178 ? 0.33 -16.656 42.062 1 44.56 178 GLN B C 1
ATOM 2921 O O . GLN B 1 178 ? 0.665 -17.812 41.812 1 44.56 178 GLN B O 1
ATOM 2926 N N . VAL B 1 179 ? 1.354 -15.984 42.344 1 41.84 179 VAL B N 1
ATOM 2927 C CA . VAL B 1 179 ? 2.068 -16.609 43.469 1 41.84 179 VAL B CA 1
ATOM 2928 C C . VAL B 1 179 ? 1.069 -17.188 44.469 1 41.84 179 VAL B C 1
ATOM 2930 O O . VAL B 1 179 ? 0.218 -16.453 44.969 1 41.84 179 VAL B O 1
ATOM 2933 N N . ALA B 1 180 ? 0.677 -18.422 44.094 1 40.44 180 ALA B N 1
ATOM 2934 C CA . ALA B 1 180 ? -0.043 -19.141 45.125 1 40.44 180 ALA B CA 1
ATOM 2935 C C . ALA B 1 180 ? 0.445 -18.734 46.531 1 40.44 180 ALA B C 1
ATOM 2937 O O . ALA B 1 180 ? 1.553 -19.078 46.938 1 40.44 180 ALA B O 1
ATOM 2938 N N . ARG B 1 181 ? 0.381 -17.391 46.781 1 39.47 181 ARG B N 1
ATOM 2939 C CA . ARG B 1 181 ? 0.614 -17.109 48.188 1 39.47 181 ARG B CA 1
ATOM 2940 C C . ARG B 1 181 ? -0.134 -18.109 49.062 1 39.47 181 ARG B C 1
ATOM 2942 O O . ARG B 1 181 ? -1.365 -18.172 49.031 1 39.47 181 ARG B O 1
ATOM 2949 N N . GLU B 1 182 ? 0.349 -19.344 48.906 1 39.41 182 GLU B N 1
ATOM 2950 C CA . GLU B 1 182 ? -0.054 -20.266 49.969 1 39.41 182 GLU B CA 1
ATOM 2951 C C . GLU B 1 182 ? -0.172 -19.547 51.312 1 39.41 182 GLU B C 1
ATOM 2953 O O . GLU B 1 182 ? 0.837 -19.266 51.969 1 39.41 182 GLU B O 1
ATOM 2958 N N . ARG B 1 183 ? -0.89 -18.406 51.281 1 37.84 183 ARG B N 1
ATOM 2959 C CA . ARG B 1 183 ? -1.198 -17.938 52.625 1 37.84 183 ARG B CA 1
ATOM 2960 C C . ARG B 1 183 ? -1.701 -19.078 53.5 1 37.84 183 ARG B C 1
ATOM 2962 O O . ARG B 1 183 ? -2.783 -19.625 53.281 1 37.84 183 ARG B O 1
ATOM 2969 N N . GLY B 1 184 ? -0.778 -19.938 53.812 1 35.66 184 GLY B N 1
ATOM 2970 C CA . GLY B 1 184 ? -1.047 -20.828 54.906 1 35.66 184 GLY B CA 1
ATOM 2971 C C . GLY B 1 184 ? -1.749 -20.156 56.062 1 35.66 184 GLY B C 1
ATOM 2972 O O . GLY B 1 184 ? -1.205 -19.234 56.688 1 35.66 184 GLY B O 1
ATOM 2973 N N . VAL B 1 185 ? -2.893 -19.641 55.844 1 38.41 185 VAL B N 1
ATOM 2974 C CA . VAL B 1 185 ? -3.676 -19.234 57 1 38.41 185 VAL B CA 1
ATOM 2975 C C . VAL B 1 185 ? -3.58 -20.297 58.094 1 38.41 185 VAL B C 1
ATOM 2977 O O . VAL B 1 185 ? -3.936 -21.453 57.844 1 38.41 185 VAL B O 1
ATOM 2980 N N . ARG B 1 186 ? -2.518 -20.141 58.875 1 37.56 186 ARG B N 1
ATOM 2981 C CA . ARG B 1 186 ? -2.395 -20.938 60.094 1 37.56 186 ARG B CA 1
ATOM 2982 C C . ARG B 1 186 ? -3.602 -20.719 61 1 37.56 186 ARG B C 1
ATOM 2984 O O . ARG B 1 186 ? -3.928 -19.578 61.375 1 37.56 186 ARG B O 1
ATOM 2991 N N . VAL B 1 187 ? -4.625 -21.281 60.5 1 37.19 187 VAL B N 1
ATOM 2992 C CA . VAL B 1 187 ? -5.688 -21.312 61.5 1 37.19 187 VAL B CA 1
ATOM 2993 C C . VAL B 1 187 ? -5.172 -21.984 62.781 1 37.19 187 VAL B C 1
ATOM 2995 O O . VAL B 1 187 ? -4.68 -23.109 62.75 1 37.19 187 VAL B O 1
ATOM 2998 N N . PHE B 1 188 ? -4.598 -21.219 63.688 1 34.09 188 PHE B N 1
ATOM 2999 C CA . PHE B 1 188 ? -4.211 -21.641 65 1 34.09 188 PHE B CA 1
ATOM 3000 C C . PHE B 1 188 ? -5.406 -22.203 65.75 1 34.09 188 PHE B C 1
ATOM 3002 O O . PHE B 1 188 ? -6.336 -21.484 66.125 1 34.09 188 PHE B O 1
ATOM 3009 N N . ARG B 1 189 ? -6.016 -23.25 65.25 1 32.44 189 ARG B N 1
ATOM 3010 C CA . ARG B 1 189 ? -6.824 -23.906 66.25 1 32.44 189 ARG B CA 1
ATOM 3011 C C . ARG B 1 189 ? -5.949 -24.391 67.375 1 32.44 189 ARG B C 1
ATOM 3013 O O . ARG B 1 189 ? -4.746 -24.594 67.25 1 32.44 189 ARG B O 1
ATOM 3020 N N . GLY B 1 190 ? -6.473 -24.719 68.562 1 36.56 190 GLY B N 1
ATOM 3021 C CA . GLY B 1 190 ? -5.773 -25.203 69.75 1 36.56 190 GLY B CA 1
ATOM 3022 C C . GLY B 1 190 ? -4.602 -26.109 69.438 1 36.56 190 GLY B C 1
ATOM 3023 O O . GLY B 1 190 ? -3.465 -25.828 69.812 1 36.56 190 GLY B O 1
ATOM 3024 N N . GLY B 1 191 ? -4.82 -27.406 69.312 1 35.06 191 GLY B N 1
ATOM 3025 C CA . GLY B 1 191 ? -3.77 -28.391 69.5 1 35.06 191 GLY B CA 1
ATOM 3026 C C . GLY B 1 191 ? -2.773 -28.438 68.375 1 35.06 191 GLY B C 1
ATOM 3027 O O . GLY B 1 191 ? -1.737 -27.766 68.375 1 35.06 191 GLY B O 1
ATOM 3028 N N . VAL B 1 192 ? -2.74 -29.5 67.312 1 38.38 192 VAL B N 1
ATOM 3029 C CA . VAL B 1 192 ? -1.693 -30.078 66.5 1 38.38 192 VAL B CA 1
ATOM 3030 C C . VAL B 1 192 ? -1.57 -29.281 65.188 1 38.38 192 VAL B C 1
ATOM 3032 O O . VAL B 1 192 ? -2.561 -29.078 64.438 1 38.38 192 VAL B O 1
ATOM 3035 N N . VAL B 1 193 ? -0.608 -28.266 64.938 1 40.34 193 VAL B N 1
ATOM 3036 C CA . VAL B 1 193 ? -0.226 -27.422 63.844 1 40.34 193 VAL B CA 1
ATOM 3037 C C . VAL B 1 193 ? -0.101 -28.25 62.562 1 40.34 193 VAL B C 1
ATOM 3039 O O . VAL B 1 193 ? 0.75 -29.141 62.5 1 40.34 193 VAL B O 1
ATOM 3042 N N . THR B 1 194 ? -1.194 -28.844 61.969 1 37.78 194 THR B N 1
ATOM 3043 C CA . THR B 1 194 ? -0.931 -29.656 60.781 1 37.78 194 THR B CA 1
ATOM 3044 C C . THR B 1 194 ? -0.802 -28.766 59.562 1 37.78 194 THR B C 1
ATOM 3046 O O . THR B 1 194 ? -1.69 -27.969 59.25 1 37.78 194 THR B O 1
ATOM 3049 N N . GLU B 1 195 ? 0.371 -28.312 59.156 1 39.16 195 GLU B N 1
ATOM 3050 C CA . GLU B 1 195 ? 0.705 -27.641 57.906 1 39.16 195 GLU B CA 1
ATOM 3051 C C . GLU B 1 195 ? 0.159 -28.406 56.688 1 39.16 195 GLU B C 1
ATOM 3053 O O . GLU B 1 195 ? 0.446 -29.594 56.531 1 39.16 195 GLU B O 1
ATOM 3058 N N . VAL B 1 196 ? -1.096 -28.234 56.25 1 37.88 196 VAL B N 1
ATOM 3059 C CA . VAL B 1 196 ? -1.527 -29 55.094 1 37.88 196 VAL B CA 1
ATOM 3060 C C . VAL B 1 196 ? -1.113 -28.297 53.781 1 37.88 196 VAL B C 1
ATOM 3062 O O . VAL B 1 196 ? -1.428 -27.125 53.594 1 37.88 196 VAL B O 1
ATOM 3065 N N . SER B 1 197 ? 0.033 -28.594 53.312 1 38.66 197 SER B N 1
ATOM 3066 C CA . SER B 1 197 ? 0.511 -28.266 51.969 1 38.66 197 SER B CA 1
ATOM 3067 C C . SER B 1 197 ? -0.476 -28.719 50.906 1 38.66 197 SER B C 1
ATOM 3069 O O . SER B 1 197 ? -0.848 -29.891 50.844 1 38.66 197 SER B O 1
ATOM 3071 N N . ASN B 1 198 ? -1.507 -27.828 50.594 1 34.16 198 ASN B N 1
ATOM 3072 C CA . ASN B 1 198 ? -2.234 -28.297 49.406 1 34.16 198 ASN B CA 1
ATOM 3073 C C . ASN B 1 198 ? -1.412 -28.109 48.125 1 34.16 198 ASN B C 1
ATOM 3075 O O . ASN B 1 198 ? -0.731 -27.109 47.969 1 34.16 198 ASN B O 1
#

Organism: Pseudomonas syringae (NCBI:txid317)

pLDDT: mean 75.69, std 23.52, range [29.97, 98.06]

Radius of gyration: 32.0 Å; Cα contacts (8 Å, |Δi|>4): 568; chains: 2; bounding box: 101×62×123 Å

InterPro domains:
  IPR038591 NolW-like superfamily [G3DSA:3.30.1370.120] (110-179)

Secondary structure (DSSP, 8-state):
--GGGSGGGTT-----------------SS-GGGGSB---EE-S-BHHHHHHHHHHHHT-EEEE-TT---B--S-EE-SBHHHHHHHHHHHHTEEEEE-SSEEEEEEGGG-EEEEEE--HHHHHHHHHHHHH---EESS-EEEE-TTSSEEEEEE-HHHHHHHHHHHHHHHS-----------------SS-------/-----STT--------------------SS-GGGGSB---EE-S-BHHHHHHHHHHHHT-EEEE-TT---B--S-EE-SBHHHHHHHHHHHHTEEEEE-SSEEEEEEGGG-EEEEEE--HHHHHHHHHHHHH---EESS-EEEE-TTSSEEEEEE-HHHHHHHHHHHHHHHS-----------------SS-------

Foldseek 3Di:
DPPPVVPVPPPPPPPPPPPPPPPVPVPPQDDPQQAAFDFDKDAFDWLVVVVVVLCVVSVAAEAEDPQRTDTQHDTAGDRGSNRRVVRSCVSRQKKWKDQPGHIYIYHVVQKDKDKAFAADPRLVVLVVVVVPGPMHIPFWDWDADPVRGIIITIDHPVVVVVSVVVSVVVPPPPPPPPPCPCPVPQPPDPDDSPSDPD/DDPPVPDPVDDPPPPPPPPVPVPVPVPDADDPQQAAFDFDKDAFDWLVVVVVVLCVVSVAAEAEDPQRTDTQHDTAGDRGSNRSVVRSCVSRQKKWKDQPGHIYIYHVVQKDKDKAFAADPRLVVLVVVVVPGPMHIPFWDWDADPVRGIIITIDHPVVVVVSVVVSVVVPPPPPPPPPCCCPVPQPPDPDDSPSPPD